Protein AF-A0A9D7YBN6-F1 (afdb_monomer)

pLDDT: mean 83.36, std 19.0, range [23.66, 98.62]

Structure (mmCIF, N/CA/C/O backbone):
data_AF-A0A9D7YBN6-F1
#
_entry.id   AF-A0A9D7YBN6-F1
#
loop_
_atom_site.group_PDB
_atom_site.id
_atom_site.type_symbol
_atom_site.label_atom_id
_atom_site.label_alt_id
_atom_site.label_comp_id
_atom_site.label_asym_id
_atom_site.label_entity_id
_atom_site.label_seq_id
_atom_site.pdbx_PDB_ins_code
_atom_site.Cartn_x
_atom_site.Cartn_y
_atom_site.Cartn_z
_atom_site.occupancy
_atom_site.B_iso_or_equiv
_atom_site.auth_seq_id
_atom_site.auth_comp_id
_atom_site.auth_asym_id
_atom_site.auth_atom_id
_atom_site.pdbx_PDB_model_num
ATOM 1 N N . MET A 1 1 ? -52.271 13.282 29.115 1.00 91.44 1 MET A N 1
ATOM 2 C CA . MET A 1 1 ? -51.298 14.144 29.821 1.00 91.44 1 MET A CA 1
ATOM 3 C C . MET A 1 1 ? -50.124 14.484 28.911 1.00 91.44 1 MET A C 1
ATOM 5 O O . MET A 1 1 ? -49.767 15.653 28.803 1.00 91.44 1 MET A O 1
ATOM 9 N N . LEU A 1 2 ? -49.593 13.491 28.193 1.00 92.19 2 LEU A N 1
ATOM 10 C CA . LEU A 1 2 ? -48.480 13.639 27.253 1.00 92.19 2 LEU A CA 1
ATOM 11 C C . LEU A 1 2 ? -48.697 14.738 26.196 1.00 92.19 2 LEU A C 1
ATOM 13 O O . LEU A 1 2 ? -47.828 15.582 26.008 1.00 92.19 2 LEU A O 1
ATOM 17 N N . ASN A 1 3 ? -49.879 14.790 25.571 1.00 91.62 3 ASN A N 1
ATOM 18 C CA . ASN A 1 3 ? -50.195 15.813 24.562 1.00 91.62 3 ASN A CA 1
ATOM 19 C C . ASN A 1 3 ? -50.117 17.246 25.112 1.00 91.62 3 ASN A C 1
ATOM 21 O O . ASN A 1 3 ? -49.706 18.151 24.395 1.00 91.62 3 ASN A O 1
ATOM 25 N N . ALA A 1 4 ? -50.493 17.456 26.378 1.00 92.75 4 ALA A N 1
ATOM 26 C CA . ALA A 1 4 ? -50.416 18.775 27.001 1.00 92.75 4 ALA A CA 1
ATOM 27 C C . ALA A 1 4 ? -48.963 19.169 27.287 1.00 92.75 4 ALA A C 1
ATOM 29 O O . ALA A 1 4 ? -48.569 20.288 26.985 1.00 92.75 4 ALA A O 1
ATOM 30 N N . LEU A 1 5 ? -48.148 18.233 27.788 1.00 93.00 5 LEU A N 1
ATOM 31 C CA . LEU A 1 5 ? -46.709 18.460 27.945 1.00 93.00 5 LEU A CA 1
ATOM 32 C C . LEU A 1 5 ? -46.059 18.804 26.606 1.00 93.00 5 LEU A C 1
ATOM 34 O O . LEU A 1 5 ? -45.315 19.774 26.533 1.00 93.00 5 LEU A O 1
ATOM 38 N N . TYR A 1 6 ? -46.383 18.056 25.550 1.00 91.50 6 TYR A N 1
ATOM 39 C CA . TYR A 1 6 ? -45.881 18.317 24.204 1.00 91.50 6 TYR A CA 1
ATOM 40 C C . TYR A 1 6 ? -46.285 19.709 23.696 1.00 91.50 6 TYR A C 1
ATOM 42 O O . TYR A 1 6 ? -45.435 20.455 23.219 1.00 91.50 6 TYR A O 1
ATOM 50 N N . ALA A 1 7 ? -47.553 20.097 23.866 1.00 93.38 7 ALA A N 1
ATOM 51 C CA . ALA A 1 7 ? -48.049 21.415 23.468 1.00 93.38 7 ALA A CA 1
ATOM 52 C C . ALA A 1 7 ? -47.365 22.574 24.218 1.00 93.38 7 ALA A C 1
ATOM 54 O O . ALA A 1 7 ? -47.232 23.665 23.670 1.00 93.38 7 ALA A O 1
ATOM 55 N N . CYS A 1 8 ? -46.906 22.340 25.450 1.00 90.88 8 CYS A N 1
ATOM 56 C CA . CYS A 1 8 ? -46.174 23.319 26.256 1.00 90.88 8 CYS A CA 1
ATOM 57 C C . CYS A 1 8 ? -44.646 23.267 26.064 1.00 90.88 8 CYS A C 1
ATOM 59 O O . CYS A 1 8 ? -43.932 23.981 26.763 1.00 90.88 8 CYS A O 1
ATOM 61 N N . GLY A 1 9 ? -44.135 22.435 25.147 1.00 91.38 9 GLY A N 1
ATOM 62 C CA . GLY A 1 9 ? -42.698 22.283 24.883 1.00 91.38 9 GLY A CA 1
ATOM 63 C C . GLY A 1 9 ? -41.961 21.295 25.799 1.00 91.38 9 GLY A C 1
ATOM 64 O O . GLY A 1 9 ? -40.762 21.097 25.630 1.00 91.38 9 GLY A O 1
ATOM 65 N N . GLY A 1 10 ? -42.665 20.631 26.720 1.00 91.75 10 GLY A N 1
ATOM 66 C CA . GLY A 1 10 ? -42.120 19.622 27.633 1.00 91.75 10 GLY A CA 1
ATOM 67 C C . GLY A 1 10 ? -41.400 20.188 28.868 1.00 91.75 10 GLY A C 1
ATOM 68 O O . GLY A 1 10 ? -41.426 21.395 29.116 1.00 91.75 10 GLY A O 1
ATOM 69 N N . PRO A 1 11 ? -40.786 19.315 29.694 1.00 93.25 11 PRO A N 1
ATOM 70 C CA . PRO A 1 11 ? -39.925 19.739 30.797 1.00 93.25 11 PRO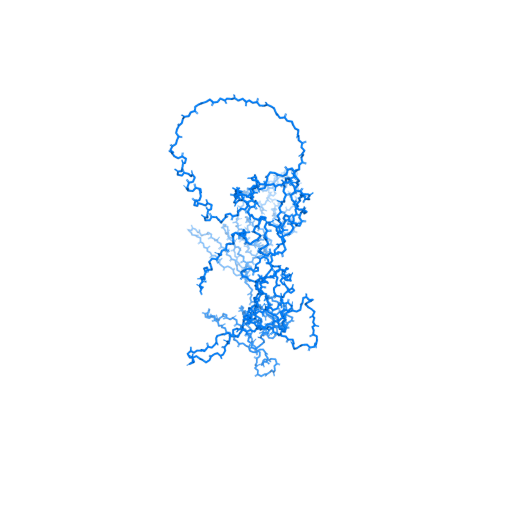 A CA 1
ATOM 71 C C . PRO A 1 11 ? -38.738 20.580 30.303 1.00 93.25 11 PRO A C 1
ATOM 73 O O . PRO A 1 11 ? -38.129 20.274 29.282 1.00 93.25 11 PRO A O 1
ATOM 76 N N . ASN A 1 12 ? -38.383 21.628 31.048 1.00 90.94 12 ASN A N 1
ATOM 77 C CA . ASN A 1 12 ? -37.206 22.455 30.760 1.00 90.94 12 ASN A CA 1
ATOM 78 C C . ASN A 1 12 ? -35.911 21.824 31.321 1.00 90.94 12 ASN A C 1
ATOM 80 O O . ASN A 1 12 ? -35.917 20.712 31.846 1.00 90.94 12 ASN A O 1
ATOM 84 N N . GLU A 1 13 ? -34.787 22.545 31.257 1.00 88.69 13 GLU A N 1
ATOM 85 C CA . GLU A 1 13 ? -33.475 22.039 31.693 1.00 88.69 13 GLU A CA 1
ATOM 86 C C . GLU A 1 13 ? -33.397 21.640 33.169 1.00 88.69 13 GLU A C 1
ATOM 88 O O . GLU A 1 13 ? -32.563 20.808 33.516 1.00 88.69 13 GLU A O 1
ATOM 93 N N . ILE A 1 14 ? -34.242 22.190 34.041 1.00 91.69 14 ILE A N 1
ATOM 94 C CA . ILE A 1 14 ? -34.283 21.827 35.465 1.00 91.69 14 ILE A CA 1
ATOM 95 C C . ILE A 1 14 ? -35.410 20.843 35.784 1.00 91.69 14 ILE A C 1
ATOM 97 O O . ILE A 1 14 ? -35.356 20.194 36.822 1.00 91.69 14 ILE A O 1
ATOM 101 N N . GLY A 1 15 ? -36.405 20.717 34.905 1.00 93.81 15 GLY A N 1
ATOM 102 C CA . GLY A 1 15 ? -37.573 19.869 35.089 1.00 93.81 15 GLY A CA 1
ATOM 103 C C . GLY A 1 15 ? -37.247 18.379 35.009 1.00 93.81 15 GLY A C 1
ATOM 104 O O . GLY A 1 15 ? -36.357 17.965 34.266 1.00 93.81 15 GLY A O 1
ATOM 105 N N . THR A 1 16 ? -37.988 17.577 35.772 1.00 94.81 16 THR A N 1
ATOM 106 C CA . THR A 1 16 ? -37.901 16.118 35.713 1.00 94.81 16 THR A CA 1
ATOM 107 C C . THR A 1 16 ? -38.628 15.556 34.497 1.00 94.81 16 THR A C 1
ATOM 109 O O . THR A 1 16 ? -39.751 15.953 34.173 1.00 94.81 16 THR A O 1
ATOM 112 N N . TYR A 1 17 ? -38.012 14.562 33.868 1.00 93.81 17 TYR A N 1
ATOM 113 C CA . TYR A 1 17 ? -38.639 13.730 32.841 1.00 93.81 17 TYR A CA 1
ATOM 114 C C . TYR A 1 17 ? -39.328 12.483 33.421 1.00 93.81 17 TYR A C 1
ATOM 116 O O . TYR A 1 17 ? -39.938 11.718 32.677 1.00 93.81 17 TYR A O 1
ATOM 124 N N . ARG A 1 18 ? -39.221 12.256 34.733 1.00 92.50 18 ARG A N 1
ATOM 125 C CA . ARG A 1 18 ? -39.490 10.959 35.377 1.00 92.50 18 ARG A CA 1
ATOM 126 C C . ARG A 1 18 ? -40.642 11.011 36.363 1.00 92.50 18 ARG A C 1
ATOM 128 O O . ARG A 1 18 ? -41.417 10.067 36.462 1.00 92.50 18 ARG A O 1
ATOM 135 N N . GLU A 1 19 ? -40.753 12.118 37.093 1.00 92.50 19 GLU A N 1
ATOM 136 C CA . GLU A 1 19 ? -41.761 12.298 38.137 1.00 92.50 19 GLU A CA 1
ATOM 137 C C . GLU A 1 19 ? -42.701 13.469 37.811 1.00 92.50 19 GLU A C 1
ATOM 139 O O . GLU A 1 19 ? -42.791 14.452 38.549 1.00 92.50 19 GLU A O 1
ATOM 144 N N . ILE A 1 20 ? -43.420 13.380 36.687 1.00 94.94 20 ILE A N 1
ATOM 145 C CA . ILE A 1 20 ? -44.392 14.412 36.303 1.00 94.94 20 ILE A CA 1
ATOM 146 C C . ILE A 1 20 ? -45.746 14.089 36.935 1.00 94.94 20 ILE A C 1
ATOM 148 O O . ILE A 1 20 ? -46.348 13.059 36.635 1.00 94.94 20 ILE A O 1
ATOM 152 N N . LYS A 1 21 ? -46.252 14.962 37.809 1.00 96.19 21 LYS A N 1
ATOM 153 C CA . LYS A 1 21 ? -47.443 14.689 38.631 1.00 96.19 21 LYS A CA 1
ATOM 154 C C . LYS A 1 21 ? -48.698 15.293 38.022 1.00 96.19 21 LYS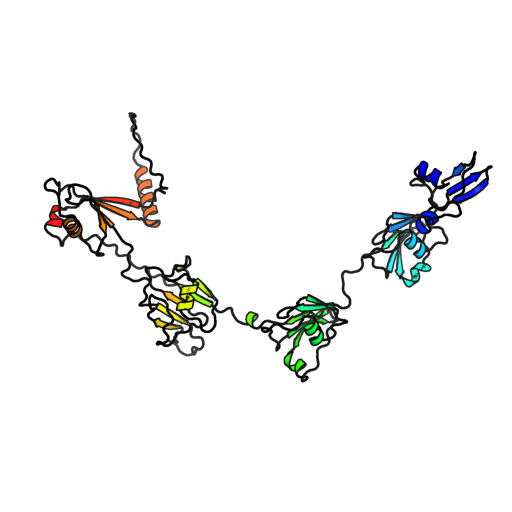 A C 1
ATOM 156 O O . LYS A 1 21 ? -48.716 16.468 37.668 1.00 96.19 21 LYS A O 1
ATOM 161 N N . LEU A 1 22 ? -49.772 14.507 37.976 1.00 96.69 22 LEU A N 1
ATOM 162 C CA . LEU A 1 22 ? -51.124 15.007 37.735 1.00 96.69 22 LEU A CA 1
ATOM 163 C C . LEU A 1 22 ? -51.827 15.226 39.073 1.00 96.69 22 LEU A C 1
ATOM 165 O O . LEU A 1 22 ? -52.081 14.267 39.806 1.00 96.69 22 LEU A O 1
ATOM 169 N N . ILE A 1 23 ? -52.170 16.473 39.370 1.00 96.75 23 ILE A N 1
ATOM 170 C CA . ILE A 1 23 ? -52.858 16.879 40.591 1.00 96.75 23 ILE A CA 1
ATOM 171 C C . ILE A 1 23 ? -54.312 17.202 40.254 1.00 96.75 23 ILE A C 1
ATOM 173 O O . ILE A 1 23 ? -54.586 18.049 39.408 1.00 96.75 23 ILE A O 1
ATOM 177 N N . ARG A 1 24 ? -55.245 16.549 40.949 1.00 96.12 24 ARG A N 1
ATOM 178 C CA . ARG A 1 24 ? -56.692 16.787 40.845 1.00 96.12 24 ARG A CA 1
ATOM 179 C C . ARG A 1 24 ? -57.277 16.815 42.247 1.00 96.12 24 ARG A C 1
ATOM 181 O O . ARG A 1 24 ? -56.973 15.936 43.054 1.00 96.12 24 ARG A O 1
ATOM 188 N N . ASN A 1 25 ? -58.104 17.814 42.553 1.00 94.56 25 ASN A N 1
ATOM 189 C CA . ASN A 1 25 ? -58.681 18.006 43.892 1.00 94.56 25 ASN A CA 1
ATOM 190 C C . ASN A 1 25 ? -57.611 18.000 45.009 1.00 94.56 25 ASN A C 1
ATOM 192 O O . ASN A 1 25 ? -57.776 17.336 46.032 1.00 94.56 25 ASN A O 1
ATOM 196 N N . ASN A 1 26 ? -56.485 18.692 44.785 1.00 93.94 26 ASN A N 1
ATOM 197 C CA . ASN A 1 26 ? -55.331 18.771 45.696 1.00 93.94 26 ASN A CA 1
ATOM 198 C C . ASN A 1 26 ? -54.694 17.419 46.079 1.00 93.94 26 ASN A C 1
ATOM 200 O O . ASN A 1 26 ? -54.053 17.305 47.123 1.00 93.94 26 ASN A O 1
ATOM 204 N N . ARG A 1 27 ? -54.842 16.383 45.244 1.00 95.88 27 ARG A N 1
ATOM 205 C CA . ARG A 1 27 ? -54.182 15.081 45.420 1.00 95.88 27 ARG A CA 1
ATOM 206 C C . ARG A 1 27 ? -53.463 14.670 44.144 1.00 95.88 27 ARG A C 1
ATOM 208 O O . ARG A 1 27 ? -53.948 14.942 43.049 1.00 95.88 27 ARG A O 1
ATOM 215 N N . VAL A 1 28 ? -52.328 13.989 44.287 1.00 96.50 28 VAL A N 1
ATOM 216 C CA . VAL A 1 28 ? -51.630 13.364 43.156 1.00 96.50 28 VAL A CA 1
ATOM 217 C C . VAL A 1 28 ? -52.429 12.139 42.723 1.00 96.50 28 VAL A C 1
ATOM 219 O O . VAL A 1 28 ? -52.637 11.224 43.517 1.00 96.50 28 VAL A O 1
ATOM 222 N N . VAL A 1 29 ? -52.904 12.138 41.480 1.00 95.38 29 VAL A N 1
ATOM 223 C CA . VAL A 1 29 ? -53.734 11.058 40.919 1.00 95.38 29 VAL A CA 1
ATOM 224 C C . VAL A 1 29 ? -52.943 10.187 39.939 1.00 95.38 29 VAL A C 1
ATOM 226 O O . VAL A 1 29 ? -53.261 9.014 39.774 1.00 95.38 29 VAL A O 1
ATOM 229 N N . SER A 1 30 ? -51.895 10.727 39.310 1.00 95.44 30 SER A N 1
ATOM 230 C CA . SER A 1 30 ? -50.925 9.963 38.509 1.00 95.44 30 SER A CA 1
ATOM 231 C C . SER A 1 30 ? -49.535 10.560 38.585 1.00 95.44 30 SER A C 1
ATOM 233 O O . SER A 1 30 ? -49.389 11.765 38.797 1.00 95.44 30 SER A O 1
ATOM 235 N N . THR A 1 31 ? -48.554 9.716 38.277 1.00 94.81 31 THR A N 1
ATOM 236 C CA . THR A 1 31 ? -47.184 10.117 37.969 1.00 94.81 31 THR A CA 1
ATOM 237 C C . THR A 1 31 ? -46.808 9.551 36.605 1.00 94.81 31 THR A C 1
ATOM 239 O O . THR A 1 31 ? -46.896 8.343 36.393 1.00 94.81 31 THR A O 1
ATOM 242 N N . LEU A 1 32 ? -46.411 10.425 35.687 1.00 94.75 32 LEU A N 1
ATOM 243 C CA . LEU A 1 32 ? -45.961 10.095 34.342 1.00 94.75 32 LEU A CA 1
ATOM 244 C C . LEU A 1 32 ? -44.427 10.078 34.298 1.00 94.75 32 LEU A C 1
ATOM 246 O O . LEU A 1 32 ? -43.792 11.094 34.582 1.00 94.75 32 LEU A O 1
ATOM 250 N N . ASP A 1 33 ? -43.870 8.938 33.886 1.00 93.69 33 ASP A N 1
ATOM 251 C CA . ASP A 1 33 ? -42.460 8.781 33.519 1.00 93.69 33 ASP A CA 1
ATOM 252 C C . ASP A 1 33 ? -42.336 8.791 31.984 1.00 93.69 33 ASP A C 1
ATOM 254 O O . ASP A 1 33 ? -42.899 7.927 31.299 1.00 93.69 33 ASP A O 1
ATOM 258 N N . LEU A 1 34 ? -41.626 9.780 31.431 1.00 93.31 34 LEU A N 1
ATOM 259 C CA . LEU A 1 34 ? -41.405 9.912 29.989 1.00 93.31 34 LEU A CA 1
ATOM 260 C C . LEU A 1 34 ? -40.395 8.889 29.456 1.00 93.31 34 LEU A C 1
ATOM 262 O O . LEU A 1 34 ? -40.440 8.562 28.271 1.00 93.31 34 LEU A O 1
ATOM 266 N N . TYR A 1 35 ? -39.528 8.326 30.301 1.00 92.06 35 TYR A N 1
ATOM 267 C CA . TYR A 1 35 ? -38.591 7.281 29.882 1.00 92.06 35 TYR A CA 1
ATOM 268 C C . TYR A 1 35 ? -39.331 6.003 29.492 1.00 92.06 35 TYR A C 1
ATOM 270 O O . TYR A 1 35 ? -38.937 5.339 28.531 1.00 92.06 35 TYR A O 1
ATOM 278 N N . ASP A 1 36 ? -40.441 5.687 30.163 1.00 91.12 36 ASP A N 1
ATOM 279 C CA . ASP A 1 36 ? -41.333 4.598 29.756 1.00 91.12 36 ASP A CA 1
ATOM 280 C C . ASP A 1 36 ? -41.898 4.840 28.351 1.00 91.12 36 ASP A C 1
ATOM 282 O O . ASP A 1 36 ? -41.911 3.930 27.525 1.00 91.12 36 ASP A O 1
ATOM 286 N N . VAL A 1 37 ? -42.272 6.079 28.023 1.00 90.94 37 VAL A N 1
ATOM 287 C CA . VAL A 1 37 ? -42.741 6.431 26.673 1.00 90.94 37 VAL A CA 1
ATOM 288 C C . VAL A 1 37 ? -41.615 6.271 25.649 1.00 90.94 37 VAL A C 1
ATOM 290 O O . VAL A 1 37 ? -41.819 5.644 24.612 1.00 90.94 37 VAL A O 1
ATOM 293 N N . PHE A 1 38 ? -40.412 6.772 25.940 1.00 88.06 38 PHE A N 1
ATOM 294 C CA . PHE A 1 38 ? -39.280 6.716 25.007 1.00 88.06 38 PHE A CA 1
ATOM 295 C C . PHE A 1 38 ? -38.733 5.306 24.774 1.00 88.06 38 PHE A C 1
ATOM 297 O O . PHE A 1 38 ? -38.159 5.050 23.716 1.00 88.06 38 PHE A O 1
ATOM 304 N N . THR A 1 39 ? -38.881 4.409 25.750 1.00 86.44 39 THR A N 1
ATOM 305 C CA . THR A 1 39 ? -38.330 3.048 25.682 1.00 86.44 39 THR A CA 1
ATOM 306 C C . THR A 1 39 ? -39.368 1.980 25.353 1.00 86.44 39 THR A C 1
ATOM 308 O O . THR A 1 39 ? -39.044 1.030 24.646 1.00 86.44 39 THR A O 1
ATOM 311 N N . LYS A 1 40 ? -40.606 2.115 25.842 1.00 88.38 40 LYS A N 1
ATOM 312 C CA . LYS A 1 40 ? -41.686 1.123 25.681 1.00 88.38 40 LYS A CA 1
ATOM 313 C C . LYS A 1 40 ? -42.801 1.600 24.749 1.00 88.38 40 LYS A C 1
ATOM 315 O O . LYS A 1 40 ? -43.647 0.796 24.370 1.00 88.38 40 LYS A O 1
ATOM 320 N N . GLY A 1 41 ? -42.835 2.887 24.398 1.00 87.94 41 GLY A N 1
ATOM 321 C CA . GLY A 1 41 ? -43.872 3.485 23.549 1.00 87.94 41 GLY A CA 1
ATOM 322 C C . GLY A 1 41 ? -45.172 3.843 24.277 1.00 87.94 41 GLY A C 1
ATOM 323 O O . GLY A 1 41 ? -46.071 4.408 23.663 1.00 87.94 41 GLY A O 1
ATOM 324 N N . PHE A 1 42 ? -45.292 3.545 25.574 1.00 89.19 42 PHE A N 1
ATOM 325 C CA . PHE A 1 42 ? -46.444 3.915 26.397 1.00 89.19 42 PHE A CA 1
ATOM 326 C C . PHE A 1 42 ? -46.030 4.076 27.863 1.00 89.19 42 PHE A C 1
ATOM 328 O O . PHE A 1 42 ? -45.041 3.493 28.303 1.00 89.19 42 PHE A O 1
ATOM 335 N N . SER A 1 43 ? -46.818 4.821 28.639 1.00 88.69 43 SER A N 1
ATOM 336 C CA . SER A 1 43 ? -46.646 4.930 30.090 1.00 88.69 43 SER A CA 1
ATOM 337 C C . SER A 1 43 ? -47.984 4.757 30.793 1.00 88.69 43 SER A C 1
ATOM 339 O O . SER A 1 43 ? -48.987 5.344 30.390 1.00 88.69 43 SER A O 1
ATOM 341 N N . LYS A 1 44 ? -48.007 3.968 31.875 1.00 86.94 44 LYS A N 1
ATOM 342 C CA . LYS A 1 44 ? -49.222 3.760 32.686 1.00 86.94 44 LYS A CA 1
ATOM 343 C C . LYS A 1 44 ? -49.709 5.050 33.358 1.00 86.94 44 LYS A C 1
ATOM 345 O O . LYS A 1 44 ? -50.874 5.126 33.730 1.00 86.94 44 LYS A O 1
ATOM 350 N N . GLY A 1 45 ? -48.823 6.035 33.515 1.00 88.88 45 GLY A N 1
ATOM 351 C CA . GLY A 1 45 ? -49.132 7.339 34.097 1.00 88.88 45 GLY A CA 1
ATOM 352 C C . GLY A 1 45 ? -49.754 8.345 33.127 1.00 88.88 45 GLY A C 1
ATOM 353 O O . GLY A 1 45 ? -50.150 9.427 33.558 1.00 88.88 45 GLY A O 1
ATOM 354 N N . ASP A 1 46 ? -49.851 8.033 31.826 1.00 92.50 46 ASP A N 1
ATOM 355 C CA . ASP A 1 46 ? -50.474 8.944 30.862 1.00 92.50 46 ASP A CA 1
ATOM 356 C C . ASP A 1 46 ? -52.002 8.874 30.957 1.00 92.50 46 ASP A C 1
ATOM 358 O O . ASP A 1 46 ? -52.668 8.075 30.300 1.00 92.50 46 ASP A O 1
ATOM 362 N N . MET A 1 47 ? -52.571 9.723 31.811 1.00 93.00 47 MET A N 1
ATOM 363 C CA . MET A 1 47 ? -54.018 9.832 31.978 1.00 93.00 47 MET A CA 1
ATOM 364 C C . MET A 1 47 ? -54.632 10.960 31.147 1.00 93.00 47 MET A C 1
ATOM 366 O O . MET A 1 47 ? -54.013 11.996 30.875 1.00 93.00 47 MET A O 1
ATOM 370 N N . LEU A 1 48 ? -55.908 10.782 30.793 1.00 93.94 48 LEU A N 1
ATOM 371 C CA . LEU A 1 48 ? -56.721 11.844 30.211 1.00 93.94 48 LEU A CA 1
ATOM 372 C C . LEU A 1 48 ? -56.903 12.980 31.229 1.00 93.94 48 LEU A C 1
ATOM 374 O O . LEU A 1 48 ? -57.257 12.744 32.392 1.00 93.94 48 LEU A O 1
ATOM 378 N N . LEU A 1 49 ? -56.670 14.206 30.768 1.00 94.50 49 LEU A N 1
ATOM 379 C CA . LEU A 1 49 ? -56.853 15.407 31.573 1.00 94.50 49 LEU A CA 1
ATOM 380 C C . LEU A 1 49 ? -58.338 15.753 31.676 1.00 94.50 49 LEU A C 1
ATOM 382 O O . LEU A 1 49 ? -59.103 15.549 30.733 1.00 94.50 49 LEU A O 1
ATOM 386 N N . LYS A 1 50 ? -58.727 16.275 32.833 1.00 95.38 50 LYS A N 1
ATOM 387 C CA . LYS A 1 50 ? -60.054 16.814 33.122 1.00 95.38 50 LYS A CA 1
ATOM 388 C C . LYS A 1 50 ? -59.941 18.286 33.492 1.00 95.38 50 LYS A C 1
ATOM 390 O O . LYS A 1 50 ? -58.853 18.802 33.743 1.00 95.38 50 LYS A O 1
ATOM 395 N N . GLU A 1 51 ? -61.085 18.955 33.521 1.00 93.44 51 GLU A N 1
ATOM 396 C CA . GLU A 1 51 ? -61.167 20.327 34.005 1.00 93.44 51 GLU A CA 1
ATOM 397 C C . GLU A 1 51 ? -60.594 20.434 35.429 1.00 93.44 51 GLU A C 1
ATOM 399 O O . GLU A 1 51 ? -60.772 19.527 36.243 1.00 93.44 51 GLU A O 1
ATOM 404 N N . GLN A 1 52 ? -59.891 21.538 35.702 1.00 93.81 52 GLN A N 1
ATOM 405 C CA . GLN A 1 52 ? -59.191 21.823 36.965 1.00 93.81 52 GLN A CA 1
ATOM 406 C C . GLN A 1 52 ? -58.003 20.904 37.311 1.00 93.81 52 GLN A C 1
ATOM 408 O O . GLN A 1 52 ? -57.478 20.977 38.424 1.00 93.81 52 GLN A O 1
ATOM 413 N N . ASP A 1 53 ? -57.534 20.075 36.378 1.00 96.38 53 ASP A N 1
ATOM 414 C CA . ASP A 1 53 ? -56.278 19.350 36.558 1.00 96.38 53 ASP A CA 1
ATOM 415 C C . ASP A 1 53 ? -55.071 20.295 36.511 1.00 96.38 53 ASP A C 1
ATOM 417 O O . ASP A 1 53 ? -54.989 21.192 35.672 1.00 96.38 53 ASP A O 1
ATOM 421 N N . ASN A 1 54 ? -54.088 20.041 37.374 1.00 94.88 54 ASN A N 1
ATOM 422 C CA . ASN A 1 54 ? -52.793 20.709 37.353 1.00 94.88 54 ASN A CA 1
ATOM 423 C C . ASN A 1 54 ? -51.689 19.684 37.058 1.00 94.88 54 ASN A C 1
ATOM 425 O O . ASN A 1 54 ? -51.598 18.648 37.719 1.00 94.88 54 ASN A O 1
ATOM 429 N N . ILE A 1 55 ? -50.855 19.968 36.057 1.00 95.00 55 ILE A N 1
ATOM 430 C CA . ILE A 1 55 ? -49.658 19.182 35.758 1.00 95.00 55 ILE A CA 1
ATOM 431 C C . ILE A 1 55 ? -48.468 19.869 36.414 1.00 95.00 55 ILE A C 1
ATOM 433 O O . ILE A 1 55 ? -48.080 20.969 36.027 1.00 95.00 55 ILE A O 1
ATOM 437 N N . GLN A 1 56 ? -47.857 19.185 37.374 1.00 94.62 56 GLN A N 1
ATOM 438 C CA . GLN A 1 56 ? -46.673 19.672 38.060 1.00 94.62 56 GLN A CA 1
ATOM 439 C C . GLN A 1 56 ? -45.423 18.950 37.553 1.00 94.62 56 GLN A C 1
ATOM 441 O O . GLN A 1 56 ? -45.296 17.731 37.684 1.00 94.62 56 GLN A O 1
ATOM 446 N N . VAL A 1 57 ? -44.476 19.730 37.032 1.00 96.12 57 VAL A N 1
ATOM 447 C CA . VAL A 1 57 ? -43.110 19.294 36.718 1.00 96.12 57 VAL A CA 1
ATOM 448 C C . VAL A 1 57 ? -42.189 19.839 37.809 1.00 96.12 57 VAL A C 1
ATOM 450 O O . VAL A 1 57 ? -41.981 21.048 37.903 1.00 96.12 57 VAL A O 1
ATOM 453 N N . GLY A 1 58 ? -41.691 18.957 38.675 1.00 94.44 58 GLY A N 1
ATOM 454 C CA . GLY A 1 58 ? -40.694 19.306 39.692 1.00 94.44 58 GLY A CA 1
ATOM 455 C C . GLY A 1 58 ? -39.269 19.338 39.127 1.00 94.44 58 GLY A C 1
ATOM 456 O O . GLY A 1 58 ? -39.074 19.003 37.957 1.00 94.44 58 GLY A O 1
ATOM 457 N N . PRO A 1 59 ? -38.264 19.711 39.936 1.00 94.31 59 PRO A N 1
ATOM 458 C CA . PRO A 1 59 ? -36.870 19.577 39.538 1.00 94.31 59 PRO A CA 1
ATOM 459 C C . PRO A 1 59 ? -36.455 18.102 39.410 1.00 94.31 59 PRO A C 1
ATOM 461 O O . PRO A 1 59 ? -37.013 17.239 40.091 1.00 94.31 59 PRO A O 1
ATOM 464 N N . TYR A 1 60 ? -35.462 17.805 38.571 1.00 92.94 60 TYR A N 1
ATOM 465 C CA . TYR A 1 60 ? -34.866 16.466 38.509 1.00 92.94 60 TYR A CA 1
ATOM 466 C C . TYR A 1 60 ? -34.235 16.063 39.854 1.00 92.94 60 TYR A C 1
ATOM 468 O O . TYR A 1 60 ? -33.682 16.893 40.576 1.00 92.94 60 TYR A O 1
ATOM 476 N N . VAL A 1 61 ? -34.272 14.766 40.171 1.00 90.06 61 VAL A N 1
ATOM 477 C CA . VAL A 1 61 ? -33.697 14.227 41.421 1.00 90.06 61 VAL A CA 1
ATOM 478 C C . VAL A 1 61 ? -32.241 13.810 41.233 1.00 90.06 61 VAL A C 1
ATOM 480 O O . VAL A 1 61 ? -31.384 14.091 42.069 1.00 90.06 61 VAL A O 1
ATOM 483 N N . SER A 1 62 ? -31.944 13.132 40.126 1.00 91.56 62 SER A N 1
ATOM 484 C CA . SER A 1 62 ? -30.612 12.613 39.837 1.00 91.56 62 SER A CA 1
ATOM 485 C C . SER A 1 62 ? -30.330 12.672 38.349 1.00 91.56 62 SER A C 1
ATOM 487 O O . SER A 1 62 ? -31.210 12.367 37.548 1.00 91.56 62 SER A O 1
ATOM 489 N N . ARG A 1 63 ? -29.104 13.066 37.990 1.00 93.38 63 ARG A N 1
ATOM 490 C CA . ARG A 1 63 ? -28.629 13.098 36.606 1.00 93.38 63 ARG A CA 1
ATOM 491 C C . ARG A 1 63 ? -27.260 12.474 36.470 1.00 93.38 63 ARG A C 1
ATOM 493 O O . ARG A 1 63 ? -26.407 12.637 37.339 1.00 93.38 63 ARG A O 1
ATOM 500 N N . VAL A 1 64 ? -27.074 11.799 35.349 1.00 96.50 64 VAL A N 1
ATOM 501 C CA . VAL A 1 64 ? -25.862 11.073 34.995 1.00 96.50 64 VAL A CA 1
ATOM 502 C C . VAL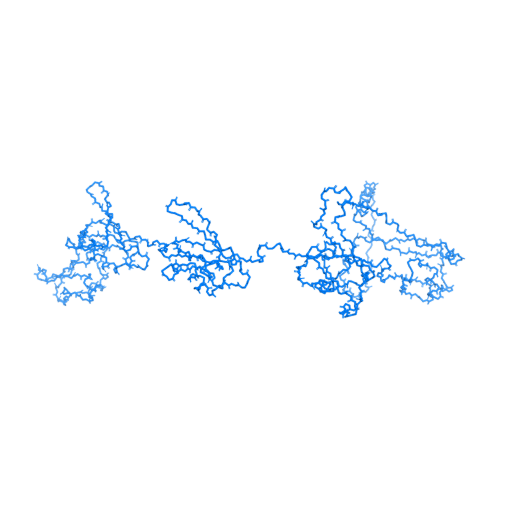 A 1 64 ? -25.507 11.440 33.567 1.00 96.50 64 VAL A C 1
ATOM 504 O O . VAL A 1 64 ? -26.374 11.428 32.691 1.00 96.50 64 VAL A O 1
ATOM 507 N N . ALA A 1 65 ? -24.250 11.793 33.330 1.00 97.75 65 ALA A N 1
ATOM 508 C CA . ALA A 1 65 ? -23.757 12.026 31.982 1.00 97.75 65 ALA A CA 1
ATOM 509 C C . ALA A 1 65 ? -23.426 10.689 31.315 1.00 97.75 65 ALA A C 1
ATOM 511 O O . ALA A 1 65 ? -22.823 9.813 31.931 1.00 97.75 65 ALA A O 1
ATOM 512 N N . VAL A 1 66 ? -23.823 10.529 30.057 1.00 98.12 66 VAL A N 1
ATOM 513 C CA . VAL A 1 66 ? -23.444 9.406 29.200 1.00 98.12 66 VAL A CA 1
ATOM 514 C C . VAL A 1 66 ? -22.704 9.967 27.998 1.00 98.12 66 VAL A C 1
ATOM 516 O O . VAL A 1 66 ? -23.248 10.769 27.238 1.00 98.12 66 VAL A O 1
ATOM 519 N N . GLU A 1 67 ? -21.458 9.544 27.834 1.00 97.50 67 GLU A N 1
ATOM 520 C CA . GLU A 1 67 ? -20.503 10.094 26.882 1.00 97.50 67 GLU A CA 1
ATOM 521 C C . GLU A 1 67 ? -19.789 8.988 26.092 1.00 97.50 67 GLU A C 1
ATOM 523 O O . GLU A 1 67 ? -19.736 7.815 26.480 1.00 97.50 67 GLU A O 1
ATOM 528 N N . GLY A 1 68 ? -19.179 9.387 24.976 1.00 96.50 68 GLY A N 1
ATOM 529 C CA . GLY A 1 68 ? -18.388 8.498 24.133 1.00 96.50 68 GLY A CA 1
ATOM 530 C C . GLY A 1 68 ? -19.237 7.665 23.175 1.00 96.50 68 GLY A C 1
ATOM 531 O O . GLY A 1 68 ? -20.190 8.163 22.575 1.00 96.50 68 GLY A O 1
ATOM 532 N N . TYR A 1 69 ? -18.855 6.402 22.987 1.00 97.19 69 TYR A N 1
ATOM 533 C CA . TYR A 1 69 ? -19.365 5.535 21.919 1.00 97.19 69 TYR A CA 1
ATOM 534 C C . TYR A 1 69 ? -20.707 4.857 22.247 1.00 97.19 69 TYR A C 1
ATOM 536 O O . TYR A 1 69 ? -20.897 3.650 22.095 1.00 97.19 69 TYR A O 1
ATOM 544 N N . MET A 1 70 ? -21.675 5.662 22.669 1.00 97.06 70 MET A N 1
ATOM 545 C CA . MET A 1 70 ? -23.071 5.266 22.855 1.00 97.06 70 MET A CA 1
ATOM 546 C C . MET A 1 70 ? -23.910 5.715 21.653 1.00 97.06 70 MET A C 1
ATOM 548 O O . MET A 1 70 ? -23.470 6.544 20.852 1.00 97.06 70 MET A O 1
ATOM 552 N N . LYS A 1 71 ? -25.117 5.164 21.478 1.00 96.62 71 LYS A N 1
ATOM 553 C CA . LYS A 1 71 ? -26.030 5.644 20.422 1.00 96.62 71 LYS A CA 1
ATOM 554 C C . LYS A 1 71 ? -26.605 7.020 20.742 1.00 96.62 71 LYS A C 1
ATOM 556 O O . LYS A 1 71 ? -26.822 7.813 19.831 1.00 96.62 71 LYS A O 1
ATOM 561 N N . ARG A 1 72 ? -26.879 7.289 22.021 1.00 95.44 72 ARG A N 1
ATOM 562 C CA . ARG A 1 72 ? -27.355 8.583 22.516 1.00 95.44 72 ARG A CA 1
ATOM 563 C C . ARG A 1 72 ? -26.486 9.023 23.684 1.00 95.44 72 ARG A C 1
ATOM 565 O O . ARG A 1 72 ? -26.498 8.391 24.737 1.00 95.44 72 ARG A O 1
ATOM 572 N N . SER A 1 73 ? -25.763 10.113 23.482 1.00 96.38 73 SER A N 1
ATOM 573 C CA . SER A 1 73 ? -24.968 10.770 24.518 1.00 96.38 73 SER A CA 1
ATOM 574 C C . SER A 1 73 ? -25.731 11.975 25.060 1.00 96.38 73 SER A C 1
ATOM 576 O O . SER A 1 73 ? -26.498 12.603 24.329 1.00 96.38 73 SER A O 1
ATOM 578 N N . GLY A 1 74 ? -25.541 12.292 26.335 1.00 95.44 74 GLY A N 1
ATOM 579 C CA . GLY A 1 74 ? -26.245 13.386 26.998 1.00 95.44 74 GLY A CA 1
ATOM 580 C C . GLY A 1 74 ? -26.440 13.148 28.488 1.00 95.44 74 GLY A C 1
ATOM 581 O O . GLY A 1 74 ? -25.831 12.258 29.079 1.00 95.44 74 GLY A O 1
ATOM 582 N N . LEU A 1 75 ? -27.299 13.962 29.097 1.00 95.25 75 LEU A N 1
ATOM 583 C CA . LEU A 1 75 ? -27.688 13.819 30.496 1.00 95.25 75 LEU A CA 1
ATOM 584 C C . LEU A 1 75 ? -28.939 12.952 30.598 1.00 95.25 75 LEU A C 1
ATOM 586 O O . LEU A 1 75 ? -29.926 13.197 29.906 1.00 95.25 75 LEU A O 1
ATOM 590 N N . PHE A 1 76 ? -28.907 11.973 31.495 1.00 95.31 76 PHE A N 1
ATOM 591 C CA . PHE A 1 76 ? -30.019 11.068 31.746 1.00 95.31 76 PHE A CA 1
ATOM 592 C C . PHE A 1 76 ? -30.424 11.103 33.215 1.00 95.31 76 PHE A C 1
ATOM 594 O O . PHE A 1 76 ? -29.568 11.152 34.097 1.00 95.31 76 PHE A O 1
ATOM 601 N N . GLU A 1 77 ? -31.728 11.049 33.483 1.00 94.88 77 GLU A N 1
ATOM 602 C CA . GLU A 1 77 ? -32.257 10.900 34.834 1.00 94.88 77 GLU A CA 1
ATOM 603 C C . GLU A 1 77 ? -32.332 9.433 35.260 1.00 94.88 77 GLU A C 1
ATOM 605 O O . GLU A 1 77 ? -32.903 8.589 34.566 1.00 94.88 77 GLU A O 1
ATOM 610 N N . VAL A 1 78 ? -31.808 9.135 36.446 1.00 92.69 78 VAL A N 1
ATOM 611 C CA . VAL A 1 78 ? -31.733 7.773 36.993 1.00 92.69 78 VAL A CA 1
ATOM 612 C C . VAL A 1 78 ? -32.464 7.725 38.331 1.00 92.69 78 VAL A C 1
ATOM 614 O O . VAL A 1 78 ? -32.333 8.636 39.147 1.00 92.69 78 VAL A O 1
ATOM 617 N N . LEU A 1 79 ? -33.264 6.685 38.560 1.00 90.75 79 LEU A N 1
ATOM 618 C CA . LEU A 1 79 ? -33.930 6.489 39.849 1.00 90.75 79 LEU A CA 1
ATOM 619 C C . LEU A 1 79 ? -32.985 5.778 40.834 1.00 90.75 79 LEU A C 1
ATOM 621 O O . LEU A 1 79 ? -32.133 5.004 40.407 1.00 90.75 79 LEU A O 1
ATOM 625 N N . PRO A 1 80 ? -33.141 5.954 42.163 1.00 85.06 80 PRO A N 1
ATOM 626 C CA . PRO A 1 80 ? -32.206 5.397 43.152 1.00 85.06 80 PRO A CA 1
ATOM 627 C C . PRO A 1 80 ? -32.008 3.872 43.117 1.00 85.06 80 PRO A C 1
ATOM 629 O O . PRO A 1 80 ? -31.029 3.368 43.656 1.00 85.06 80 PRO A O 1
ATOM 632 N N . HIS A 1 81 ? -32.951 3.134 42.532 1.00 87.06 81 HIS A N 1
ATOM 633 C CA . HIS A 1 81 ? -32.935 1.672 42.439 1.00 87.06 81 HIS A CA 1
ATOM 634 C C . HIS A 1 81 ? -32.472 1.160 41.071 1.00 87.06 81 HIS A C 1
ATOM 636 O O . HIS A 1 81 ? -32.513 -0.045 40.824 1.00 87.06 81 HIS A O 1
ATOM 642 N N . GLU A 1 82 ? -32.069 2.056 40.175 1.00 92.56 82 GLU A N 1
ATOM 643 C CA . GLU A 1 82 ? -31.634 1.680 38.844 1.00 92.56 82 GLU A CA 1
ATOM 644 C C . GLU A 1 82 ? -30.123 1.491 38.743 1.00 92.56 82 GLU A C 1
ATOM 646 O O . GLU A 1 82 ? -29.320 2.092 39.463 1.00 92.56 82 GLU A O 1
ATOM 651 N N . ASN A 1 83 ? -29.736 0.619 37.821 1.00 95.44 83 ASN A N 1
ATOM 652 C CA . ASN A 1 83 ? -28.359 0.231 37.584 1.00 95.44 83 ASN A CA 1
ATOM 653 C C . ASN A 1 83 ? -27.836 0.764 36.246 1.00 95.44 83 ASN A C 1
ATOM 655 O O . ASN A 1 83 ? -28.547 1.341 35.418 1.00 95.44 83 ASN A O 1
ATOM 659 N N . LEU A 1 84 ? -26.549 0.523 36.032 1.00 96.81 84 LEU A N 1
ATOM 660 C CA . LEU A 1 84 ? -25.842 0.895 34.820 1.00 96.81 84 LEU A CA 1
ATOM 661 C C . LEU A 1 84 ? -26.482 0.305 33.552 1.00 96.81 84 LEU A C 1
ATOM 663 O O . LEU A 1 84 ? -26.592 1.002 32.547 1.00 96.81 84 LEU A O 1
ATOM 667 N N . SER A 1 85 ? -26.948 -0.946 33.587 1.00 95.69 85 SER A N 1
ATOM 668 C CA . SER A 1 85 ? -27.610 -1.573 32.436 1.00 95.69 85 SER A CA 1
ATOM 669 C C . SER A 1 85 ? -28.884 -0.826 32.009 1.00 95.69 85 SER A C 1
ATOM 671 O O . SER A 1 85 ? -29.105 -0.631 30.812 1.00 95.69 85 SER A O 1
ATOM 673 N N . GLN A 1 86 ? -29.690 -0.342 32.959 1.00 94.62 86 GLN A N 1
ATOM 674 C CA . GLN A 1 86 ? -30.875 0.475 32.663 1.00 94.62 86 GLN A CA 1
ATOM 675 C C . GLN A 1 86 ? -30.496 1.834 32.074 1.00 94.62 86 GLN A C 1
ATOM 677 O O . GLN A 1 86 ? -31.050 2.220 31.045 1.00 94.62 86 GLN A O 1
ATOM 682 N N . LEU A 1 87 ? -29.497 2.511 32.648 1.00 95.75 87 LEU A N 1
ATOM 683 C CA . LEU A 1 87 ? -28.959 3.753 32.087 1.00 95.75 87 LEU A CA 1
ATOM 684 C C . LEU A 1 87 ? -28.480 3.564 30.638 1.00 95.75 87 LEU A C 1
ATOM 686 O O . LEU A 1 87 ? -28.814 4.356 29.757 1.00 95.75 87 LEU A O 1
ATOM 690 N N . MET A 1 88 ? -27.735 2.489 30.372 1.00 95.38 88 MET A N 1
ATOM 691 C CA . MET A 1 88 ? -27.271 2.160 29.024 1.00 95.38 88 MET A CA 1
ATOM 692 C C . MET A 1 88 ? -28.434 1.904 28.064 1.00 95.38 88 MET A C 1
ATOM 694 O O . MET A 1 88 ? -28.359 2.303 26.902 1.00 95.38 88 MET A O 1
ATOM 698 N N . ASN A 1 89 ? -29.516 1.278 28.533 1.00 93.75 89 ASN A N 1
ATOM 699 C CA . ASN A 1 89 ? -30.721 1.076 27.735 1.00 93.75 89 ASN A CA 1
ATOM 700 C C . ASN A 1 89 ? -31.391 2.413 27.368 1.00 93.75 89 ASN A C 1
ATOM 702 O O . ASN A 1 89 ? -31.773 2.611 26.217 1.00 93.75 89 ASN A O 1
ATOM 706 N N . TYR A 1 90 ? -31.454 3.373 28.298 1.00 93.94 90 TYR A N 1
ATOM 707 C CA . TYR A 1 90 ? -31.959 4.725 28.012 1.00 93.94 90 TYR A CA 1
ATOM 708 C C . TYR A 1 90 ? -31.126 5.448 26.950 1.00 93.94 90 TYR A C 1
ATOM 710 O O . TYR A 1 90 ? -31.673 6.113 26.066 1.00 93.94 90 TYR A O 1
ATOM 718 N N . ALA A 1 91 ? -29.811 5.242 26.979 1.00 95.12 91 ALA A N 1
ATOM 719 C CA . ALA A 1 91 ? -28.882 5.726 25.965 1.00 95.12 91 ALA A CA 1
ATOM 720 C C . ALA A 1 91 ? -28.934 4.939 24.631 1.00 95.12 91 ALA A C 1
ATOM 722 O O . ALA A 1 91 ? -28.212 5.263 23.687 1.00 95.12 91 ALA A O 1
ATOM 723 N N . GLY A 1 92 ? -29.786 3.912 24.515 1.00 93.81 92 GLY A N 1
ATOM 724 C CA . GLY A 1 92 ? -29.932 3.075 23.317 1.00 93.81 92 GLY A CA 1
ATOM 725 C C . GLY A 1 92 ? -28.825 2.028 23.120 1.00 93.81 92 GLY A C 1
ATOM 726 O O . GLY A 1 92 ? -28.747 1.400 22.055 1.00 93.81 92 GLY A O 1
ATOM 727 N N . GLY A 1 93 ? -27.979 1.832 24.132 1.00 95.81 93 GLY A N 1
ATOM 728 C CA . GLY A 1 93 ? -26.821 0.945 24.113 1.00 95.81 93 GLY A CA 1
ATOM 729 C C . GLY A 1 93 ? -25.611 1.514 23.368 1.00 95.81 93 GLY A C 1
ATOM 730 O O . GLY A 1 93 ? -25.558 2.689 22.994 1.00 95.81 93 GLY A O 1
ATOM 731 N N . PHE A 1 94 ? -24.627 0.645 23.152 1.00 97.81 94 PHE A N 1
ATOM 732 C CA . PHE A 1 94 ? -23.401 0.949 22.422 1.00 97.81 94 PHE A CA 1
ATOM 733 C C . PHE A 1 94 ? -23.656 1.231 20.937 1.00 97.81 94 PHE A C 1
ATOM 735 O O . PHE A 1 94 ? -24.555 0.645 20.325 1.00 97.81 94 PHE A O 1
ATOM 742 N N . ASN A 1 95 ? -22.836 2.100 20.342 1.00 96.94 95 ASN A N 1
ATOM 743 C CA . ASN A 1 95 ? -22.726 2.186 18.885 1.00 96.94 95 ASN A CA 1
ATOM 744 C C . ASN A 1 95 ? -21.667 1.193 18.351 1.00 96.94 95 ASN A C 1
ATOM 746 O O . ASN A 1 95 ? -21.010 0.497 19.122 1.00 96.94 95 ASN A O 1
ATOM 750 N N . GLN A 1 96 ? -21.502 1.117 17.027 1.00 95.69 96 GLN A N 1
ATOM 751 C CA . GLN A 1 96 ? -20.657 0.108 16.365 1.00 95.69 96 GLN A CA 1
ATOM 752 C C . GLN A 1 96 ? -19.145 0.235 16.614 1.00 95.69 96 GLN A C 1
ATOM 754 O O . GLN A 1 96 ? -18.392 -0.653 16.233 1.00 95.69 96 GLN A O 1
ATOM 759 N N . TYR A 1 97 ? -18.689 1.322 17.237 1.00 96.44 97 TYR A N 1
ATOM 760 C CA . TYR A 1 97 ? -17.272 1.557 17.516 1.00 96.44 97 TYR A CA 1
ATOM 761 C C . TYR A 1 97 ? -16.940 1.450 19.005 1.00 96.44 97 TYR A C 1
ATOM 763 O O . TYR A 1 97 ? -15.826 1.783 19.399 1.00 96.44 97 TYR A O 1
ATOM 771 N N . ALA A 1 98 ? -17.889 1.041 19.844 1.00 96.69 98 ALA A N 1
ATOM 772 C CA . ALA A 1 98 ? -17.706 0.998 21.285 1.00 96.69 98 ALA A CA 1
ATOM 773 C C . ALA A 1 98 ? -16.808 -0.158 21.730 1.00 96.69 98 ALA A C 1
ATOM 775 O O . ALA A 1 98 ? -16.957 -1.292 21.278 1.00 96.69 98 ALA A O 1
ATOM 776 N N . TYR A 1 99 ? -15.946 0.107 22.706 1.00 96.69 99 TYR A N 1
ATOM 777 C CA . TYR A 1 99 ? -15.341 -0.945 23.509 1.00 96.69 99 TYR A CA 1
ATOM 778 C C . TYR A 1 99 ? -16.351 -1.405 24.571 1.00 96.69 99 TYR A C 1
ATOM 780 O O . TYR A 1 99 ? -16.556 -0.737 25.582 1.00 96.69 99 TYR A O 1
ATOM 788 N N . SER A 1 100 ? -17.026 -2.526 24.310 1.00 95.31 100 SER A N 1
ATOM 789 C CA . SER A 1 100 ? -18.165 -3.000 25.113 1.00 95.31 100 SER A CA 1
ATOM 790 C C . SER A 1 100 ? -17.788 -3.839 26.336 1.00 95.31 100 SER A C 1
ATOM 792 O O . SER A 1 100 ? -18.633 -4.068 27.197 1.00 95.31 100 SER A O 1
ATOM 794 N N . ASP A 1 101 ? -16.545 -4.322 26.410 1.00 95.56 101 ASP A N 1
ATOM 795 C CA . ASP A 1 101 ? -16.086 -5.220 27.479 1.00 95.56 101 ASP A CA 1
ATOM 796 C C . ASP A 1 101 ? -15.889 -4.491 28.818 1.00 95.56 101 ASP A C 1
ATOM 798 O O . ASP A 1 101 ? -16.082 -5.071 29.889 1.00 95.56 101 ASP A O 1
ATOM 802 N N . ARG A 1 102 ? -15.543 -3.199 28.778 1.00 95.38 102 ARG A N 1
ATOM 803 C CA . ARG A 1 102 ? -15.347 -2.386 29.979 1.00 95.38 102 ARG A CA 1
ATOM 804 C C . ARG A 1 102 ? -15.663 -0.924 29.727 1.00 95.38 102 ARG A C 1
ATOM 806 O O . ARG A 1 102 ? -15.287 -0.367 28.700 1.00 95.38 102 ARG A O 1
ATOM 813 N N . ILE A 1 103 ? -16.265 -0.285 30.719 1.00 96.56 103 ILE A N 1
ATOM 814 C CA . ILE A 1 103 ? -16.591 1.140 30.687 1.00 96.56 103 ILE A CA 1
ATOM 815 C C . ILE A 1 103 ? -16.050 1.843 31.929 1.00 96.56 103 ILE A C 1
ATOM 817 O O . ILE A 1 103 ? -15.821 1.215 32.966 1.00 96.56 103 ILE A O 1
ATOM 821 N N . LYS A 1 104 ? -15.846 3.155 31.815 1.00 97.69 104 LYS A N 1
ATOM 822 C CA . LYS A 1 104 ? -15.362 3.993 32.912 1.00 97.69 104 LYS A CA 1
ATOM 823 C C . LYS A 1 104 ? -16.509 4.822 33.460 1.00 97.69 104 LYS A C 1
ATOM 825 O O . LYS A 1 104 ? -17.196 5.492 32.696 1.00 97.69 104 LYS A O 1
ATOM 830 N N . ILE A 1 105 ? -16.689 4.813 34.776 1.00 97.94 105 ILE A N 1
ATOM 831 C CA . ILE A 1 105 ? -17.586 5.743 35.465 1.00 97.94 105 ILE A CA 1
ATOM 832 C C . ILE A 1 105 ? -16.741 6.674 36.321 1.00 97.94 105 ILE A C 1
ATOM 834 O O . ILE A 1 105 ? -16.012 6.227 37.207 1.00 97.94 105 ILE A O 1
ATOM 838 N N . TYR A 1 106 ? -16.860 7.972 36.076 1.00 97.75 106 TYR A N 1
ATOM 839 C CA . TYR A 1 106 ? -16.296 9.008 36.924 1.00 97.75 106 TYR A CA 1
ATOM 840 C C . TYR A 1 106 ? -17.356 9.475 37.912 1.00 97.75 106 TYR A C 1
ATOM 842 O O . TYR A 1 106 ? -18.373 10.037 37.516 1.00 97.75 106 TYR A O 1
ATOM 850 N N . ARG A 1 107 ? -17.102 9.259 39.198 1.00 96.75 107 ARG A N 1
ATOM 851 C CA . ARG A 1 107 ? -18.034 9.518 40.292 1.00 96.75 107 ARG A CA 1
ATOM 852 C C . ARG A 1 107 ? -17.486 10.582 41.224 1.00 96.75 107 ARG A C 1
ATOM 854 O O . ARG A 1 107 ? -16.318 10.522 41.605 1.00 96.75 107 ARG A O 1
ATOM 861 N N . ASN A 1 108 ? -18.329 11.515 41.641 1.00 94.31 108 ASN A N 1
ATOM 862 C CA . ASN A 1 108 ? -17.968 12.468 42.685 1.00 94.31 108 ASN A CA 1
ATOM 863 C C . ASN A 1 108 ? -18.162 11.823 44.065 1.00 94.31 108 ASN A C 1
ATOM 865 O O . ASN A 1 108 ? -19.189 11.206 44.339 1.00 94.31 108 ASN A O 1
ATOM 869 N N . THR A 1 109 ? -17.167 11.958 44.934 1.00 92.62 109 THR A N 1
ATOM 870 C CA . THR A 1 109 ? -17.272 11.698 46.373 1.00 92.62 109 THR A CA 1
ATOM 871 C C . THR A 1 109 ? -17.457 13.040 47.099 1.00 92.62 109 THR A C 1
ATOM 873 O O . THR A 1 109 ? -17.421 14.089 46.452 1.00 92.62 109 THR A O 1
ATOM 876 N N . PRO A 1 110 ? -17.648 13.063 48.433 1.00 94.00 110 PRO A N 1
ATOM 877 C CA . PRO A 1 110 ? -17.737 14.324 49.170 1.00 94.00 110 PRO A CA 1
ATOM 878 C C . PRO A 1 110 ? -16.516 15.245 49.010 1.00 94.00 110 PRO A C 1
ATOM 880 O O . PRO A 1 110 ? -16.641 16.443 49.244 1.00 94.00 110 PRO A O 1
ATOM 883 N N . THR A 1 111 ? -15.350 14.708 48.635 1.00 93.69 111 THR A N 1
ATOM 884 C CA . THR A 1 111 ? -14.087 15.464 48.579 1.00 93.69 111 THR A CA 1
ATOM 885 C C . THR A 1 111 ? -13.323 15.321 47.263 1.00 93.69 111 THR A C 1
ATOM 887 O O . THR A 1 111 ? -12.560 16.214 46.913 1.00 93.69 111 THR A O 1
ATOM 890 N N . GLU A 1 112 ? -13.492 14.220 46.529 1.00 95.88 112 GLU A N 1
ATOM 891 C CA . GLU A 1 112 ? -12.634 13.848 45.396 1.00 95.88 112 GLU A CA 1
ATOM 892 C C . GLU A 1 112 ? -13.433 13.199 44.256 1.00 95.88 112 GLU A C 1
ATOM 894 O O . GLU A 1 112 ? -14.619 12.899 44.385 1.00 95.88 112 GLU A O 1
ATOM 899 N N . ARG A 1 113 ? -12.780 12.936 43.119 1.00 94.69 113 ARG A N 1
ATOM 900 C CA . ARG A 1 113 ? -13.350 12.115 42.041 1.00 94.69 113 ARG A CA 1
ATOM 901 C C . ARG A 1 113 ? -12.810 10.691 42.125 1.00 94.69 113 ARG A C 1
ATOM 903 O O . ARG A 1 113 ? -11.604 10.485 42.206 1.00 94.69 113 ARG A O 1
ATOM 910 N N . LYS A 1 114 ? -13.701 9.705 42.045 1.00 96.00 114 LYS A N 1
ATOM 911 C CA . LYS A 1 114 ? -13.389 8.274 41.969 1.00 96.00 114 LYS A CA 1
ATOM 912 C C . LYS A 1 114 ? -13.639 7.762 40.552 1.00 96.00 114 LYS A C 1
ATOM 914 O O . LYS A 1 114 ? -14.636 8.124 39.935 1.00 96.00 114 LYS A O 1
ATOM 919 N N . ILE A 1 115 ? -12.768 6.886 40.059 1.00 97.31 115 ILE A N 1
ATOM 920 C CA . ILE A 1 115 ? -12.968 6.166 38.795 1.00 97.31 115 ILE A CA 1
ATOM 921 C C . ILE A 1 115 ? -13.384 4.731 39.117 1.00 97.31 115 ILE A C 1
ATOM 923 O O . ILE A 1 115 ? -12.760 4.075 39.953 1.00 97.31 115 ILE A O 1
ATOM 927 N N . LEU A 1 116 ? -14.443 4.254 38.470 1.00 97.06 116 LEU A N 1
ATOM 928 C CA . LEU A 1 116 ? -14.870 2.860 38.492 1.00 97.06 116 LEU A CA 1
ATOM 929 C C . LEU A 1 116 ? -14.646 2.269 37.101 1.00 97.06 116 LEU A C 1
ATOM 931 O O . LEU A 1 116 ? -15.231 2.737 36.126 1.00 97.06 116 LEU A O 1
ATOM 935 N N . ASP A 1 117 ? -13.806 1.245 37.026 1.00 96.50 117 ASP A N 1
ATOM 936 C CA . ASP A 1 117 ? -13.617 0.432 35.829 1.00 96.50 117 ASP A CA 1
ATOM 937 C C . ASP A 1 117 ? -14.571 -0.765 35.916 1.00 96.50 117 ASP A C 1
ATOM 939 O O . ASP A 1 117 ? -14.311 -1.713 36.655 1.00 96.50 117 ASP A O 1
ATOM 943 N N . VAL A 1 118 ? -15.689 -0.704 35.194 1.00 97.44 118 VAL A N 1
ATOM 944 C CA . VAL A 1 118 ? -16.769 -1.697 35.289 1.00 97.44 118 VAL A CA 1
ATOM 945 C C . VAL A 1 118 ? -16.697 -2.637 34.096 1.00 97.44 118 VAL A C 1
ATOM 947 O O . VAL A 1 118 ? -16.704 -2.173 32.953 1.00 97.44 118 VAL A O 1
ATOM 950 N N . LYS A 1 119 ? -16.625 -3.947 34.347 1.00 97.69 119 LYS A N 1
ATOM 951 C CA . LYS A 1 119 ? -16.648 -4.973 33.295 1.00 97.69 119 LYS A CA 1
ATOM 952 C C . LYS A 1 119 ? -18.073 -5.323 32.864 1.00 97.69 119 LYS A C 1
ATOM 954 O O . LYS A 1 119 ? -19.026 -5.136 33.619 1.00 97.69 119 LYS A O 1
ATOM 959 N N . SER A 1 120 ? -18.205 -5.841 31.644 1.00 96.38 120 SER A N 1
ATOM 960 C CA . SER A 1 120 ? -19.491 -6.153 31.006 1.00 96.38 120 SER A CA 1
ATOM 961 C C . SER A 1 120 ? -20.396 -7.097 31.808 1.00 96.38 120 SER A C 1
ATOM 963 O O . SER A 1 120 ? -21.615 -6.919 31.824 1.00 96.38 120 SER A O 1
ATOM 965 N N . ASP A 1 121 ? -19.818 -8.043 32.543 1.00 96.75 121 ASP A N 1
ATOM 966 C CA . ASP A 1 121 ? -20.507 -8.993 33.420 1.00 96.75 121 ASP A CA 1
ATOM 967 C C . ASP A 1 121 ? -21.030 -8.376 34.733 1.00 96.75 121 ASP A C 1
ATOM 969 O O . ASP A 1 121 ? -21.853 -8.982 35.430 1.00 96.75 121 ASP A O 1
ATOM 973 N N . GLU A 1 122 ? -20.606 -7.154 35.062 1.00 97.12 122 GLU A N 1
ATOM 974 C CA . GLU A 1 122 ? -21.021 -6.413 36.257 1.00 97.12 122 GLU A CA 1
ATOM 975 C C . GLU A 1 122 ? -22.072 -5.329 35.969 1.00 97.12 122 GLU A C 1
ATOM 977 O O . GLU A 1 122 ? -22.669 -4.798 36.908 1.00 97.12 122 GLU A O 1
ATOM 982 N N . PHE A 1 123 ? -22.374 -5.027 34.699 1.00 96.75 123 PHE A N 1
ATOM 983 C CA . PHE A 1 123 ? -23.248 -3.904 34.317 1.00 96.75 123 PHE A CA 1
ATOM 984 C C . PHE A 1 123 ? -24.638 -3.931 34.971 1.00 96.75 123 PHE A C 1
ATOM 986 O O . PHE A 1 123 ? -25.216 -2.887 35.269 1.00 96.75 123 PHE A O 1
ATOM 993 N N . ASN A 1 124 ? -25.199 -5.113 35.218 1.00 96.00 124 ASN A N 1
ATOM 994 C CA . ASN A 1 124 ? -26.504 -5.263 35.869 1.00 96.00 124 ASN A CA 1
ATOM 995 C C . ASN A 1 124 ? -26.457 -5.115 37.404 1.00 96.00 124 ASN A C 1
ATOM 997 O O . ASN A 1 124 ? -27.502 -4.953 38.034 1.00 96.00 124 ASN A O 1
ATOM 1001 N N . LYS A 1 125 ? -25.270 -5.172 38.014 1.00 95.50 125 LYS A N 1
ATOM 1002 C CA . LYS A 1 125 ? -25.056 -5.064 39.467 1.00 95.50 125 LYS A CA 1
ATOM 1003 C C . LYS A 1 125 ? -24.558 -3.682 39.875 1.00 95.50 125 LYS A C 1
ATOM 1005 O O . LYS A 1 125 ? -24.702 -3.297 41.033 1.00 95.50 125 LYS A O 1
ATOM 1010 N N . THR A 1 126 ? -23.959 -2.934 38.952 1.00 96.50 126 THR A N 1
ATOM 1011 C CA . THR A 1 126 ? -23.390 -1.620 39.250 1.00 96.50 126 THR A CA 1
ATOM 1012 C C . THR A 1 126 ? -24.482 -0.579 39.473 1.00 96.50 126 THR A C 1
ATOM 1014 O O . THR A 1 126 ? -25.168 -0.165 38.537 1.00 96.50 126 THR A O 1
ATOM 1017 N N . ALA A 1 127 ? -24.603 -0.114 40.715 1.00 94.56 127 ALA A N 1
ATOM 1018 C CA . ALA A 1 127 ? -25.447 1.023 41.062 1.00 94.56 127 ALA A CA 1
ATOM 1019 C C . ALA A 1 127 ? -24.851 2.336 40.532 1.00 94.56 127 ALA A C 1
ATOM 1021 O O . ALA A 1 127 ? -23.643 2.584 40.661 1.00 94.56 127 ALA A O 1
ATOM 1022 N N . ILE A 1 128 ? -25.716 3.187 39.987 1.00 94.81 128 ILE A N 1
ATOM 1023 C CA . ILE A 1 128 ? -25.372 4.515 39.480 1.00 94.81 128 ILE A CA 1
ATOM 1024 C C . ILE A 1 128 ? -25.785 5.581 40.497 1.00 94.81 128 ILE A C 1
ATOM 1026 O O . ILE A 1 128 ? -26.776 5.429 41.207 1.00 94.81 128 ILE A O 1
ATOM 1030 N N . GLN A 1 129 ? -24.992 6.644 40.599 1.00 93.12 129 GLN A N 1
ATOM 1031 C CA . GLN A 1 129 ? -25.213 7.744 41.530 1.00 93.12 129 GLN A CA 1
ATOM 1032 C C . GLN A 1 129 ? -25.371 9.067 40.786 1.00 93.12 129 GLN A C 1
ATOM 1034 O O . GLN A 1 129 ? -24.866 9.254 39.680 1.00 93.12 129 GLN A O 1
ATOM 1039 N N . SER A 1 130 ? -26.072 10.007 41.420 1.00 92.94 130 SER A N 1
ATOM 1040 C CA . SER A 1 130 ? -26.209 11.358 40.883 1.00 92.94 130 SER A CA 1
ATOM 1041 C C . SER A 1 130 ? -24.841 12.014 40.697 1.00 92.94 130 SER A C 1
ATOM 1043 O O . SER A 1 130 ? -24.004 11.970 41.596 1.00 92.94 130 SER A O 1
ATOM 1045 N N . GLY A 1 131 ? -24.632 12.639 39.541 1.00 93.56 131 GLY A N 1
ATOM 1046 C CA . GLY A 1 131 ? -23.368 13.265 39.168 1.00 93.56 131 GLY A CA 1
ATOM 1047 C C . GLY A 1 131 ? -22.333 12.308 38.572 1.00 93.56 131 GLY A C 1
ATOM 1048 O O . GLY A 1 131 ? -21.235 12.762 38.253 1.00 93.56 131 GLY A O 1
ATOM 1049 N N . ASP A 1 132 ? -22.652 11.021 38.403 1.00 97.00 132 ASP A N 1
ATOM 1050 C CA . ASP A 1 132 ? -21.798 10.104 37.648 1.00 97.00 132 ASP A CA 1
ATOM 1051 C C . ASP A 1 132 ? -21.643 10.573 36.187 1.00 97.00 132 ASP A C 1
ATOM 1053 O O . ASP A 1 132 ? -22.567 11.119 35.579 1.00 97.00 132 ASP A O 1
ATOM 1057 N N . SER A 1 133 ? -20.472 10.318 35.603 1.00 97.62 133 SER A N 1
ATOM 1058 C CA . SER A 1 133 ? -20.221 10.423 34.162 1.00 97.62 133 SER A CA 1
ATOM 1059 C C . SER A 1 133 ? -19.740 9.074 33.642 1.00 97.62 133 SER A C 1
ATOM 1061 O O . SER A 1 133 ? -18.669 8.587 34.013 1.00 97.62 133 SER A O 1
ATOM 1063 N N . LEU A 1 134 ? -20.574 8.446 32.821 1.00 97.94 134 LEU A N 1
ATOM 1064 C CA . LEU A 1 134 ? -20.286 7.220 32.101 1.00 97.94 134 LEU A CA 1
ATOM 1065 C C . LEU A 1 134 ? -19.556 7.561 30.801 1.00 97.94 134 LEU A C 1
ATOM 1067 O O . LEU A 1 134 ? -20.123 8.207 29.924 1.00 97.94 134 LEU A O 1
ATOM 1071 N N . VAL A 1 135 ? -18.338 7.051 30.643 1.00 97.81 135 VAL A N 1
ATOM 1072 C CA . VAL A 1 135 ? -17.509 7.260 29.455 1.00 97.81 135 VAL A CA 1
ATOM 1073 C C . VAL A 1 135 ? -17.199 5.920 28.801 1.00 97.81 135 VAL A C 1
ATOM 1075 O O . VAL A 1 135 ? -16.538 5.051 29.383 1.00 97.81 135 VAL A O 1
ATOM 1078 N N . VAL A 1 136 ? -17.659 5.767 27.559 1.00 97.69 136 VAL A N 1
ATOM 1079 C CA . VAL A 1 136 ? -17.418 4.575 26.738 1.00 97.69 136 VAL A CA 1
ATOM 1080 C C . VAL A 1 136 ? -16.348 4.874 25.696 1.00 97.69 136 VAL A C 1
ATOM 1082 O O . VAL A 1 136 ? -16.514 5.769 24.870 1.00 97.69 136 VAL A O 1
ATOM 1085 N N . GLY A 1 137 ? -15.248 4.120 25.735 1.00 96.00 137 GLY A N 1
ATOM 1086 C CA . GLY A 1 137 ? -14.129 4.252 24.798 1.00 96.00 137 GLY A CA 1
ATOM 1087 C C . GLY A 1 137 ? -14.383 3.594 23.438 1.00 96.00 137 GLY A C 1
ATOM 1088 O O . GLY A 1 137 ? -15.350 2.853 23.262 1.00 96.00 137 GLY A O 1
ATOM 1089 N N . LYS A 1 138 ? -13.492 3.863 22.475 1.00 95.94 138 LYS A N 1
ATOM 1090 C CA . LYS A 1 138 ? -13.504 3.216 21.155 1.00 95.94 138 LYS A CA 1
ATOM 1091 C C . LYS A 1 138 ? -12.905 1.814 21.258 1.00 95.94 138 LYS A C 1
ATOM 1093 O O . LYS A 1 138 ? -11.913 1.640 21.966 1.00 95.94 138 LYS A O 1
ATOM 1098 N N . ILE A 1 139 ? -13.442 0.847 20.521 1.00 95.38 139 ILE A N 1
ATOM 1099 C CA . ILE A 1 139 ? -12.746 -0.416 20.268 1.00 95.38 139 ILE A CA 1
ATOM 1100 C C . ILE A 1 139 ? -11.422 -0.131 19.544 1.00 95.38 139 ILE A C 1
ATOM 1102 O O . ILE A 1 139 ? -11.337 0.782 18.717 1.00 95.38 139 ILE A O 1
ATOM 1106 N N . LEU A 1 140 ? -10.373 -0.872 19.904 1.00 91.69 140 LEU A N 1
ATOM 1107 C CA . LEU A 1 140 ? -9.067 -0.721 19.271 1.00 91.69 140 LEU A CA 1
ATOM 1108 C C . LEU A 1 140 ? -9.154 -1.126 17.801 1.00 91.69 140 LEU A C 1
ATOM 1110 O O . LEU A 1 140 ? -9.765 -2.142 17.475 1.00 91.69 140 LEU A O 1
ATOM 1114 N N . ASP A 1 141 ? -8.483 -0.367 16.938 1.00 86.88 141 ASP A N 1
ATOM 1115 C CA . ASP A 1 141 ? -8.279 -0.735 15.536 1.00 86.88 141 ASP A CA 1
ATOM 1116 C C . ASP A 1 141 ? -7.151 -1.774 15.444 1.00 86.88 141 ASP A C 1
ATOM 1118 O O . ASP A 1 141 ? -6.022 -1.503 15.038 1.00 86.88 141 ASP A O 1
ATOM 1122 N N . ARG A 1 142 ? -7.417 -2.949 16.022 1.00 86.38 142 ARG A N 1
ATOM 1123 C CA . ARG A 1 142 ? -6.469 -4.050 16.162 1.00 86.38 142 ARG A CA 1
ATOM 1124 C C . ARG A 1 142 ? -7.194 -5.353 15.889 1.00 86.38 142 ARG A C 1
ATOM 1126 O O . ARG A 1 142 ? -8.079 -5.746 16.641 1.00 86.38 142 ARG A O 1
ATOM 1133 N N . PHE A 1 143 ? -6.726 -6.070 14.881 1.00 88.44 143 PHE A N 1
ATOM 1134 C CA . PHE A 1 143 ? -7.205 -7.413 14.589 1.00 88.44 143 PHE A CA 1
ATOM 1135 C C . PHE A 1 143 ? -6.508 -8.439 15.489 1.00 88.44 143 PHE A C 1
ATOM 1137 O O . PHE A 1 143 ? -5.284 -8.407 15.689 1.00 88.44 143 PHE A O 1
ATOM 1144 N N . GLU A 1 144 ? -7.288 -9.347 16.067 1.00 90.44 144 GLU A N 1
ATOM 1145 C CA . GLU A 1 144 ? -6.803 -10.423 16.941 1.00 90.44 144 GLU A CA 1
ATOM 1146 C C . GLU A 1 144 ? -6.161 -11.581 16.165 1.00 90.44 144 GLU A C 1
ATOM 1148 O O . GLU A 1 144 ? -5.330 -12.303 16.700 1.00 90.44 144 GLU A O 1
ATOM 1153 N N . ASN A 1 145 ? -6.489 -11.715 14.887 1.00 95.06 145 ASN A N 1
ATOM 1154 C CA . ASN A 1 145 ? -6.204 -12.880 14.061 1.00 95.06 145 ASN A CA 1
ATOM 1155 C C . ASN A 1 145 ? -5.767 -12.443 12.655 1.00 95.06 145 ASN A C 1
ATOM 1157 O O . ASN A 1 145 ? -6.305 -12.921 11.668 1.00 95.06 145 ASN A O 1
ATOM 1161 N N . ILE A 1 146 ? -4.821 -11.513 12.541 1.00 96.12 146 ILE A N 1
ATOM 1162 C CA . ILE A 1 146 ? -4.343 -11.009 11.245 1.00 96.12 146 ILE A CA 1
ATOM 1163 C C . ILE A 1 146 ? -2.970 -11.575 10.888 1.00 96.12 146 ILE A C 1
ATOM 1165 O O . ILE A 1 146 ? -2.096 -11.674 11.752 1.00 96.12 146 ILE A O 1
ATOM 1169 N N . VAL A 1 147 ? -2.796 -11.907 9.612 1.00 97.75 147 VAL A N 1
ATOM 1170 C CA . VAL A 1 147 ? -1.519 -12.170 8.934 1.00 97.75 147 VAL A CA 1
ATOM 1171 C C . VAL A 1 147 ? -1.533 -11.462 7.585 1.00 97.75 147 VAL A C 1
ATOM 1173 O O . VAL A 1 147 ? -2.605 -11.258 7.015 1.00 97.75 147 VAL A O 1
ATOM 1176 N N . SER A 1 148 ? -0.373 -11.092 7.057 1.00 98.19 148 SER A N 1
ATOM 1177 C CA . SER A 1 148 ? -0.281 -10.442 5.746 1.00 98.19 148 SER A CA 1
ATOM 1178 C C . SER A 1 148 ? 0.621 -11.220 4.797 1.00 98.19 148 SER A C 1
ATOM 1180 O O . SER A 1 148 ? 1.522 -11.948 5.214 1.00 98.19 148 SER A O 1
ATOM 1182 N N . ILE A 1 149 ? 0.357 -11.093 3.498 1.00 98.62 149 ILE A N 1
ATOM 1183 C CA . ILE A 1 149 ? 1.191 -11.659 2.439 1.00 98.62 149 ILE A CA 1
ATOM 1184 C C . ILE A 1 149 ? 1.383 -10.654 1.306 1.00 98.62 149 ILE A C 1
ATOM 1186 O O . ILE A 1 149 ? 0.442 -9.980 0.886 1.00 98.62 149 ILE A O 1
ATOM 1190 N N . SER A 1 150 ? 2.610 -10.546 0.807 1.00 98.31 150 SER A N 1
ATOM 1191 C CA . SER A 1 150 ? 3.011 -9.577 -0.215 1.00 98.31 150 SER A CA 1
ATOM 1192 C C . SER A 1 150 ? 4.051 -10.151 -1.188 1.00 98.31 150 SER A C 1
ATOM 1194 O O . SER A 1 150 ? 4.591 -11.240 -0.975 1.00 98.31 150 SER A O 1
ATOM 1196 N N . GLY A 1 151 ? 4.318 -9.417 -2.274 1.00 96.56 151 GLY A N 1
ATOM 1197 C CA . GLY A 1 151 ? 5.283 -9.791 -3.311 1.00 96.56 151 GLY A CA 1
ATOM 1198 C C . GLY A 1 151 ? 4.664 -10.580 -4.472 1.00 96.56 151 GLY A C 1
ATOM 1199 O O . GLY A 1 151 ? 3.589 -10.233 -4.967 1.00 96.56 151 GLY A O 1
ATOM 1200 N N . ALA A 1 152 ? 5.347 -11.630 -4.932 1.00 97.25 152 ALA A N 1
ATOM 1201 C CA . ALA A 1 152 ? 4.992 -12.450 -6.094 1.00 97.25 152 ALA A CA 1
ATOM 1202 C C . ALA A 1 152 ? 3.843 -13.448 -5.815 1.00 97.25 152 ALA A C 1
ATOM 1204 O O . ALA A 1 152 ? 3.981 -14.661 -5.986 1.00 97.25 152 ALA A O 1
ATOM 1205 N N . VAL A 1 153 ? 2.691 -12.925 -5.389 1.00 98.00 153 VAL A N 1
ATOM 1206 C CA . VAL A 1 153 ? 1.425 -13.650 -5.163 1.00 98.00 153 VAL A CA 1
ATOM 1207 C C . VAL A 1 153 ? 0.285 -13.000 -5.943 1.00 98.00 153 VAL A C 1
ATOM 1209 O O . VAL A 1 153 ? 0.345 -11.803 -6.229 1.00 98.00 153 VAL A O 1
ATOM 1212 N N . PHE A 1 154 ? -0.757 -13.754 -6.299 1.00 97.75 154 PHE A N 1
ATOM 1213 C CA . PHE A 1 154 ? -1.862 -13.217 -7.108 1.00 97.75 154 PHE A CA 1
ATOM 1214 C C . PHE A 1 154 ? -2.722 -12.199 -6.348 1.00 97.75 154 PHE A C 1
ATOM 1216 O O . PHE A 1 154 ? -3.117 -11.180 -6.920 1.00 97.75 154 PHE A O 1
ATOM 1223 N N . ARG A 1 155 ? -2.971 -12.436 -5.055 1.00 98.06 155 ARG A N 1
ATOM 1224 C CA . ARG A 1 155 ? -3.767 -11.554 -4.186 1.00 98.06 155 ARG A CA 1
ATOM 1225 C C . ARG A 1 155 ? -2.985 -11.147 -2.930 1.00 98.06 155 ARG A C 1
ATOM 1227 O O . ARG A 1 155 ? -3.196 -11.733 -1.867 1.00 98.06 155 ARG A O 1
ATOM 1234 N N . PRO A 1 156 ? -2.074 -10.162 -3.017 1.00 98.25 156 PRO A N 1
ATOM 1235 C CA . PRO A 1 156 ? -1.415 -9.631 -1.829 1.00 98.25 156 PRO A CA 1
ATOM 1236 C C . PRO A 1 156 ? -2.431 -8.917 -0.928 1.00 98.25 156 PRO A C 1
ATOM 1238 O O . PRO A 1 156 ? -3.396 -8.329 -1.420 1.00 98.25 156 PRO A O 1
ATOM 1241 N N . GLY A 1 157 ? -2.211 -8.954 0.384 1.00 97.75 157 GLY A N 1
ATOM 1242 C CA . GLY A 1 157 ? -3.085 -8.295 1.350 1.00 97.75 157 GLY A CA 1
ATOM 1243 C C . GLY A 1 157 ? -3.077 -8.930 2.735 1.00 97.75 157 GLY A C 1
ATOM 1244 O O . GLY A 1 157 ? -2.215 -9.743 3.074 1.00 97.75 157 GLY A O 1
ATOM 1245 N N . GLU A 1 158 ? -4.063 -8.528 3.529 1.00 97.69 158 GLU A N 1
ATOM 1246 C CA . GLU A 1 158 ? -4.305 -9.007 4.887 1.00 97.69 158 GLU A CA 1
ATOM 1247 C C . GLU A 1 158 ? -5.339 -10.136 4.881 1.00 97.69 158 GLU A C 1
ATOM 1249 O O . GLU A 1 158 ? -6.349 -10.079 4.179 1.00 97.69 158 GLU A O 1
ATOM 1254 N N . TYR A 1 159 ? -5.093 -11.161 5.690 1.00 97.81 159 TYR A N 1
ATOM 1255 C CA . TYR A 1 159 ? -5.924 -12.353 5.784 1.00 97.81 159 TYR A CA 1
ATOM 1256 C C . TYR A 1 159 ? -6.157 -12.738 7.244 1.00 97.81 159 TYR A C 1
ATOM 1258 O O . TYR A 1 159 ? -5.344 -12.467 8.130 1.00 97.81 159 TYR A O 1
ATOM 1266 N N . SER A 1 160 ? -7.275 -13.424 7.493 1.00 97.31 160 SER A N 1
ATOM 1267 C CA . SER A 1 160 ? -7.572 -13.977 8.815 1.00 97.31 160 SER A CA 1
ATOM 1268 C C . SER A 1 160 ? -6.709 -15.210 9.101 1.00 97.31 160 SER A C 1
ATOM 1270 O O . SER A 1 160 ? -6.762 -16.196 8.363 1.00 97.31 160 SER A O 1
ATOM 1272 N N . LEU A 1 161 ? -5.965 -15.182 10.205 1.00 97.44 161 LEU A N 1
ATOM 1273 C CA . LEU A 1 161 ? -5.168 -16.277 10.756 1.00 97.44 161 LEU A CA 1
ATOM 1274 C C . LEU A 1 161 ? -6.019 -17.513 11.090 1.00 97.44 161 LEU A C 1
ATOM 1276 O O . LEU A 1 161 ? -5.509 -18.629 11.028 1.00 97.44 161 LEU A O 1
ATOM 1280 N N . ASP A 1 162 ? -7.312 -17.351 11.386 1.00 96.50 162 ASP A N 1
ATOM 1281 C CA . ASP A 1 162 ? -8.188 -18.478 11.745 1.00 96.50 162 ASP A CA 1
ATOM 1282 C C . ASP A 1 162 ? -8.333 -19.476 10.595 1.00 96.50 162 ASP A C 1
ATOM 1284 O O . ASP A 1 162 ? -8.288 -20.691 10.811 1.00 96.50 162 ASP A O 1
ATOM 1288 N N . ASN A 1 163 ? -8.435 -18.949 9.372 1.00 94.56 163 ASN A N 1
ATOM 1289 C CA . ASN A 1 163 ? -8.503 -19.728 8.137 1.00 94.56 163 ASN A CA 1
ATOM 1290 C C . ASN A 1 163 ? -7.120 -19.976 7.515 1.00 94.56 163 ASN A C 1
ATOM 1292 O O . ASN A 1 163 ? -6.995 -20.814 6.625 1.00 94.56 163 ASN A O 1
ATOM 1296 N N . ASN A 1 164 ? -6.088 -19.265 7.979 1.00 97.62 164 ASN A N 1
ATOM 1297 C CA . ASN A 1 164 ? -4.747 -19.261 7.397 1.00 97.62 164 ASN A CA 1
ATOM 1298 C C . ASN A 1 164 ? -3.675 -19.571 8.449 1.00 97.62 164 ASN A C 1
ATOM 1300 O O . ASN A 1 164 ? -2.721 -18.818 8.631 1.00 97.62 164 ASN A O 1
ATOM 1304 N N . LYS A 1 165 ? -3.843 -20.685 9.172 1.00 97.50 165 LYS A N 1
ATOM 1305 C CA . LYS A 1 165 ? -2.941 -21.079 10.270 1.00 97.50 165 LYS A CA 1
ATOM 1306 C C . LYS A 1 165 ? -1.529 -21.428 9.807 1.00 97.50 165 LYS A C 1
ATOM 1308 O O . LYS A 1 165 ? -0.622 -21.449 10.636 1.00 97.50 165 LYS A O 1
ATOM 1313 N N . THR A 1 166 ? -1.341 -21.743 8.527 1.00 98.06 166 THR A N 1
ATOM 1314 C CA . THR A 1 166 ? -0.042 -22.136 7.970 1.00 98.06 166 THR A CA 1
ATOM 1315 C C . THR A 1 166 ? 0.336 -21.346 6.721 1.00 98.06 166 THR A C 1
ATOM 1317 O O . THR A 1 166 ? -0.536 -20.809 6.031 1.00 98.06 166 THR A O 1
ATOM 1320 N N . LEU A 1 167 ? 1.631 -21.315 6.394 1.00 97.94 167 LEU A N 1
ATOM 1321 C CA . LEU A 1 167 ? 2.147 -20.629 5.209 1.00 97.94 167 LEU A CA 1
ATOM 1322 C C . LEU A 1 167 ? 1.457 -21.105 3.921 1.00 97.94 167 LEU A C 1
ATOM 1324 O O . LEU A 1 167 ? 1.033 -20.276 3.117 1.00 97.94 167 LEU A O 1
ATOM 1328 N N . THR A 1 168 ? 1.289 -22.418 3.729 1.00 97.62 168 THR A N 1
ATOM 1329 C CA . THR A 1 168 ? 0.636 -22.932 2.511 1.00 97.62 168 THR A CA 1
ATOM 1330 C C . THR A 1 168 ? -0.839 -22.536 2.424 1.00 97.62 168 THR A C 1
ATOM 1332 O O . THR A 1 168 ? -1.313 -22.196 1.339 1.00 97.62 168 THR A O 1
ATOM 1335 N N . SER A 1 169 ? -1.564 -22.517 3.551 1.00 98.00 169 SER A N 1
ATOM 1336 C CA . SER A 1 169 ? -2.964 -22.074 3.586 1.00 98.00 169 SER A CA 1
ATOM 1337 C C . SER A 1 169 ? -3.107 -20.591 3.235 1.00 98.00 169 SER A C 1
ATOM 1339 O O . SER A 1 169 ? -3.970 -20.246 2.429 1.00 98.00 169 SER A O 1
ATOM 1341 N N . LEU A 1 170 ? -2.197 -19.743 3.732 1.00 98.50 170 LEU A N 1
ATOM 1342 C CA . LEU A 1 170 ? -2.156 -18.321 3.396 1.00 98.50 170 LEU A CA 1
ATOM 1343 C C . LEU A 1 170 ? -1.865 -18.099 1.908 1.00 98.50 170 LEU A C 1
ATOM 1345 O O . LEU A 1 170 ? -2.577 -17.345 1.250 1.00 98.50 170 LEU A O 1
ATOM 1349 N N . ILE A 1 171 ? -0.873 -18.803 1.354 1.00 98.06 171 ILE A N 1
ATOM 1350 C CA . ILE A 1 171 ? -0.552 -18.742 -0.080 1.00 98.06 171 ILE A CA 1
ATOM 1351 C C . ILE A 1 171 ? -1.747 -19.195 -0.926 1.00 98.06 171 ILE A C 1
ATOM 1353 O O . ILE A 1 171 ? -2.042 -18.585 -1.951 1.00 98.06 171 ILE A O 1
ATOM 1357 N N . LYS A 1 172 ? -2.466 -20.238 -0.498 1.00 97.94 172 LYS A N 1
ATOM 1358 C CA . LYS A 1 172 ? -3.673 -20.710 -1.185 1.00 97.94 172 LYS A CA 1
ATOM 1359 C C . LYS A 1 172 ? -4.790 -19.663 -1.164 1.00 97.94 172 LYS A C 1
ATOM 1361 O O . LYS A 1 172 ? -5.425 -19.453 -2.193 1.00 97.94 172 LYS A O 1
ATOM 1366 N N . SER A 1 173 ? -5.016 -19.002 -0.029 1.00 98.25 173 SER A N 1
ATOM 1367 C CA . SER A 1 173 ? -5.981 -17.897 0.079 1.00 98.25 173 SER A CA 1
ATOM 1368 C C . SER A 1 173 ? -5.573 -16.681 -0.753 1.00 98.25 173 SER A C 1
ATOM 1370 O O . SER A 1 173 ? -6.444 -15.981 -1.259 1.00 98.25 173 SER A O 1
ATOM 1372 N N . ALA A 1 174 ? -4.270 -16.486 -0.972 1.00 98.12 174 ALA A N 1
ATOM 1373 C CA . ALA A 1 174 ? -3.721 -15.488 -1.888 1.00 98.12 174 ALA A CA 1
ATOM 1374 C C . ALA A 1 174 ? -3.791 -15.885 -3.380 1.00 98.12 174 ALA A C 1
ATOM 1376 O O . ALA A 1 174 ? -3.134 -15.254 -4.209 1.00 98.12 174 ALA A O 1
ATOM 1377 N N . GLU A 1 175 ? -4.575 -16.918 -3.719 1.00 97.88 175 GLU A N 1
ATOM 1378 C CA . GLU A 1 175 ? -4.734 -17.507 -5.061 1.00 97.88 175 GLU A CA 1
ATOM 1379 C C . GLU A 1 175 ? -3.442 -18.107 -5.651 1.00 97.88 175 GLU A C 1
ATOM 1381 O O . GLU A 1 175 ? -3.365 -18.386 -6.845 1.00 97.88 175 GLU A O 1
ATOM 1386 N N . GLY A 1 176 ? -2.443 -18.389 -4.811 1.00 97.00 176 GLY A N 1
ATOM 1387 C CA . GLY A 1 176 ? -1.171 -18.984 -5.210 1.00 97.00 176 GLY A CA 1
ATOM 1388 C C . GLY A 1 176 ? -0.063 -17.966 -5.488 1.00 97.00 176 GLY A C 1
ATOM 1389 O O . GLY A 1 176 ? -0.196 -16.758 -5.275 1.00 97.00 176 GLY A O 1
ATOM 1390 N N . LEU A 1 177 ? 1.076 -18.489 -5.941 1.00 97.44 177 LEU A N 1
ATOM 1391 C CA . LEU A 1 177 ? 2.246 -17.695 -6.304 1.00 97.44 177 LEU A CA 1
ATOM 1392 C C . LEU A 1 177 ? 2.233 -17.366 -7.795 1.00 97.44 177 LEU A C 1
ATOM 1394 O O . LEU A 1 177 ? 1.814 -18.198 -8.598 1.00 97.44 177 LEU A O 1
ATOM 1398 N N . LYS A 1 178 ? 2.773 -16.205 -8.161 1.00 96.31 178 LYS A N 1
ATOM 1399 C CA . LYS A 1 178 ? 3.028 -15.868 -9.565 1.00 96.31 178 LYS A CA 1
ATOM 1400 C C . LYS A 1 178 ? 4.202 -16.679 -10.127 1.00 96.31 178 LYS A C 1
ATOM 1402 O O . LYS A 1 178 ? 5.029 -17.200 -9.368 1.00 96.31 178 LYS A O 1
ATOM 1407 N N . GLU A 1 179 ? 4.295 -16.789 -11.449 1.00 93.44 179 GLU A N 1
ATOM 1408 C CA . GLU A 1 179 ? 5.299 -17.605 -12.143 1.00 93.44 179 GLU A CA 1
ATOM 1409 C C . GLU A 1 179 ? 6.739 -17.153 -11.860 1.00 93.44 179 GLU A C 1
ATOM 1411 O O . GLU A 1 179 ? 7.656 -17.970 -11.803 1.00 93.44 179 GLU A O 1
ATOM 1416 N N . GLU A 1 180 ? 6.937 -15.859 -11.633 1.00 91.56 180 GLU A N 1
ATOM 1417 C CA . GLU A 1 180 ? 8.221 -15.246 -11.305 1.00 91.56 180 GLU A CA 1
ATOM 1418 C C . GLU A 1 180 ? 8.597 -15.341 -9.818 1.00 91.56 180 GLU A C 1
ATOM 1420 O O . GLU A 1 180 ? 9.601 -14.767 -9.396 1.00 91.56 180 GLU A O 1
ATOM 1425 N N . SER A 1 181 ? 7.803 -16.024 -8.993 1.00 94.12 181 SER A N 1
ATOM 1426 C CA . SER A 1 181 ? 8.076 -16.147 -7.559 1.00 94.12 181 SER A CA 1
ATOM 1427 C C . SER A 1 181 ? 9.346 -16.952 -7.263 1.00 94.12 181 SER A C 1
ATOM 1429 O O . SER A 1 181 ? 9.571 -18.047 -7.785 1.00 94.12 181 SER A O 1
ATOM 1431 N N . LEU A 1 182 ? 10.169 -16.455 -6.336 1.00 94.25 182 LEU A N 1
ATOM 1432 C CA . LEU A 1 182 ? 11.303 -17.206 -5.805 1.00 94.25 182 LEU A CA 1
ATOM 1433 C C . LEU A 1 182 ? 10.847 -18.137 -4.670 1.00 94.25 182 LEU A C 1
ATOM 1435 O O . LEU A 1 182 ? 11.014 -17.855 -3.483 1.00 94.25 182 LEU A O 1
ATOM 1439 N N . GLN A 1 183 ? 10.313 -19.300 -5.039 1.00 92.69 183 GLN A N 1
ATOM 1440 C CA . GLN A 1 183 ? 9.776 -20.287 -4.087 1.00 92.69 183 GLN A CA 1
ATOM 1441 C C . GLN A 1 183 ? 10.824 -20.839 -3.108 1.00 92.69 183 GLN A C 1
ATOM 1443 O O . GLN A 1 183 ? 10.488 -21.265 -2.003 1.00 92.69 183 GLN A O 1
ATOM 1448 N N . GLY A 1 184 ? 12.103 -20.824 -3.499 1.00 92.25 184 GLY A N 1
ATOM 1449 C CA . GLY A 1 184 ? 13.206 -21.309 -2.670 1.00 92.25 184 GLY A CA 1
ATOM 1450 C C . GLY A 1 184 ? 13.526 -20.424 -1.463 1.00 92.25 184 GLY A C 1
ATOM 1451 O O . GLY A 1 184 ? 14.299 -20.847 -0.603 1.00 92.25 184 GLY A O 1
ATOM 1452 N N . ARG A 1 185 ? 12.972 -19.204 -1.401 1.00 93.12 185 ARG A N 1
ATOM 1453 C CA . ARG A 1 185 ? 13.284 -18.237 -0.346 1.00 93.12 185 ARG A CA 1
ATOM 1454 C C . ARG A 1 185 ? 12.128 -17.271 -0.078 1.00 93.12 185 ARG A C 1
ATOM 1456 O O . ARG A 1 185 ? 12.207 -16.090 -0.398 1.00 93.12 185 ARG A O 1
ATOM 1463 N N . ILE A 1 186 ? 11.078 -17.777 0.554 1.00 96.44 186 ILE A N 1
ATOM 1464 C CA . ILE A 1 186 ? 10.018 -16.957 1.150 1.00 96.44 186 ILE A CA 1
ATOM 1465 C C . ILE A 1 186 ? 10.505 -16.445 2.505 1.00 96.44 186 ILE A C 1
ATOM 1467 O O . ILE A 1 186 ? 11.121 -17.197 3.259 1.00 96.44 186 ILE A O 1
ATOM 1471 N N . ASN A 1 187 ? 10.241 -15.180 2.821 1.00 97.12 187 ASN A N 1
ATOM 1472 C CA . ASN A 1 187 ? 10.584 -14.595 4.114 1.00 97.12 187 ASN A CA 1
ATOM 1473 C C . ASN A 1 187 ? 9.319 -14.403 4.945 1.00 97.12 187 ASN A C 1
ATOM 1475 O O . ASN A 1 187 ? 8.307 -13.935 4.434 1.00 97.12 187 ASN A O 1
ATOM 1479 N N . ILE A 1 188 ? 9.390 -14.744 6.225 1.00 98.25 188 ILE A N 1
ATOM 1480 C CA . ILE A 1 188 ? 8.346 -14.445 7.201 1.00 98.25 188 ILE A CA 1
ATOM 1481 C C . ILE A 1 188 ? 8.972 -13.540 8.251 1.00 98.25 188 ILE A C 1
ATOM 1483 O O . ILE A 1 188 ? 9.880 -13.959 8.975 1.00 98.25 188 ILE A O 1
ATOM 1487 N N . ILE A 1 189 ? 8.501 -12.301 8.314 1.00 98.06 189 ILE A N 1
ATOM 1488 C CA . ILE A 1 189 ? 8.877 -11.348 9.349 1.00 98.06 189 ILE A CA 1
ATOM 1489 C C . ILE A 1 189 ? 7.918 -11.563 10.514 1.00 98.06 189 ILE A C 1
ATOM 1491 O O . ILE A 1 189 ? 6.704 -11.431 10.370 1.00 98.06 189 ILE A O 1
ATOM 1495 N N . ARG A 1 190 ? 8.473 -11.939 11.664 1.00 97.69 190 ARG A N 1
ATOM 1496 C CA . ARG A 1 190 ? 7.718 -12.279 12.868 1.00 97.69 190 ARG A CA 1
ATOM 1497 C C . ARG A 1 190 ? 8.144 -11.399 14.028 1.00 97.69 190 ARG A C 1
ATOM 1499 O O . ARG A 1 190 ? 9.331 -11.314 14.337 1.00 97.69 190 ARG A O 1
ATOM 1506 N N . THR A 1 191 ? 7.169 -10.815 14.713 1.00 94.12 191 THR A N 1
ATOM 1507 C CA . THR A 1 191 ? 7.373 -10.185 16.021 1.00 94.12 191 THR A CA 1
ATOM 1508 C C . THR A 1 191 ? 7.161 -11.225 17.118 1.00 94.12 191 THR A C 1
ATOM 1510 O O . THR A 1 191 ? 6.076 -11.792 17.247 1.00 94.12 191 THR A O 1
ATOM 1513 N N . ASN A 1 192 ? 8.204 -11.502 17.895 1.00 92.94 192 ASN A N 1
ATOM 1514 C CA . ASN A 1 192 ? 8.149 -12.431 19.021 1.00 92.94 192 ASN A CA 1
ATOM 1515 C C . ASN A 1 192 ? 7.508 -11.788 20.262 1.00 92.94 192 ASN A C 1
ATOM 1517 O O . ASN A 1 192 ? 7.279 -10.580 20.315 1.00 92.94 192 ASN A O 1
ATOM 1521 N N . ASP A 1 193 ? 7.246 -12.602 21.288 1.00 91.12 193 ASP A N 1
ATOM 1522 C CA . ASP A 1 193 ? 6.608 -12.150 22.533 1.00 91.12 193 ASP A CA 1
ATOM 1523 C C . ASP A 1 193 ? 7.465 -11.125 23.304 1.00 91.12 193 ASP A C 1
ATOM 1525 O O . ASP A 1 193 ? 6.932 -10.294 24.037 1.00 91.12 193 ASP A O 1
ATOM 1529 N N . ASP A 1 194 ? 8.787 -11.145 23.102 1.00 93.88 194 ASP A N 1
ATOM 1530 C CA . ASP A 1 194 ? 9.753 -10.177 23.639 1.00 93.88 194 ASP A CA 1
ATOM 1531 C C . ASP A 1 194 ? 9.914 -8.918 22.763 1.00 93.88 194 ASP A C 1
ATOM 1533 O O . ASP A 1 194 ? 10.799 -8.101 23.011 1.00 93.88 194 ASP A O 1
ATOM 1537 N N . LEU A 1 195 ? 9.058 -8.759 21.745 1.00 90.69 195 LEU A N 1
ATOM 1538 C CA . LEU A 1 195 ? 9.084 -7.697 20.734 1.00 90.69 195 LEU A CA 1
ATOM 1539 C C . LEU A 1 195 ? 10.296 -7.733 19.789 1.00 90.69 195 LEU A C 1
ATOM 1541 O O . LEU A 1 195 ? 10.452 -6.826 18.968 1.00 90.69 195 LEU A O 1
ATOM 1545 N N . SER A 1 196 ? 11.136 -8.772 19.845 1.00 94.94 196 SER A N 1
ATOM 1546 C CA . SER A 1 196 ? 12.202 -8.957 18.860 1.00 94.94 196 SER A CA 1
ATOM 1547 C C . SER A 1 196 ? 11.623 -9.298 17.484 1.00 94.94 196 SER A C 1
ATOM 1549 O O . SER A 1 196 ? 10.618 -10.005 17.363 1.00 94.94 196 SER A O 1
ATOM 1551 N N . ILE A 1 197 ? 12.265 -8.789 16.430 1.00 95.62 197 ILE A N 1
ATOM 1552 C CA . ILE A 1 197 ? 11.898 -9.088 15.044 1.00 95.62 197 ILE A CA 1
ATOM 1553 C C . ILE A 1 197 ? 12.791 -10.218 14.541 1.00 95.62 197 ILE A C 1
ATOM 1555 O O . ILE A 1 197 ? 14.018 -10.113 14.554 1.00 95.62 197 ILE A O 1
ATOM 1559 N N . GLN A 1 198 ? 12.167 -11.290 14.069 1.00 96.38 198 GLN A N 1
ATOM 1560 C CA . GLN A 1 198 ? 12.831 -12.433 13.463 1.00 96.38 198 GLN A CA 1
ATOM 1561 C C . GLN A 1 198 ? 12.475 -12.517 11.979 1.00 96.38 198 GLN A C 1
ATOM 1563 O O . GLN A 1 198 ? 11.312 -12.392 11.608 1.00 96.38 198 GLN A O 1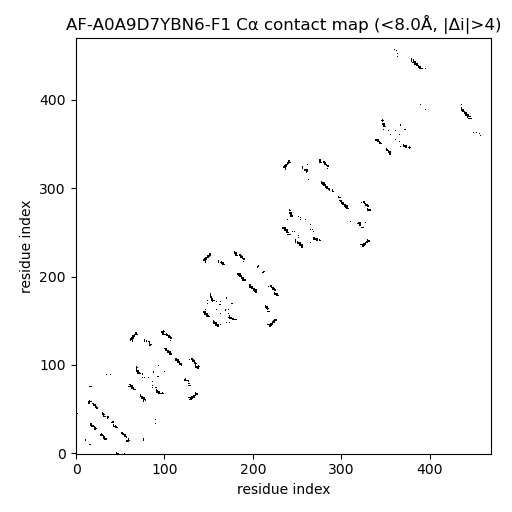
ATOM 1568 N N . ASN A 1 199 ? 13.473 -12.789 11.138 1.00 96.88 199 ASN A N 1
ATOM 1569 C CA . ASN A 1 199 ? 13.254 -13.183 9.750 1.00 96.88 199 ASN A CA 1
ATOM 1570 C C . ASN A 1 199 ? 13.413 -14.702 9.623 1.00 96.88 199 ASN A C 1
ATOM 1572 O O . ASN A 1 199 ? 14.496 -15.240 9.862 1.00 96.88 199 ASN A O 1
ATOM 1576 N N . ILE A 1 200 ? 12.334 -15.388 9.259 1.00 96.81 200 ILE A N 1
ATOM 1577 C CA . ILE A 1 200 ? 12.318 -16.827 9.008 1.00 96.81 200 ILE A CA 1
ATOM 1578 C C . ILE A 1 200 ? 12.333 -17.028 7.493 1.00 96.81 200 ILE A C 1
ATOM 1580 O O . ILE A 1 200 ? 11.346 -16.750 6.815 1.00 96.81 200 ILE A O 1
ATOM 1584 N N . SER A 1 201 ? 13.448 -17.525 6.955 1.00 96.38 201 SER A N 1
ATOM 1585 C CA . SER A 1 201 ? 13.538 -17.897 5.539 1.00 96.38 201 SER A CA 1
ATOM 1586 C C . SER A 1 201 ? 13.078 -19.338 5.323 1.00 96.38 201 SER A C 1
ATOM 1588 O O . SER A 1 201 ? 13.529 -20.256 6.007 1.00 96.38 201 SER A O 1
ATOM 1590 N N . VAL A 1 202 ? 12.203 -19.534 4.341 1.00 95.75 202 VAL A N 1
ATOM 1591 C CA . VAL A 1 202 ? 11.515 -20.796 4.066 1.00 95.75 202 VAL A CA 1
ATOM 1592 C C . VAL A 1 202 ? 11.669 -21.167 2.595 1.00 95.75 202 VAL A C 1
ATOM 1594 O O . VAL A 1 202 ? 11.470 -20.336 1.711 1.00 95.75 202 VAL A O 1
ATOM 1597 N N . ASN A 1 203 ? 11.978 -22.435 2.328 1.00 96.12 203 ASN A N 1
ATOM 1598 C CA . ASN A 1 203 ? 11.916 -23.002 0.985 1.00 96.12 203 ASN A CA 1
ATOM 1599 C C . ASN A 1 203 ? 10.571 -23.718 0.804 1.00 96.12 203 ASN A C 1
ATOM 1601 O O . ASN A 1 203 ? 10.354 -24.799 1.355 1.00 96.12 203 ASN A O 1
ATOM 1605 N N . LEU A 1 204 ? 9.666 -23.121 0.028 1.00 94.94 204 LEU A N 1
ATOM 1606 C CA . LEU A 1 204 ? 8.322 -23.658 -0.175 1.00 94.94 204 LEU A CA 1
ATOM 1607 C C . LEU A 1 204 ? 8.330 -24.998 -0.922 1.00 94.94 204 LEU A C 1
ATOM 1609 O O . LEU A 1 204 ? 7.471 -25.840 -0.674 1.00 94.94 204 LEU A O 1
ATOM 1613 N N . ALA A 1 205 ? 9.308 -25.238 -1.800 1.00 93.88 205 ALA A N 1
ATOM 1614 C CA . ALA A 1 205 ? 9.404 -26.500 -2.532 1.00 93.88 205 ALA A CA 1
ATOM 1615 C C . ALA A 1 205 ? 9.671 -27.694 -1.593 1.00 93.88 205 ALA A C 1
ATOM 1617 O O . ALA A 1 205 ? 9.178 -28.801 -1.822 1.00 93.88 205 ALA A O 1
ATOM 1618 N N . GLU A 1 206 ? 10.411 -27.477 -0.502 1.00 95.62 206 GLU A N 1
ATOM 1619 C CA . GLU A 1 206 ? 10.643 -28.493 0.535 1.00 95.62 206 GLU A CA 1
ATOM 1620 C C . GLU A 1 206 ? 9.360 -28.803 1.322 1.00 95.62 206 GLU A C 1
ATOM 1622 O O . GLU A 1 206 ? 9.092 -29.968 1.614 1.00 95.62 206 GLU A O 1
ATOM 1627 N N . ILE A 1 207 ? 8.531 -27.786 1.590 1.00 95.56 207 ILE A N 1
ATOM 1628 C CA . ILE A 1 207 ? 7.226 -27.952 2.250 1.00 95.56 207 ILE A CA 1
ATOM 1629 C C . ILE A 1 207 ? 6.249 -28.695 1.335 1.00 95.56 207 ILE A C 1
ATOM 1631 O O . ILE A 1 207 ? 5.660 -29.695 1.738 1.00 95.56 207 ILE A O 1
ATOM 1635 N N . ASN A 1 208 ? 6.126 -28.266 0.077 1.00 92.88 208 ASN A N 1
ATOM 1636 C CA . ASN A 1 208 ? 5.218 -28.883 -0.894 1.00 92.88 208 ASN A CA 1
ATOM 1637 C C . ASN A 1 208 ? 5.588 -30.341 -1.208 1.00 92.88 208 ASN A C 1
ATOM 1639 O O . ASN A 1 208 ? 4.710 -31.148 -1.500 1.00 92.88 208 ASN A O 1
ATOM 1643 N N . SER A 1 209 ? 6.878 -30.690 -1.140 1.00 94.31 209 SER A N 1
ATOM 1644 C CA . SER A 1 209 ? 7.344 -32.076 -1.298 1.00 94.31 209 SER A CA 1
ATOM 1645 C C . SER A 1 209 ? 7.245 -32.916 -0.017 1.00 94.31 209 SER A C 1
ATOM 1647 O O . SER A 1 209 ? 7.547 -34.107 -0.056 1.00 94.31 209 SER A O 1
ATOM 1649 N N . GLY A 1 210 ? 6.829 -32.327 1.110 1.00 92.88 210 GLY A N 1
ATOM 1650 C CA . GLY A 1 210 ? 6.706 -33.007 2.402 1.00 92.88 210 GLY A CA 1
ATOM 1651 C C . GLY A 1 210 ? 8.039 -33.307 3.096 1.00 92.88 210 GLY A C 1
ATOM 1652 O O . GLY A 1 210 ? 8.056 -34.051 4.073 1.00 92.88 210 GLY A O 1
ATOM 1653 N N . ARG A 1 211 ? 9.159 -32.748 2.614 1.00 93.94 211 ARG A N 1
ATOM 1654 C CA . ARG A 1 211 ? 10.490 -32.914 3.227 1.00 93.94 211 ARG A CA 1
ATOM 1655 C C . ARG A 1 211 ? 10.647 -32.097 4.506 1.00 93.94 211 ARG A C 1
ATOM 1657 O O . ARG A 1 211 ? 11.374 -32.506 5.408 1.00 93.94 211 ARG A O 1
ATOM 1664 N N . VAL A 1 212 ? 9.963 -30.959 4.582 1.00 94.31 212 VAL A N 1
ATOM 1665 C CA . VAL A 1 212 ? 9.922 -30.077 5.753 1.00 94.31 212 VAL A CA 1
ATOM 1666 C C . VAL A 1 212 ? 8.463 -29.821 6.123 1.00 94.31 212 VAL A C 1
ATOM 1668 O O . VAL A 1 212 ? 7.615 -29.671 5.247 1.00 94.31 212 VAL A O 1
ATOM 1671 N N . SER A 1 213 ? 8.162 -29.776 7.421 1.00 95.88 213 SER A N 1
ATOM 1672 C CA . SER A 1 213 ? 6.824 -29.435 7.912 1.00 95.88 213 SER A CA 1
ATOM 1673 C C . SER A 1 213 ? 6.435 -28.000 7.550 1.00 95.88 213 SER A C 1
ATOM 1675 O O . SER A 1 213 ? 7.278 -27.104 7.530 1.00 95.88 213 SER A O 1
ATOM 1677 N N . ASP A 1 214 ? 5.143 -27.771 7.320 1.00 96.94 214 ASP A N 1
ATOM 1678 C CA . ASP A 1 214 ? 4.618 -26.428 7.072 1.00 96.94 214 ASP A CA 1
ATOM 1679 C C . ASP A 1 214 ? 4.791 -25.514 8.300 1.00 96.94 214 ASP A C 1
ATOM 1681 O O . ASP A 1 214 ? 4.822 -25.966 9.450 1.00 96.94 214 ASP A O 1
ATOM 1685 N N . ILE A 1 215 ? 4.907 -24.211 8.056 1.00 96.88 215 ILE A N 1
ATOM 1686 C CA . ILE A 1 215 ? 5.140 -23.212 9.095 1.00 96.88 215 ILE A CA 1
ATOM 1687 C C . ILE A 1 215 ? 3.804 -22.726 9.638 1.00 96.88 215 ILE A C 1
ATOM 1689 O O . ILE A 1 215 ? 3.009 -22.142 8.904 1.00 96.88 215 ILE A O 1
ATOM 1693 N N . PHE A 1 216 ? 3.587 -22.906 10.942 1.00 97.50 216 PHE A N 1
ATOM 1694 C CA . PHE A 1 216 ? 2.475 -22.274 11.645 1.00 97.50 216 PHE A CA 1
ATOM 1695 C C . PHE A 1 216 ? 2.718 -20.774 11.775 1.00 97.50 216 PHE A C 1
ATOM 1697 O O . PHE A 1 216 ? 3.742 -20.341 12.323 1.00 97.50 216 PHE A O 1
ATOM 1704 N N . LEU A 1 217 ? 1.768 -19.997 11.269 1.00 97.62 217 LEU A N 1
ATOM 1705 C CA . LEU A 1 217 ? 1.784 -18.547 11.344 1.00 97.62 217 LEU A CA 1
ATOM 1706 C C . LEU A 1 217 ? 1.276 -18.082 12.709 1.00 97.62 217 LEU A C 1
ATOM 1708 O O . LEU A 1 217 ? 0.469 -18.743 13.368 1.00 97.62 217 LEU A O 1
ATOM 1712 N N . LYS A 1 218 ? 1.776 -16.931 13.139 1.00 96.38 218 LYS A N 1
ATOM 1713 C CA . LYS A 1 218 ? 1.344 -16.217 14.333 1.00 96.38 218 LYS A CA 1
ATOM 1714 C C . LYS A 1 218 ? 0.690 -14.906 13.926 1.00 96.38 218 LYS A C 1
ATOM 1716 O O . LYS A 1 218 ? 0.889 -14.388 12.832 1.00 96.38 218 LYS A O 1
ATOM 1721 N N . ARG A 1 219 ? -0.102 -14.362 14.843 1.00 94.69 219 ARG A N 1
ATOM 1722 C CA . ARG A 1 219 ? -0.715 -13.046 14.689 1.00 94.69 219 ARG A CA 1
ATOM 1723 C C . ARG A 1 219 ? 0.375 -12.002 14.401 1.00 94.69 219 ARG A C 1
ATOM 1725 O O . ARG A 1 219 ? 1.339 -11.938 15.156 1.00 94.69 219 ARG A O 1
ATOM 1732 N N . LEU A 1 220 ? 0.142 -11.148 13.402 1.00 94.50 220 LEU A N 1
ATOM 1733 C CA . LEU A 1 220 ? 1.070 -10.138 12.869 1.00 94.50 220 LEU A CA 1
ATOM 1734 C C . LEU A 1 220 ? 2.262 -10.684 12.071 1.00 94.50 220 LEU A C 1
ATOM 1736 O O . LEU A 1 220 ? 3.165 -9.913 11.771 1.00 94.50 220 LEU A O 1
ATOM 1740 N N . ASP A 1 221 ? 2.288 -11.967 11.709 1.00 97.88 221 ASP A N 1
ATOM 1741 C CA . ASP A 1 221 ? 3.293 -12.425 10.749 1.00 97.88 221 ASP A CA 1
ATOM 1742 C C . ASP A 1 221 ? 3.080 -11.752 9.387 1.00 97.88 221 ASP A C 1
ATOM 1744 O O . ASP A 1 221 ? 1.961 -11.725 8.858 1.00 97.88 221 ASP A O 1
ATOM 1748 N N . GLU A 1 222 ? 4.179 -11.275 8.807 1.00 98.19 222 GLU A N 1
ATOM 1749 C CA . GLU A 1 222 ? 4.218 -10.712 7.462 1.00 98.19 222 GLU A CA 1
ATOM 1750 C C . GLU A 1 222 ? 4.995 -11.654 6.544 1.00 98.19 222 GLU A C 1
ATOM 1752 O O . GLU A 1 222 ? 6.194 -11.886 6.717 1.00 98.19 222 GLU A O 1
ATOM 1757 N N . VAL A 1 223 ? 4.309 -12.219 5.556 1.00 98.44 223 VAL A N 1
ATOM 1758 C CA . VAL A 1 223 ? 4.906 -13.109 4.562 1.00 98.44 223 VAL A CA 1
ATOM 1759 C C . VAL A 1 223 ? 5.278 -12.303 3.323 1.00 98.44 223 VAL A C 1
ATOM 1761 O O . VAL A 1 223 ? 4.435 -11.676 2.685 1.00 98.44 223 VAL A O 1
ATOM 1764 N N . PHE A 1 224 ? 6.545 -12.351 2.936 1.00 98.00 224 PHE A N 1
ATOM 1765 C CA . PHE A 1 224 ? 7.046 -11.738 1.713 1.00 98.00 224 PHE A CA 1
ATOM 1766 C C . PHE A 1 224 ? 7.549 -12.812 0.750 1.00 98.00 224 PHE A C 1
ATOM 1768 O O . PHE A 1 224 ? 8.445 -13.596 1.081 1.00 98.00 224 PHE A O 1
ATOM 1775 N N . VAL A 1 225 ? 6.982 -12.829 -0.457 1.00 97.50 225 VAL A N 1
ATOM 1776 C CA . VAL A 1 225 ? 7.384 -13.715 -1.554 1.00 97.50 225 VAL A CA 1
ATOM 1777 C C . VAL A 1 225 ? 8.185 -12.902 -2.578 1.00 97.50 225 VAL A C 1
ATOM 1779 O O . VAL A 1 225 ? 7.587 -12.134 -3.329 1.00 97.50 225 VAL A O 1
ATOM 1782 N N . PRO A 1 226 ? 9.516 -13.056 -2.662 1.00 94.81 226 PRO A N 1
ATOM 1783 C CA . PRO A 1 226 ? 10.321 -12.297 -3.618 1.00 94.81 226 PRO A CA 1
ATOM 1784 C C . PRO A 1 226 ? 10.028 -12.686 -5.072 1.00 94.81 226 PRO A C 1
ATOM 1786 O O . PRO A 1 226 ? 9.677 -13.835 -5.355 1.00 94.81 226 PRO A O 1
ATOM 1789 N N . SER A 1 227 ? 10.259 -11.758 -6.002 1.00 92.88 227 SER A N 1
ATOM 1790 C CA . SER A 1 227 ? 10.297 -12.041 -7.442 1.00 92.88 227 SER A CA 1
ATOM 1791 C C . SER A 1 227 ? 11.728 -12.305 -7.920 1.00 92.88 227 SER A C 1
ATOM 1793 O O . SER A 1 227 ? 12.666 -11.627 -7.502 1.00 92.88 227 SER A O 1
ATOM 1795 N N . ILE A 1 228 ? 11.916 -13.247 -8.849 1.00 88.44 228 ILE A N 1
ATOM 1796 C CA . ILE A 1 228 ? 13.214 -13.480 -9.505 1.00 88.44 228 ILE A CA 1
ATOM 1797 C C . ILE A 1 228 ? 13.715 -12.242 -10.263 1.00 88.44 228 ILE A C 1
ATOM 1799 O O . ILE A 1 228 ? 14.924 -12.053 -10.369 1.00 88.44 228 ILE A O 1
ATOM 1803 N N . PHE A 1 229 ? 12.812 -11.386 -10.756 1.00 81.62 229 PHE A N 1
ATOM 1804 C CA . PHE A 1 229 ? 13.177 -10.180 -11.504 1.00 81.62 229 PHE A CA 1
ATOM 1805 C C . PHE A 1 229 ? 13.692 -9.056 -10.601 1.00 81.62 229 PHE A C 1
ATOM 1807 O O . PHE A 1 229 ? 14.544 -8.284 -11.028 1.00 81.62 229 PHE A O 1
ATOM 1814 N N . GLU A 1 230 ? 13.238 -8.996 -9.346 1.00 78.75 230 GLU A N 1
ATOM 1815 C CA . GLU A 1 230 ? 13.736 -8.034 -8.347 1.00 78.75 230 GLU A CA 1
ATOM 1816 C C . GLU A 1 230 ? 15.168 -8.353 -7.895 1.00 78.75 230 GLU A C 1
ATOM 1818 O O . GLU A 1 230 ? 15.863 -7.494 -7.359 1.00 78.75 230 GLU A O 1
ATOM 1823 N N . LEU A 1 231 ? 15.622 -9.590 -8.115 1.00 72.56 231 LEU A N 1
ATOM 1824 C CA . LEU A 1 231 ? 16.956 -10.055 -7.732 1.00 72.56 231 LEU A CA 1
ATOM 1825 C C . LEU A 1 231 ? 17.986 -9.921 -8.856 1.00 72.56 231 LEU A C 1
ATOM 1827 O O . LEU A 1 231 ? 19.183 -10.087 -8.615 1.00 72.56 231 LEU A O 1
ATOM 1831 N N . THR A 1 232 ? 17.543 -9.649 -10.083 1.00 69.56 232 THR A N 1
ATOM 1832 C CA . THR A 1 232 ? 18.428 -9.439 -11.229 1.00 69.56 232 THR A CA 1
ATOM 1833 C C . THR A 1 232 ? 18.625 -7.954 -11.480 1.00 69.56 232 THR A C 1
ATOM 1835 O O . THR A 1 232 ? 17.653 -7.211 -11.575 1.00 69.56 232 THR A O 1
ATOM 1838 N N . GLU A 1 233 ? 19.877 -7.526 -11.652 1.00 67.62 233 GLU A N 1
ATOM 1839 C CA . GLU A 1 233 ? 20.177 -6.184 -12.154 1.00 67.62 233 GLU A CA 1
ATOM 1840 C C . GLU A 1 233 ? 19.446 -5.983 -13.488 1.00 67.62 233 GLU A C 1
ATOM 1842 O O . GLU A 1 233 ? 19.590 -6.799 -14.411 1.00 67.62 233 GLU A O 1
ATOM 1847 N N . THR A 1 234 ? 18.644 -4.918 -13.580 1.00 73.75 234 THR A N 1
ATOM 1848 C CA . THR A 1 234 ? 17.940 -4.546 -14.806 1.00 73.75 234 THR A CA 1
ATOM 1849 C C . THR A 1 234 ? 18.969 -4.307 -15.901 1.00 73.75 234 THR A C 1
ATOM 1851 O O . THR A 1 234 ? 19.635 -3.279 -15.985 1.00 73.75 234 THR A O 1
ATOM 1854 N N . SER A 1 235 ? 19.144 -5.322 -16.736 1.00 86.12 235 SER A N 1
ATOM 1855 C CA . SER A 1 235 ? 20.119 -5.293 -17.808 1.00 86.12 235 SER A CA 1
ATOM 1856 C C . SER A 1 235 ? 19.604 -4.393 -18.923 1.00 86.12 235 SER A C 1
ATOM 1858 O O . SER A 1 235 ? 18.440 -4.477 -19.314 1.00 86.12 235 SER A O 1
ATOM 1860 N N . PHE A 1 236 ? 20.473 -3.549 -19.463 1.00 92.12 236 PHE A N 1
ATOM 1861 C CA . PHE A 1 236 ? 20.171 -2.688 -20.602 1.00 92.12 236 PHE A CA 1
ATOM 1862 C C . PHE A 1 236 ? 21.266 -2.814 -21.654 1.00 92.12 236 PHE A C 1
ATOM 1864 O O . PHE A 1 236 ? 22.348 -3.319 -21.374 1.00 92.12 236 PHE A O 1
ATOM 1871 N N . VAL A 1 237 ? 20.979 -2.364 -22.864 1.00 94.69 237 VAL A N 1
ATOM 1872 C CA . VAL A 1 237 ? 21.973 -2.081 -23.902 1.00 94.69 237 VAL A CA 1
ATOM 1873 C C . VAL A 1 237 ? 21.912 -0.594 -24.204 1.00 94.69 237 VAL A C 1
ATOM 1875 O O . VAL A 1 237 ? 20.853 0.022 -24.068 1.00 94.69 237 VAL A O 1
ATOM 1878 N N . LYS A 1 238 ? 23.037 0.004 -24.574 1.00 95.56 238 LYS A N 1
ATOM 1879 C CA . LYS A 1 238 ? 23.107 1.431 -24.892 1.00 95.56 238 LYS A CA 1
ATOM 1880 C C . LYS A 1 238 ? 23.416 1.607 -26.373 1.00 95.56 238 LYS A C 1
ATOM 1882 O O . LYS A 1 238 ? 24.247 0.881 -26.899 1.00 95.56 238 LYS A O 1
ATOM 1887 N N . ILE A 1 239 ? 22.762 2.543 -27.056 1.00 94.94 239 ILE A N 1
ATOM 1888 C CA . ILE A 1 239 ? 23.064 2.884 -28.456 1.00 94.94 239 ILE A CA 1
ATOM 1889 C C . ILE A 1 239 ? 23.230 4.388 -28.630 1.00 94.94 239 ILE A C 1
ATOM 1891 O O . ILE A 1 239 ? 22.449 5.162 -28.082 1.00 94.94 239 ILE A O 1
ATOM 1895 N N . GLN A 1 240 ? 24.238 4.808 -29.391 1.00 94.75 240 GLN A N 1
ATOM 1896 C CA . GLN A 1 240 ? 24.527 6.224 -29.624 1.00 94.75 240 GLN A CA 1
ATOM 1897 C C . GLN A 1 240 ? 25.112 6.500 -31.010 1.00 94.75 240 GLN A C 1
ATOM 1899 O O . GLN A 1 240 ? 25.514 5.585 -31.733 1.00 94.75 240 GLN A O 1
ATOM 1904 N N . GLY A 1 241 ? 25.170 7.782 -31.368 1.00 91.56 241 GLY A N 1
ATOM 1905 C CA . GLY A 1 241 ? 25.680 8.266 -32.647 1.00 91.56 241 GLY A CA 1
ATOM 1906 C C . GLY A 1 241 ? 24.569 8.577 -33.648 1.00 91.56 241 GLY A C 1
ATOM 1907 O O . GLY A 1 241 ? 23.607 9.252 -33.314 1.00 91.56 241 GLY A O 1
ATOM 1908 N N . ALA A 1 242 ? 24.696 8.139 -34.896 1.00 91.56 242 ALA A N 1
ATOM 1909 C CA . ALA A 1 242 ? 23.842 8.556 -36.010 1.00 91.56 242 ALA A CA 1
ATOM 1910 C C . ALA A 1 242 ? 22.450 7.870 -36.035 1.00 91.56 242 ALA A C 1
ATOM 1912 O O . ALA A 1 242 ? 22.059 7.276 -37.042 1.00 91.56 242 ALA A O 1
ATOM 1913 N N . ILE A 1 243 ? 21.688 7.962 -34.941 1.00 93.25 243 ILE A N 1
ATOM 1914 C CA . ILE A 1 243 ? 20.343 7.379 -34.757 1.00 93.25 243 ILE A CA 1
ATOM 1915 C C . ILE A 1 243 ? 19.242 8.450 -34.704 1.00 93.25 243 ILE A C 1
ATOM 1917 O O . ILE A 1 243 ? 19.497 9.588 -34.314 1.00 93.25 243 ILE A O 1
ATOM 1921 N N . ASN A 1 244 ? 18.005 8.093 -35.062 1.00 90.75 244 ASN A N 1
ATOM 1922 C CA . ASN A 1 244 ? 16.846 9.001 -35.057 1.00 90.75 244 ASN A CA 1
ATOM 1923 C C . ASN A 1 244 ? 16.249 9.177 -33.651 1.00 90.75 244 ASN A C 1
ATOM 1925 O O . ASN A 1 244 ? 15.049 9.006 -33.441 1.00 90.75 244 ASN A O 1
ATOM 1929 N N . ASN A 1 245 ? 17.092 9.514 -32.677 1.00 92.06 245 ASN A N 1
ATOM 1930 C CA . ASN A 1 245 ? 16.681 9.726 -31.297 1.00 92.06 245 ASN A CA 1
ATOM 1931 C C . ASN A 1 245 ? 17.235 11.059 -30.767 1.00 92.06 245 ASN A C 1
ATOM 1933 O O . ASN A 1 245 ? 18.415 11.332 -30.979 1.00 92.06 245 ASN A O 1
ATOM 1937 N N . PRO A 1 246 ? 16.450 11.878 -30.044 1.00 89.19 246 PRO A N 1
ATOM 1938 C CA . PRO A 1 246 ? 16.950 13.121 -29.451 1.00 89.19 246 PRO A CA 1
ATOM 1939 C C . PRO A 1 246 ? 18.158 12.929 -28.523 1.00 89.19 246 PRO A C 1
ATOM 1941 O O . PRO A 1 246 ? 19.028 13.791 -28.464 1.00 89.19 246 PRO A O 1
ATOM 1944 N N . LEU A 1 247 ? 18.247 11.780 -27.844 1.00 90.12 247 LEU A N 1
ATOM 1945 C CA . LEU A 1 247 ? 19.343 11.436 -26.932 1.00 90.12 247 LEU A CA 1
ATOM 1946 C C . LEU A 1 247 ? 20.504 10.717 -27.640 1.00 90.12 247 LEU A C 1
ATOM 1948 O O . LEU A 1 247 ? 21.342 10.093 -26.996 1.00 90.12 247 LEU A O 1
ATOM 1952 N N . ALA A 1 248 ? 20.574 10.789 -28.970 1.00 86.62 248 ALA A N 1
ATOM 1953 C CA . ALA A 1 248 ? 21.587 10.130 -29.790 1.00 86.62 248 ALA A CA 1
ATOM 1954 C C . ALA A 1 248 ? 23.040 10.420 -29.372 1.00 86.62 248 ALA A C 1
ATOM 1956 O O . ALA A 1 248 ? 23.885 9.530 -29.473 1.00 86.62 248 ALA A O 1
ATOM 1957 N N . SER A 1 249 ? 23.333 11.638 -28.910 1.00 83.94 249 SER A N 1
ATOM 1958 C CA . SER A 1 249 ? 24.690 12.061 -28.528 1.00 83.94 249 SER A CA 1
ATOM 1959 C C . SER A 1 249 ? 25.110 11.587 -27.133 1.00 83.94 249 SER A C 1
ATOM 1961 O O . SER A 1 249 ? 26.290 11.339 -26.909 1.00 83.94 249 SER A O 1
ATOM 1963 N N . GLU A 1 250 ? 24.161 11.459 -26.203 1.00 87.44 250 GLU A N 1
ATOM 1964 C CA . GLU A 1 250 ? 24.393 10.993 -24.821 1.00 87.44 250 GLU A CA 1
ATOM 1965 C C . GLU A 1 250 ? 24.274 9.461 -24.712 1.00 87.44 250 GLU A C 1
ATOM 1967 O O . GLU A 1 250 ? 24.884 8.808 -23.857 1.00 87.44 250 GLU A O 1
ATOM 1972 N N . GLY A 1 251 ? 23.506 8.896 -25.642 1.00 90.62 251 GLY A N 1
ATOM 1973 C CA . GLY A 1 251 ? 23.207 7.492 -25.811 1.00 90.62 251 GLY A CA 1
ATOM 1974 C C . GLY A 1 251 ? 21.920 7.062 -25.122 1.00 90.62 251 GLY A C 1
ATOM 1975 O O . GLY A 1 251 ? 21.604 7.435 -23.995 1.00 90.62 251 GLY A O 1
ATOM 1976 N N . VAL A 1 252 ? 21.172 6.222 -25.827 1.00 93.94 252 VAL A N 1
ATOM 1977 C CA . VAL A 1 252 ? 19.852 5.742 -25.433 1.00 93.94 252 VAL A CA 1
ATOM 1978 C C . VAL A 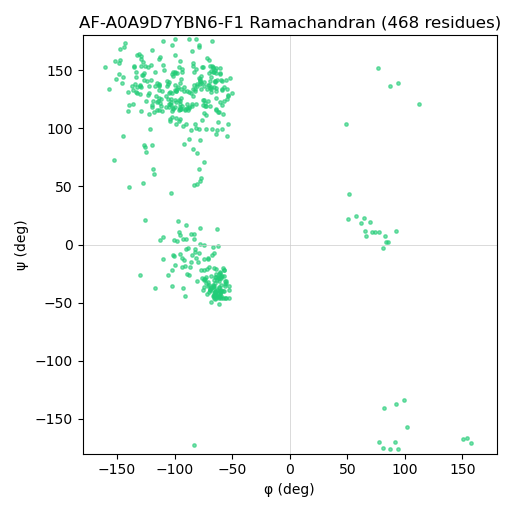1 252 ? 20.005 4.399 -24.737 1.00 93.94 252 VAL A C 1
ATOM 1980 O O . VAL A 1 252 ? 20.505 3.448 -25.340 1.00 93.94 252 VAL A O 1
ATOM 1983 N N . GLN A 1 253 ? 19.557 4.304 -23.486 1.00 94.81 253 GLN A N 1
ATOM 1984 C CA . GLN A 1 253 ? 19.463 3.026 -22.783 1.00 94.81 253 GLN A CA 1
ATOM 1985 C C . GLN A 1 253 ? 18.158 2.324 -23.145 1.00 94.81 253 GLN A C 1
ATOM 1987 O O . GLN A 1 253 ? 17.070 2.886 -23.025 1.00 94.81 253 GLN A O 1
ATOM 1992 N N . VAL A 1 254 ? 18.274 1.072 -23.566 1.00 93.44 254 VAL A N 1
ATOM 1993 C CA . VAL A 1 254 ? 17.147 0.230 -23.953 1.00 93.44 254 VAL A CA 1
ATOM 1994 C C . VAL A 1 254 ? 17.170 -1.033 -23.096 1.00 93.44 254 VAL A C 1
ATOM 1996 O O . VAL A 1 254 ? 18.214 -1.686 -23.027 1.00 93.44 254 VAL A O 1
ATOM 1999 N N . PRO A 1 255 ? 16.051 -1.413 -22.446 1.00 92.19 255 PRO A N 1
ATOM 2000 C CA . PRO A 1 255 ? 15.987 -2.642 -21.664 1.00 92.19 255 PRO A CA 1
ATOM 2001 C C . PRO A 1 255 ? 16.419 -3.853 -22.492 1.00 92.19 255 PRO A C 1
ATOM 2003 O O . PRO A 1 255 ? 15.913 -4.076 -23.596 1.00 92.19 255 PRO A O 1
ATOM 2006 N N . PHE A 1 256 ? 17.363 -4.625 -21.957 1.00 90.62 256 PHE A N 1
ATOM 2007 C CA . PHE A 1 256 ? 17.884 -5.807 -22.622 1.00 90.62 256 PHE A CA 1
ATOM 2008 C C . PHE A 1 256 ? 16.836 -6.916 -22.600 1.00 90.62 256 PHE A C 1
ATOM 2010 O O . PHE A 1 256 ? 16.260 -7.233 -21.559 1.00 90.62 256 PHE A O 1
ATOM 2017 N N . VAL A 1 257 ? 16.640 -7.551 -23.750 1.00 88.12 257 VAL A N 1
ATOM 2018 C CA . VAL A 1 257 ? 15.810 -8.746 -23.883 1.00 88.12 257 VAL A CA 1
ATOM 2019 C C . VAL A 1 257 ? 16.683 -9.874 -24.413 1.00 88.12 257 VAL A C 1
ATOM 2021 O O . VAL A 1 257 ? 17.564 -9.662 -25.246 1.00 88.12 257 VAL A O 1
ATOM 2024 N N . LYS A 1 258 ? 16.461 -11.094 -23.919 1.00 86.25 258 LYS A N 1
ATOM 2025 C CA . LYS A 1 258 ? 17.209 -12.264 -24.382 1.00 86.25 258 LYS A CA 1
ATOM 2026 C C . LYS A 1 258 ? 17.054 -12.424 -25.901 1.00 86.25 258 LYS A C 1
ATOM 2028 O O . LYS A 1 258 ? 15.943 -12.330 -26.411 1.00 86.25 258 LYS A O 1
ATOM 2033 N N . ASN A 1 259 ? 18.165 -12.706 -26.585 1.00 88.75 259 ASN A N 1
ATOM 2034 C CA . ASN A 1 259 ? 18.266 -12.834 -28.047 1.00 88.75 259 ASN A CA 1
ATOM 2035 C C . ASN A 1 259 ? 17.974 -11.538 -28.830 1.00 88.75 259 ASN A C 1
ATOM 2037 O O . ASN A 1 259 ? 17.634 -11.602 -30.007 1.00 88.75 259 ASN A O 1
ATOM 2041 N N . MET A 1 260 ? 18.125 -10.371 -28.200 1.00 90.44 260 MET A N 1
ATOM 2042 C CA . MET A 1 260 ? 18.023 -9.080 -28.880 1.00 90.44 260 MET A CA 1
ATOM 2043 C C . MET A 1 260 ? 19.205 -8.854 -29.833 1.00 90.44 260 MET A C 1
ATOM 2045 O O . MET A 1 260 ? 20.360 -9.083 -29.468 1.00 90.44 260 MET A O 1
ATOM 2049 N N . THR A 1 261 ? 18.915 -8.387 -31.044 1.00 91.06 261 THR A N 1
ATOM 2050 C CA . THR A 1 261 ? 19.903 -8.063 -32.083 1.00 91.06 261 THR A CA 1
ATOM 2051 C C . THR A 1 261 ? 20.141 -6.554 -32.187 1.00 91.06 261 THR A C 1
ATOM 2053 O O . THR A 1 261 ? 19.435 -5.744 -31.579 1.00 91.06 261 THR A O 1
ATOM 2056 N N . ILE A 1 262 ? 21.136 -6.148 -32.980 1.00 89.06 262 ILE A N 1
ATOM 2057 C CA . ILE A 1 262 ? 21.377 -4.723 -33.256 1.00 89.06 262 ILE A CA 1
ATOM 2058 C C . ILE A 1 262 ? 20.220 -4.118 -34.057 1.00 89.06 262 ILE A C 1
ATOM 2060 O O . ILE A 1 262 ? 19.847 -2.972 -33.825 1.00 89.06 262 ILE A O 1
ATOM 2064 N N . GLN A 1 263 ? 19.619 -4.882 -34.968 1.00 88.19 263 GLN A N 1
ATOM 2065 C CA . GLN A 1 263 ? 18.464 -4.457 -35.753 1.00 88.19 263 GLN A CA 1
ATOM 2066 C C . GLN A 1 263 ? 17.280 -4.139 -34.833 1.00 88.19 263 GLN A C 1
ATOM 2068 O O . GLN A 1 263 ? 16.694 -3.063 -34.946 1.00 88.19 263 GLN A O 1
ATOM 2073 N N . ASP A 1 264 ? 16.998 -5.006 -33.855 1.00 89.94 264 ASP A N 1
ATOM 2074 C CA . ASP A 1 264 ? 15.958 -4.758 -32.847 1.00 89.94 264 ASP A CA 1
ATOM 2075 C C . ASP A 1 264 ? 16.238 -3.480 -32.046 1.00 89.94 264 ASP A C 1
ATOM 2077 O O . ASP A 1 264 ? 15.323 -2.711 -31.739 1.00 89.94 264 ASP A O 1
ATOM 2081 N N . LEU A 1 265 ? 17.511 -3.239 -31.711 1.00 91.62 265 LEU A N 1
ATOM 2082 C CA . LEU A 1 265 ? 17.942 -2.038 -31.001 1.00 91.62 265 LEU A CA 1
ATOM 2083 C C . LEU A 1 265 ? 17.715 -0.774 -31.836 1.00 91.62 265 LEU A C 1
ATOM 2085 O O . LEU A 1 265 ? 17.148 0.192 -31.331 1.00 91.62 265 LEU A O 1
ATOM 2089 N N . ILE A 1 266 ? 18.102 -0.801 -33.113 1.00 90.31 266 ILE A N 1
ATOM 2090 C CA . ILE A 1 266 ? 17.921 0.304 -34.062 1.00 90.31 266 ILE A CA 1
ATOM 2091 C C . ILE A 1 266 ? 16.435 0.624 -34.246 1.00 90.31 266 ILE A C 1
ATOM 2093 O O . ILE A 1 266 ? 16.049 1.792 -34.193 1.00 90.31 266 ILE A O 1
ATOM 2097 N N . VAL A 1 267 ? 15.586 -0.395 -34.403 1.00 90.62 267 VAL A N 1
ATOM 2098 C CA . VAL A 1 267 ? 14.131 -0.212 -34.524 1.00 90.62 267 VAL A CA 1
ATOM 2099 C C . VAL A 1 267 ? 13.558 0.436 -33.262 1.00 90.62 267 VAL A C 1
ATOM 2101 O O . VAL A 1 267 ? 12.797 1.398 -33.361 1.00 90.62 267 VAL A O 1
ATOM 2104 N N . LYS A 1 268 ? 13.964 -0.025 -32.070 1.00 91.62 268 LYS A N 1
ATOM 2105 C CA . LYS A 1 268 ? 13.496 0.532 -30.787 1.00 91.62 268 LYS A CA 1
ATOM 2106 C C . LYS A 1 268 ? 13.856 2.005 -30.592 1.00 91.62 268 LYS A C 1
ATOM 2108 O O . LYS A 1 268 ? 13.124 2.700 -29.895 1.00 91.62 268 LYS A O 1
ATOM 2113 N N . VAL A 1 269 ? 14.947 2.483 -31.192 1.00 91.62 269 VAL A N 1
ATOM 2114 C CA . VAL A 1 269 ? 15.368 3.892 -31.088 1.00 91.62 269 VAL A CA 1
ATOM 2115 C C . VAL A 1 269 ? 14.894 4.777 -32.241 1.00 91.62 269 VAL A C 1
ATOM 2117 O O . VAL A 1 269 ? 15.283 5.940 -32.291 1.00 91.62 269 VAL A O 1
ATOM 2120 N N . GLY A 1 270 ? 14.032 4.265 -33.128 1.00 89.69 270 GLY A N 1
ATOM 2121 C CA . GLY A 1 270 ? 13.428 5.038 -34.221 1.00 89.69 270 GLY A CA 1
ATOM 2122 C C . GLY A 1 270 ? 14.192 4.984 -35.548 1.00 89.69 270 GLY A C 1
ATOM 2123 O O . GLY A 1 270 ? 13.890 5.743 -36.470 1.00 89.69 270 GLY A O 1
ATOM 2124 N N . GLY A 1 271 ? 15.173 4.089 -35.673 1.00 89.44 271 GLY A N 1
ATOM 2125 C CA . GLY A 1 271 ? 15.973 3.921 -36.883 1.00 89.44 271 GLY A CA 1
ATOM 2126 C C . GLY A 1 271 ? 17.254 4.758 -36.907 1.00 89.44 271 GLY A C 1
ATOM 2127 O O . GLY A 1 271 ? 17.680 5.339 -35.906 1.00 89.44 271 GLY A O 1
ATOM 2128 N N . LEU A 1 272 ? 17.889 4.790 -38.077 1.00 90.00 272 LEU A N 1
ATOM 2129 C CA . LEU A 1 272 ? 19.151 5.488 -38.324 1.00 90.00 272 LEU A CA 1
ATOM 2130 C C . LEU A 1 272 ? 18.915 6.823 -39.038 1.00 90.00 272 LEU A C 1
ATOM 2132 O O . LEU A 1 272 ? 17.995 6.945 -39.849 1.00 90.00 272 LEU A O 1
ATOM 2136 N N . THR A 1 273 ? 19.772 7.807 -38.770 1.00 90.19 273 THR A N 1
ATOM 2137 C CA . THR A 1 273 ? 19.781 9.063 -39.539 1.00 90.19 273 THR A CA 1
ATOM 2138 C C . THR A 1 273 ? 20.303 8.829 -40.958 1.00 90.19 273 THR A C 1
ATOM 2140 O O . THR A 1 273 ? 21.070 7.898 -41.193 1.00 90.19 273 THR A O 1
ATOM 2143 N N . GLU A 1 274 ? 19.978 9.720 -41.899 1.00 86.12 274 GLU A N 1
ATOM 2144 C CA . GLU A 1 274 ? 20.536 9.693 -43.268 1.00 86.12 274 GLU A CA 1
ATOM 2145 C C . GLU A 1 274 ? 22.076 9.769 -43.278 1.00 86.12 274 GLU A C 1
ATOM 2147 O O . GLU A 1 274 ? 22.744 9.251 -44.168 1.00 86.12 274 GLU A O 1
ATOM 2152 N N . ALA A 1 275 ? 22.650 10.376 -42.240 1.00 87.69 275 ALA A N 1
ATOM 2153 C CA . ALA A 1 275 ? 24.084 10.531 -42.074 1.00 87.69 275 ALA A CA 1
ATOM 2154 C C . ALA A 1 275 ? 24.787 9.256 -41.572 1.00 87.69 275 ALA A C 1
ATOM 2156 O O . ALA A 1 275 ? 26.015 9.239 -41.485 1.00 87.69 275 ALA A O 1
ATOM 2157 N N . ALA A 1 276 ? 24.046 8.211 -41.194 1.00 87.56 276 ALA A N 1
ATOM 2158 C CA . ALA A 1 276 ? 24.605 7.017 -40.573 1.00 87.56 276 ALA A CA 1
ATOM 2159 C C . ALA A 1 276 ? 25.538 6.239 -41.510 1.00 87.56 276 ALA A C 1
ATOM 2161 O O . ALA A 1 276 ? 25.290 6.081 -42.704 1.00 87.56 276 ALA A O 1
ATOM 2162 N N . SER A 1 277 ? 26.631 5.732 -40.948 1.00 85.81 277 SER A N 1
ATOM 2163 C CA . SER A 1 277 ? 27.580 4.858 -41.624 1.00 85.81 277 SER A CA 1
ATOM 2164 C C . SER A 1 277 ? 27.163 3.411 -41.422 1.00 85.81 277 SER A C 1
ATOM 2166 O O . SER A 1 277 ? 27.393 2.823 -40.369 1.00 85.81 277 SER A O 1
ATOM 2168 N N . LEU A 1 278 ? 26.580 2.819 -42.459 1.00 81.44 278 LEU A N 1
ATOM 2169 C CA . LEU A 1 278 ? 26.177 1.413 -42.451 1.00 81.44 278 LEU A CA 1
ATOM 2170 C C . LEU A 1 278 ? 27.367 0.443 -42.513 1.00 81.44 278 LEU A C 1
ATOM 2172 O O . LEU A 1 278 ? 27.255 -0.702 -42.093 1.00 81.44 278 LEU A O 1
ATOM 2176 N N . SER A 1 279 ? 28.522 0.908 -42.991 1.00 79.94 279 SER A N 1
ATOM 2177 C CA . SER A 1 279 ? 29.750 0.114 -43.107 1.00 79.94 279 SER A CA 1
ATOM 2178 C C . SER A 1 279 ? 30.547 -0.009 -41.809 1.00 79.94 279 SER A C 1
ATOM 2180 O O . SER A 1 279 ? 31.504 -0.774 -41.757 1.00 79.94 279 SER A O 1
ATOM 2182 N N . LYS A 1 280 ? 30.220 0.776 -40.774 1.00 81.50 280 LYS A N 1
ATOM 2183 C CA . LYS A 1 280 ? 30.983 0.754 -39.526 1.00 81.50 280 LYS A CA 1
ATOM 2184 C C . LYS A 1 280 ? 30.092 0.958 -38.316 1.00 81.50 280 LYS A C 1
ATOM 2186 O O . LYS A 1 280 ? 29.852 2.091 -37.890 1.00 81.50 280 LYS A O 1
ATOM 2191 N N . VAL A 1 281 ? 29.650 -0.159 -37.753 1.00 87.69 281 VAL A N 1
ATOM 2192 C CA . VAL A 1 281 ? 29.013 -0.196 -36.444 1.00 87.69 281 VAL A CA 1
ATOM 2193 C C . VAL A 1 281 ? 29.901 -0.955 -35.476 1.00 87.69 281 VAL A C 1
ATOM 2195 O O . VAL A 1 281 ? 30.423 -2.018 -35.796 1.00 87.69 281 VAL A O 1
ATOM 2198 N N . GLU A 1 282 ? 30.088 -0.372 -34.298 1.00 91.25 282 GLU A N 1
ATOM 2199 C CA . GLU A 1 282 ? 30.944 -0.905 -33.243 1.00 91.25 282 GLU A CA 1
ATOM 2200 C C . GLU A 1 282 ? 30.067 -1.308 -32.053 1.00 91.25 282 GLU A C 1
ATOM 2202 O O . GLU A 1 282 ? 29.300 -0.494 -31.541 1.00 91.25 282 GLU A O 1
ATOM 2207 N N . VAL A 1 283 ? 30.183 -2.554 -31.597 1.00 92.62 283 VAL A N 1
ATOM 2208 C CA . VAL A 1 283 ? 29.677 -2.999 -30.292 1.00 92.62 283 VAL A CA 1
ATOM 2209 C C . VAL A 1 283 ? 30.858 -3.114 -29.345 1.00 92.62 283 VAL A C 1
ATOM 2211 O O . VAL A 1 283 ? 31.800 -3.864 -29.600 1.00 92.62 283 VAL A O 1
ATOM 2214 N N . VAL A 1 284 ? 30.787 -2.389 -28.236 1.00 93.81 284 VAL A N 1
ATOM 2215 C CA . VAL A 1 284 ? 31.734 -2.475 -27.130 1.00 93.81 284 VAL A CA 1
ATOM 2216 C C . VAL A 1 284 ? 31.115 -3.341 -26.043 1.00 93.81 284 VAL A C 1
ATOM 2218 O O . VAL A 1 284 ? 30.066 -3.017 -25.484 1.00 93.81 284 VAL A O 1
ATOM 2221 N N . ARG A 1 285 ? 31.777 -4.457 -25.741 1.00 91.62 285 ARG A N 1
ATOM 2222 C CA . ARG A 1 285 ? 31.311 -5.463 -24.787 1.00 91.62 285 ARG A CA 1
ATOM 2223 C C . ARG A 1 285 ? 32.292 -5.599 -23.637 1.00 91.62 285 ARG A C 1
ATOM 2225 O O . ARG A 1 285 ? 33.463 -5.902 -23.843 1.00 91.62 285 ARG A O 1
ATOM 2232 N N . ARG A 1 286 ? 31.820 -5.421 -22.403 1.00 88.19 286 ARG A N 1
ATOM 2233 C CA . ARG A 1 286 ? 32.653 -5.561 -21.195 1.00 88.19 286 ARG A CA 1
ATOM 2234 C C . ARG A 1 286 ? 33.077 -7.018 -20.947 1.00 88.19 286 ARG A C 1
ATOM 2236 O O . ARG A 1 286 ? 32.230 -7.916 -20.977 1.00 88.19 286 ARG A O 1
ATOM 2243 N N . LYS A 1 287 ? 34.351 -7.263 -20.611 1.00 82.00 287 LYS A N 1
ATOM 2244 C CA . LYS A 1 287 ? 34.822 -8.578 -20.135 1.00 82.00 287 LYS A CA 1
ATOM 2245 C C . LYS A 1 287 ? 34.596 -8.705 -18.631 1.00 82.00 287 LYS A C 1
ATOM 2247 O O . LYS A 1 287 ? 35.108 -7.915 -17.849 1.00 82.00 287 LYS A O 1
ATOM 2252 N N . ARG A 1 288 ? 33.821 -9.712 -18.216 1.00 68.06 288 ARG A N 1
ATOM 2253 C CA . ARG A 1 288 ? 33.488 -9.936 -16.792 1.00 68.06 288 ARG A CA 1
ATOM 2254 C C . ARG A 1 288 ? 34.511 -10.796 -16.044 1.00 68.06 288 ARG A C 1
ATOM 2256 O O . ARG A 1 288 ? 34.640 -10.654 -14.837 1.00 68.06 288 ARG A O 1
ATOM 2263 N N . ASN A 1 289 ? 35.237 -11.658 -16.755 1.00 66.31 289 ASN A N 1
ATOM 2264 C CA . ASN A 1 289 ? 36.156 -12.640 -16.172 1.00 66.31 289 ASN A CA 1
ATOM 2265 C C . ASN A 1 289 ? 37.582 -12.379 -16.662 1.00 66.31 289 ASN A C 1
ATOM 2267 O O . ASN A 1 289 ? 38.146 -13.169 -17.417 1.00 66.31 289 ASN A O 1
ATOM 2271 N N . VAL A 1 290 ? 38.126 -11.228 -16.285 1.00 69.94 290 VAL A N 1
ATOM 2272 C CA . VAL A 1 290 ? 39.514 -10.867 -16.575 1.00 69.94 290 VAL A CA 1
ATOM 2273 C C . VAL A 1 290 ? 40.385 -11.369 -15.423 1.00 69.94 290 VAL A C 1
ATOM 2275 O O . VAL A 1 290 ? 40.023 -11.179 -14.262 1.00 69.94 290 VAL A O 1
ATOM 2278 N N . ASP A 1 291 ? 41.500 -12.042 -15.720 1.00 74.00 291 ASP A N 1
ATOM 2279 C CA . ASP A 1 291 ? 42.449 -12.466 -14.684 1.00 74.00 291 ASP A CA 1
ATOM 2280 C C . ASP A 1 291 ? 43.051 -11.217 -14.012 1.00 74.00 291 ASP A C 1
ATOM 2282 O O . ASP A 1 291 ? 43.745 -10.451 -14.687 1.00 74.00 291 ASP A O 1
ATOM 2286 N N . PRO A 1 292 ? 42.829 -10.996 -12.700 1.00 69.56 292 PRO A N 1
ATOM 2287 C CA . PRO A 1 292 ? 43.323 -9.809 -12.006 1.00 69.56 292 PRO A CA 1
ATOM 2288 C C . PRO A 1 292 ? 44.856 -9.747 -11.912 1.00 69.56 292 PRO A C 1
ATOM 2290 O O . PRO A 1 292 ? 45.392 -8.752 -11.431 1.00 69.56 292 PRO A O 1
ATOM 2293 N N . LYS A 1 293 ? 45.576 -10.804 -12.316 1.00 76.38 293 LYS A N 1
ATOM 2294 C CA . LYS A 1 293 ? 47.045 -10.876 -12.280 1.00 76.38 293 LYS A CA 1
ATOM 2295 C C . LYS A 1 293 ? 47.724 -10.487 -13.595 1.00 76.38 293 LYS A C 1
ATOM 2297 O O . LYS A 1 293 ? 48.951 -10.393 -13.619 1.00 76.38 293 LYS A O 1
ATOM 2302 N N . GLN A 1 294 ? 46.977 -10.280 -14.680 1.00 77.06 294 GLN A N 1
ATOM 2303 C CA . GLN A 1 294 ? 47.545 -9.795 -15.941 1.00 77.06 294 GLN A CA 1
ATOM 2304 C C . GLN A 1 294 ? 47.666 -8.265 -15.935 1.00 77.06 294 GLN A C 1
ATOM 2306 O O . GLN A 1 294 ? 46.728 -7.568 -15.564 1.00 77.06 294 GLN A O 1
ATOM 2311 N N . ILE A 1 295 ? 48.825 -7.746 -16.357 1.00 62.84 295 ILE A N 1
ATOM 2312 C CA . ILE A 1 295 ? 49.109 -6.298 -16.405 1.00 62.84 295 ILE A CA 1
ATOM 2313 C C . ILE A 1 295 ? 48.391 -5.636 -17.596 1.00 62.84 295 ILE A C 1
ATOM 2315 O O . ILE A 1 295 ? 47.805 -4.572 -17.433 1.00 62.84 295 ILE A O 1
ATOM 2319 N N . ASP A 1 296 ? 48.345 -6.308 -18.751 1.00 68.25 296 ASP A N 1
ATOM 2320 C CA . ASP A 1 296 ? 47.705 -5.817 -19.985 1.00 68.25 296 ASP A CA 1
ATOM 2321 C C . ASP A 1 296 ? 46.350 -6.495 -20.228 1.00 68.25 296 ASP A C 1
ATOM 2323 O O . ASP A 1 296 ? 46.038 -6.987 -21.317 1.00 68.25 296 ASP A O 1
ATOM 2327 N N . ALA A 1 297 ? 45.552 -6.608 -19.172 1.00 68.06 297 ALA A N 1
ATOM 2328 C CA . ALA A 1 297 ? 44.310 -7.351 -19.239 1.00 68.06 297 ALA A CA 1
ATOM 2329 C C . ALA A 1 297 ? 43.250 -6.552 -20.020 1.00 68.06 297 ALA A C 1
ATOM 2331 O O . ALA A 1 297 ? 42.799 -5.489 -19.596 1.00 68.06 297 ALA A O 1
ATOM 2332 N N . GLN A 1 298 ? 42.854 -7.062 -21.188 1.00 72.31 298 GLN A N 1
ATOM 2333 C CA . GLN A 1 298 ? 41.837 -6.431 -22.026 1.00 72.31 298 GLN A CA 1
ATOM 2334 C C . GLN A 1 298 ? 40.499 -6.346 -21.269 1.00 72.31 298 GLN A C 1
ATOM 2336 O O . GLN A 1 298 ? 39.944 -7.366 -20.860 1.00 72.31 298 GLN A O 1
ATOM 2341 N N . ILE A 1 299 ? 39.961 -5.134 -21.119 1.00 77.81 299 ILE A N 1
ATOM 2342 C CA . ILE A 1 299 ? 38.734 -4.868 -20.345 1.00 77.81 299 ILE A CA 1
ATOM 2343 C C . ILE A 1 299 ? 37.445 -4.937 -21.181 1.00 77.81 299 ILE A C 1
ATOM 2345 O O . ILE A 1 299 ? 36.353 -5.108 -20.632 1.00 77.81 299 ILE A O 1
ATOM 2349 N N . SER A 1 300 ? 37.553 -4.842 -22.509 1.00 83.19 300 SER A N 1
ATOM 2350 C CA . SER A 1 300 ? 36.415 -4.892 -23.430 1.00 83.19 300 SER A CA 1
ATOM 2351 C C . SER A 1 300 ? 36.772 -5.519 -24.775 1.00 83.19 300 SER A C 1
ATOM 2353 O O . SER A 1 300 ? 37.889 -5.368 -25.269 1.00 83.19 300 SER A O 1
ATOM 2355 N N . ASP A 1 301 ? 35.811 -6.213 -25.377 1.00 84.69 301 ASP A N 1
ATOM 2356 C CA . ASP A 1 301 ? 35.859 -6.625 -26.778 1.00 84.69 301 ASP A CA 1
ATOM 2357 C C . ASP A 1 301 ? 35.191 -5.552 -27.644 1.00 84.69 301 ASP A C 1
ATOM 2359 O O . ASP A 1 301 ? 34.120 -5.047 -27.299 1.00 84.69 301 ASP A O 1
ATOM 2363 N N . ILE A 1 302 ? 35.829 -5.213 -28.764 1.00 88.81 302 ILE A N 1
ATOM 2364 C CA . ILE A 1 302 ? 35.272 -4.329 -29.791 1.00 88.81 302 ILE A CA 1
ATOM 2365 C C . ILE A 1 302 ? 34.923 -5.208 -30.984 1.00 88.81 302 ILE A C 1
ATOM 2367 O O . ILE A 1 302 ? 35.792 -5.872 -31.548 1.00 88.81 302 ILE A O 1
ATOM 2371 N N . ILE A 1 303 ? 33.644 -5.233 -31.333 1.00 88.50 303 ILE A N 1
ATOM 2372 C CA . ILE A 1 303 ? 33.109 -6.058 -32.410 1.00 88.50 303 ILE A CA 1
ATOM 2373 C C . ILE A 1 303 ? 32.590 -5.109 -33.482 1.00 88.50 303 ILE A C 1
ATOM 2375 O O . ILE A 1 303 ? 31.661 -4.341 -33.234 1.00 88.50 303 ILE A O 1
ATOM 2379 N N . GLU A 1 304 ? 33.209 -5.151 -34.657 1.00 86.62 304 GLU A N 1
ATOM 2380 C CA . GLU A 1 304 ? 32.830 -4.326 -35.802 1.00 86.62 304 GLU A CA 1
ATOM 2381 C C . GLU A 1 304 ? 31.976 -5.132 -36.781 1.00 86.62 304 GLU A C 1
ATOM 2383 O O . GLU A 1 304 ? 32.267 -6.295 -37.069 1.00 86.62 304 GLU A O 1
ATOM 2388 N N . PHE A 1 305 ? 30.917 -4.518 -37.300 1.00 79.06 305 PHE A N 1
ATOM 2389 C CA . PHE A 1 305 ? 30.050 -5.133 -38.298 1.00 79.06 305 PHE A CA 1
ATOM 2390 C C . PHE A 1 305 ? 29.461 -4.097 -39.252 1.00 79.06 305 PHE A C 1
ATOM 2392 O O . PHE A 1 305 ? 29.320 -2.911 -38.940 1.00 79.06 305 PHE A O 1
ATOM 2399 N N . GLU A 1 306 ? 29.094 -4.593 -40.430 1.00 81.44 306 GLU A N 1
ATOM 2400 C CA . GLU A 1 306 ? 28.355 -3.857 -41.446 1.00 81.44 306 GLU A CA 1
ATOM 2401 C C . GLU A 1 306 ? 26.865 -4.187 -41.328 1.00 81.44 306 GLU A C 1
ATOM 2403 O O . GLU A 1 306 ? 26.481 -5.353 -41.193 1.00 81.44 306 GLU A O 1
ATOM 2408 N N . ILE A 1 307 ? 26.019 -3.164 -41.401 1.00 74.38 307 ILE A N 1
ATOM 2409 C CA . ILE A 1 307 ? 24.563 -3.300 -41.381 1.00 74.38 307 ILE A CA 1
ATOM 2410 C C . ILE A 1 307 ? 24.021 -3.067 -42.793 1.00 74.38 307 ILE A C 1
ATOM 2412 O O . ILE A 1 307 ? 24.447 -2.154 -43.494 1.00 74.38 307 ILE A O 1
ATOM 2416 N N . GLN A 1 308 ? 23.053 -3.875 -43.221 1.00 70.56 308 GLN A N 1
ATOM 2417 C CA . GLN A 1 308 ? 22.323 -3.627 -44.465 1.00 70.56 308 GLN A CA 1
ATOM 2418 C C . GLN A 1 308 ? 21.265 -2.535 -44.262 1.00 70.56 308 GLN A C 1
ATOM 2420 O O . GLN A 1 308 ? 20.591 -2.484 -43.235 1.00 70.56 308 GLN A O 1
ATOM 2425 N N . SER A 1 309 ? 21.108 -1.656 -45.253 1.00 62.97 309 SER A N 1
ATOM 2426 C CA . SER A 1 309 ? 20.206 -0.495 -45.191 1.00 62.97 309 SER A CA 1
ATOM 2427 C C . SER A 1 309 ? 18.733 -0.847 -44.981 1.00 62.97 309 SER A C 1
ATOM 2429 O O . SER A 1 309 ? 17.967 -0.006 -44.526 1.00 62.97 309 SER A O 1
ATOM 2431 N N . ASP A 1 310 ? 18.327 -2.060 -45.347 1.00 65.50 310 ASP A N 1
ATOM 2432 C CA . ASP A 1 310 ? 16.946 -2.533 -45.269 1.00 65.50 310 ASP A CA 1
ATOM 2433 C C . ASP A 1 310 ? 16.568 -3.083 -43.882 1.00 65.50 310 ASP A C 1
ATOM 2435 O O . ASP A 1 310 ? 15.386 -3.313 -43.629 1.00 65.50 310 ASP A O 1
ATOM 2439 N N . LEU A 1 311 ? 17.549 -3.254 -42.978 1.00 68.31 311 LEU A N 1
ATOM 2440 C CA . LEU A 1 311 ? 17.386 -3.811 -41.627 1.00 68.31 311 LEU A CA 1
ATOM 2441 C C . LEU A 1 311 ? 16.622 -5.149 -41.606 1.00 68.31 311 LEU A C 1
ATOM 2443 O O . LEU A 1 311 ? 16.052 -5.524 -40.579 1.00 68.31 311 LEU A O 1
ATOM 2447 N N . LEU A 1 312 ? 16.597 -5.869 -42.731 1.00 65.19 312 LEU A N 1
ATOM 2448 C CA . LEU A 1 312 ? 15.866 -7.121 -42.854 1.00 65.19 312 LEU A CA 1
ATOM 2449 C C . LEU A 1 312 ? 16.616 -8.254 -42.150 1.00 65.19 312 LEU A C 1
ATOM 2451 O O . LEU A 1 312 ? 17.841 -8.252 -42.012 1.00 65.19 312 LEU A O 1
ATOM 2455 N N . VAL A 1 313 ? 15.855 -9.252 -41.705 1.00 61.12 313 VAL A N 1
ATOM 2456 C CA . VAL A 1 313 ? 16.412 -10.472 -41.118 1.00 61.12 313 VAL A CA 1
ATOM 2457 C C . VAL A 1 313 ? 17.024 -11.313 -42.240 1.00 61.12 313 VAL A C 1
ATOM 2459 O O . VAL A 1 313 ? 16.314 -12.009 -42.968 1.00 61.12 313 VAL A O 1
ATOM 2462 N N . ASP A 1 314 ? 18.345 -11.240 -42.399 1.00 61.53 314 ASP A N 1
ATOM 2463 C CA . ASP A 1 314 ? 19.075 -12.087 -43.342 1.00 61.53 314 ASP A CA 1
ATOM 2464 C C . ASP A 1 314 ? 19.331 -13.472 -42.727 1.00 61.53 314 ASP A C 1
ATOM 2466 O O . ASP A 1 314 ? 20.264 -13.676 -41.950 1.00 61.53 314 ASP A O 1
ATOM 2470 N N . ASN A 1 315 ? 18.508 -14.453 -43.105 1.00 57.41 315 ASN A N 1
ATOM 2471 C CA . ASN A 1 315 ? 18.617 -15.844 -42.648 1.00 57.41 315 ASN A CA 1
ATOM 2472 C C . ASN A 1 315 ? 19.889 -16.572 -43.138 1.00 57.41 315 ASN A C 1
ATOM 2474 O O . ASN A 1 315 ? 20.066 -17.751 -42.829 1.00 57.41 315 ASN A O 1
ATOM 2478 N N . LYS A 1 316 ? 20.748 -15.933 -43.948 1.00 58.50 316 LYS A N 1
ATOM 2479 C CA . LYS A 1 316 ? 21.965 -16.548 -44.509 1.00 58.50 316 LYS A CA 1
ATOM 2480 C C . LYS A 1 316 ? 23.255 -16.167 -43.780 1.00 58.50 316 LYS A C 1
ATOM 2482 O O . LYS A 1 316 ? 24.285 -16.781 -44.055 1.00 58.50 316 LYS A O 1
ATOM 2487 N N . LYS A 1 317 ? 23.224 -15.194 -42.864 1.00 63.84 317 LYS A N 1
ATOM 2488 C CA . LYS A 1 317 ? 24.369 -14.816 -42.019 1.00 63.84 317 LYS A CA 1
ATOM 2489 C C . LYS A 1 317 ? 24.136 -15.244 -40.572 1.00 63.84 317 LYS A C 1
ATOM 2491 O O . LYS A 1 317 ? 23.000 -15.286 -40.106 1.00 63.84 317 LYS A O 1
ATOM 2496 N N . GLU A 1 318 ? 25.217 -15.545 -39.852 1.00 67.25 318 GLU A N 1
ATOM 2497 C CA . GLU A 1 318 ? 25.136 -15.760 -38.406 1.00 67.25 318 GLU A CA 1
ATOM 2498 C C . GLU A 1 318 ? 24.549 -14.514 -37.732 1.00 67.25 318 GLU A C 1
ATOM 2500 O O . GLU A 1 318 ? 25.036 -13.396 -37.911 1.00 67.25 318 GLU A O 1
ATOM 2505 N N . THR A 1 319 ? 23.461 -14.704 -36.987 1.00 78.38 319 THR A N 1
ATOM 2506 C CA . THR A 1 319 ? 22.771 -13.616 -36.294 1.00 78.38 319 THR A CA 1
ATOM 2507 C C . THR A 1 319 ? 23.568 -13.209 -35.061 1.00 78.38 319 THR A C 1
ATOM 2509 O O . THR A 1 319 ? 23.795 -14.017 -34.160 1.00 78.38 319 THR A O 1
ATOM 2512 N N . PHE A 1 320 ? 23.988 -11.945 -35.004 1.00 84.88 320 PHE A N 1
ATOM 2513 C CA . PHE A 1 320 ? 24.691 -11.409 -33.845 1.00 84.88 320 PHE A CA 1
ATOM 2514 C C . PHE A 1 320 ? 23.705 -11.009 -32.744 1.00 84.88 320 PHE A C 1
ATOM 2516 O O . PHE A 1 320 ? 22.859 -10.132 -32.935 1.00 84.88 320 PHE A O 1
ATOM 2523 N N . TYR A 1 321 ? 23.857 -11.621 -31.570 1.00 91.25 321 TYR A N 1
ATOM 2524 C CA . TYR A 1 321 ? 23.066 -11.302 -30.387 1.00 91.25 321 TYR A CA 1
ATOM 2525 C C . TYR A 1 321 ? 23.839 -10.391 -29.433 1.00 91.25 321 TYR A C 1
ATOM 2527 O O . TYR A 1 321 ? 25.004 -10.637 -29.089 1.00 91.25 321 TYR A O 1
ATOM 2535 N N . LEU A 1 322 ? 23.156 -9.346 -28.976 1.00 92.25 322 LEU A N 1
ATOM 2536 C CA . LEU A 1 322 ? 23.644 -8.466 -27.928 1.00 92.25 322 LEU A CA 1
ATOM 2537 C C . LEU A 1 322 ? 23.665 -9.207 -26.588 1.00 92.25 322 LEU A C 1
ATOM 2539 O O . LEU A 1 322 ? 22.903 -10.147 -26.347 1.00 92.25 322 LEU A O 1
ATOM 2543 N N . LEU A 1 323 ? 24.544 -8.756 -25.703 1.00 91.94 323 LEU A N 1
ATOM 2544 C CA . LEU A 1 323 ? 24.606 -9.174 -24.312 1.00 91.94 323 LEU A CA 1
ATOM 2545 C C . LEU A 1 323 ? 24.232 -8.006 -23.392 1.00 91.94 323 LEU A C 1
ATOM 2547 O O . LEU A 1 323 ? 24.293 -6.842 -23.795 1.00 91.94 323 LEU A O 1
ATOM 2551 N N . PRO A 1 324 ? 23.859 -8.298 -22.133 1.00 90.56 324 PRO A N 1
ATOM 2552 C CA . PRO A 1 324 ? 23.647 -7.267 -21.133 1.00 90.56 324 PRO A CA 1
ATOM 2553 C C . PRO A 1 324 ? 24.822 -6.291 -21.054 1.00 90.56 324 PRO A C 1
ATOM 2555 O O . PRO A 1 324 ? 25.964 -6.716 -20.834 1.00 90.56 324 PRO A O 1
ATOM 2558 N N . PHE A 1 325 ? 24.496 -5.001 -21.101 1.00 91.69 325 PHE A N 1
ATOM 2559 C CA . PHE A 1 325 ? 25.397 -3.852 -20.992 1.00 91.69 325 PHE A CA 1
ATOM 2560 C C . PHE A 1 325 ? 26.338 -3.648 -22.182 1.00 91.69 325 PHE A C 1
ATOM 2562 O O . PHE A 1 325 ? 27.348 -2.963 -22.040 1.00 91.69 325 PHE A O 1
ATOM 2569 N N . ASP A 1 326 ? 26.018 -4.225 -23.341 1.00 94.12 326 ASP A N 1
ATOM 2570 C CA . ASP A 1 326 ? 26.676 -3.854 -24.593 1.00 94.12 326 ASP A CA 1
ATOM 2571 C C . ASP A 1 326 ? 26.360 -2.394 -24.959 1.00 94.12 326 ASP A C 1
ATOM 2573 O O . ASP A 1 326 ? 25.221 -1.930 -24.817 1.00 94.12 326 ASP A O 1
ATOM 2577 N N . GLU A 1 327 ? 27.367 -1.685 -25.472 1.00 94.69 327 GLU A N 1
ATOM 2578 C CA . GLU A 1 327 ? 27.231 -0.325 -25.996 1.00 94.69 327 GLU A CA 1
ATOM 2579 C C . GLU A 1 327 ? 27.492 -0.310 -27.504 1.00 94.69 327 GLU A C 1
ATOM 2581 O O . GLU A 1 327 ? 28.536 -0.754 -27.977 1.00 94.69 327 GLU A O 1
ATOM 2586 N N . VAL A 1 328 ? 26.521 0.181 -28.266 1.00 94.12 328 VAL A N 1
ATOM 2587 C CA . VAL A 1 328 ? 26.505 0.182 -29.727 1.00 94.12 328 VAL A CA 1
ATOM 2588 C C . VAL A 1 328 ? 26.727 1.598 -30.241 1.00 94.12 328 VAL A C 1
ATOM 2590 O O . VAL A 1 328 ? 26.010 2.530 -29.879 1.00 94.12 328 VAL A O 1
ATOM 2593 N N . PHE A 1 329 ? 27.697 1.761 -31.130 1.00 92.88 329 PHE A N 1
ATOM 2594 C CA . PHE A 1 329 ? 28.048 3.037 -31.735 1.00 92.88 329 PHE A CA 1
ATOM 2595 C C . PHE A 1 329 ? 27.743 3.009 -33.227 1.00 92.88 329 PHE A C 1
ATOM 2597 O O . PHE A 1 329 ? 28.382 2.286 -33.993 1.00 92.88 329 PHE A O 1
ATOM 2604 N N . ILE A 1 330 ? 26.807 3.855 -33.649 1.00 91.25 330 ILE A N 1
ATOM 2605 C CA . ILE A 1 330 ? 26.532 4.111 -35.061 1.00 91.25 330 ILE A CA 1
ATOM 2606 C C . ILE A 1 330 ? 27.318 5.354 -35.474 1.00 91.25 330 ILE A C 1
ATOM 2608 O O . ILE A 1 330 ? 26.989 6.472 -35.078 1.00 91.25 330 ILE A O 1
ATOM 2612 N N . ARG A 1 331 ? 28.376 5.188 -36.269 1.00 89.38 331 ARG A N 1
ATOM 2613 C CA . ARG A 1 331 ? 29.198 6.323 -36.715 1.00 89.38 331 ARG A CA 1
ATOM 2614 C C . ARG A 1 331 ? 28.487 7.125 -37.804 1.00 89.38 331 ARG A C 1
ATOM 2616 O O . ARG A 1 331 ? 27.694 6.583 -38.567 1.00 89.38 331 ARG A O 1
ATOM 2623 N N . THR A 1 332 ? 28.798 8.412 -37.904 1.00 87.94 332 THR A N 1
ATOM 2624 C CA . THR A 1 332 ? 28.400 9.237 -39.052 1.00 87.94 332 THR A CA 1
ATOM 2625 C C . THR A 1 332 ? 29.327 8.949 -40.228 1.00 87.94 332 THR A C 1
ATOM 2627 O O . THR A 1 332 ? 30.541 8.841 -40.053 1.00 87.94 332 THR A O 1
ATOM 2630 N N . SER A 1 333 ? 28.772 8.853 -41.431 1.00 87.81 333 SER A N 1
ATOM 2631 C CA . SER A 1 333 ? 29.525 8.711 -42.673 1.00 87.81 333 SER A CA 1
ATOM 2632 C C . SER A 1 333 ? 30.488 9.902 -42.851 1.00 87.81 333 SER A C 1
ATOM 2634 O O . SER A 1 333 ? 30.021 11.037 -42.949 1.00 87.81 333 SER A O 1
ATOM 2636 N N . PRO A 1 334 ? 31.820 9.698 -42.941 1.00 82.75 334 PRO A N 1
ATOM 2637 C CA . PRO A 1 334 ? 32.803 10.797 -42.957 1.00 82.75 334 PRO A CA 1
ATOM 2638 C C . PRO A 1 334 ? 32.637 11.808 -44.105 1.00 82.75 334 PRO A C 1
ATOM 2640 O O . PRO A 1 334 ? 33.013 12.975 -43.991 1.00 82.75 334 PRO A O 1
ATOM 2643 N N . ASN A 1 335 ? 32.068 11.360 -45.226 1.00 81.44 335 ASN A N 1
ATOM 2644 C CA . ASN A 1 335 ? 31.825 12.183 -46.411 1.00 81.44 335 ASN A CA 1
ATOM 2645 C C . ASN A 1 335 ? 30.392 12.722 -46.499 1.00 81.44 335 ASN A C 1
ATOM 2647 O O . ASN A 1 335 ? 30.066 13.378 -47.485 1.00 81.44 335 ASN A O 1
ATOM 2651 N N . TYR A 1 336 ? 29.548 12.465 -45.499 1.00 83.12 336 TYR A N 1
ATOM 2652 C CA . TYR A 1 336 ? 28.188 12.977 -45.488 1.00 83.12 336 TYR A CA 1
ATOM 2653 C C . TYR A 1 336 ? 28.182 14.474 -45.178 1.00 83.12 336 TYR A C 1
ATOM 2655 O O . TYR A 1 336 ? 28.653 14.916 -44.131 1.00 83.12 336 TYR A O 1
ATOM 2663 N N . GLU A 1 337 ? 27.617 15.254 -46.090 1.00 80.38 337 GLU A N 1
ATOM 2664 C CA . GLU A 1 337 ? 27.288 16.656 -45.878 1.00 80.38 337 GLU A CA 1
ATOM 2665 C C . GLU A 1 337 ? 25.874 16.891 -46.399 1.00 80.38 337 GLU A C 1
ATOM 2667 O O . GLU A 1 337 ? 25.504 16.393 -47.464 1.00 80.38 337 GLU A O 1
ATOM 2672 N N . LYS A 1 338 ? 25.081 17.668 -45.654 1.00 81.50 338 LYS A N 1
ATOM 2673 C CA . LYS A 1 338 ? 23.781 18.136 -46.145 1.00 81.50 338 LYS A CA 1
ATOM 2674 C C . LYS A 1 338 ? 23.988 18.968 -47.413 1.00 81.50 338 LYS A C 1
ATOM 2676 O O . LYS A 1 338 ? 25.034 19.596 -47.587 1.00 81.50 338 LYS A O 1
ATOM 2681 N N . GLN A 1 339 ? 22.987 18.990 -48.292 1.00 83.38 339 GLN A N 1
ATOM 2682 C CA . GLN A 1 339 ? 23.074 19.688 -49.572 1.00 83.38 339 GLN A CA 1
ATOM 2683 C C . GLN A 1 339 ? 23.373 21.178 -49.348 1.00 83.38 339 GLN A C 1
ATOM 2685 O O . GLN A 1 339 ? 22.545 21.935 -48.838 1.00 83.38 339 GLN A O 1
ATOM 2690 N N . ASN A 1 340 ? 24.572 21.595 -49.753 1.00 84.06 340 ASN A N 1
ATOM 2691 C CA . ASN A 1 340 ? 25.035 22.973 -49.666 1.00 84.06 340 ASN A CA 1
ATOM 2692 C C . ASN A 1 340 ? 24.841 23.683 -51.005 1.00 84.06 340 ASN A C 1
ATOM 2694 O O . ASN A 1 340 ? 24.973 23.081 -52.072 1.00 84.06 340 ASN A O 1
ATOM 2698 N N . PHE A 1 341 ? 24.569 24.985 -50.959 1.00 86.44 341 PHE A N 1
ATOM 2699 C CA . PHE A 1 341 ? 24.279 25.772 -52.153 1.00 86.44 341 PHE A CA 1
ATOM 2700 C C . PHE A 1 341 ? 25.054 27.086 -52.178 1.00 86.44 341 PHE A C 1
ATOM 2702 O O . PHE A 1 341 ? 25.290 27.705 -51.142 1.00 86.44 341 PHE A O 1
ATOM 2709 N N . VAL A 1 342 ? 25.385 27.537 -53.385 1.00 88.69 342 VAL A N 1
ATOM 2710 C CA . VAL A 1 342 ? 25.925 28.868 -53.678 1.00 88.69 342 VAL A CA 1
ATOM 2711 C C . VAL A 1 342 ? 24.918 29.617 -54.541 1.00 88.69 342 VAL A C 1
ATOM 2713 O O . VAL A 1 342 ? 24.319 29.041 -55.447 1.00 88.69 342 VAL A O 1
ATOM 2716 N N . ILE A 1 343 ? 24.714 30.901 -54.261 1.00 89.38 343 ILE A N 1
ATOM 2717 C CA . ILE A 1 343 ? 23.817 31.756 -55.042 1.00 89.38 343 ILE A CA 1
ATOM 2718 C C . ILE A 1 343 ? 24.674 32.673 -55.910 1.00 89.38 343 ILE A C 1
ATOM 2720 O O . ILE A 1 343 ? 25.477 33.444 -55.387 1.00 89.38 343 ILE A O 1
ATOM 2724 N N . LEU A 1 344 ? 24.491 32.590 -57.225 1.00 90.31 344 LEU A N 1
ATOM 2725 C CA . LEU A 1 344 ? 25.135 33.456 -58.207 1.00 90.31 344 LEU A CA 1
ATOM 2726 C C . LEU A 1 344 ? 24.152 34.554 -58.629 1.00 90.31 344 LEU A C 1
ATOM 2728 O O . LEU A 1 344 ? 23.039 34.253 -59.061 1.00 90.31 344 LEU A O 1
ATOM 2732 N N . LYS A 1 345 ? 24.558 35.820 -58.484 1.00 87.88 345 LYS A N 1
ATOM 2733 C CA . LYS A 1 345 ? 23.767 37.014 -58.829 1.00 87.88 345 LYS A CA 1
ATOM 2734 C C . LYS A 1 345 ? 24.589 37.961 -59.711 1.00 87.88 345 LYS A C 1
ATOM 2736 O O . LYS A 1 345 ? 25.811 37.988 -59.591 1.00 87.88 345 LYS A O 1
ATOM 2741 N N . GLY A 1 346 ? 23.910 38.762 -60.535 1.00 87.56 346 GLY A N 1
ATOM 2742 C CA . GLY A 1 346 ? 24.519 39.761 -61.424 1.00 87.56 346 GLY A CA 1
ATOM 2743 C C . GLY A 1 346 ? 24.606 39.307 -62.885 1.00 87.56 346 GLY A C 1
ATOM 2744 O O . GLY A 1 346 ? 23.853 38.436 -63.311 1.00 87.56 346 GLY A O 1
ATOM 2745 N N . GLU A 1 347 ? 25.536 39.907 -63.632 1.00 89.19 347 GLU A N 1
ATOM 2746 C CA . GLU A 1 347 ? 25.748 39.715 -65.077 1.00 89.19 347 GLU A CA 1
ATOM 2747 C C . GLU A 1 347 ? 26.410 38.362 -65.414 1.00 89.19 347 GLU A C 1
ATOM 2749 O O . GLU A 1 347 ? 27.579 38.269 -65.797 1.00 89.19 347 GLU A O 1
ATOM 2754 N N . ILE A 1 348 ? 25.645 37.285 -65.252 1.00 90.00 348 ILE A N 1
ATOM 2755 C CA . ILE A 1 348 ? 26.007 35.885 -65.521 1.00 90.00 348 ILE A CA 1
ATOM 2756 C C . ILE A 1 348 ? 24.936 35.312 -66.458 1.00 90.00 348 ILE A C 1
ATOM 2758 O O . ILE A 1 348 ? 23.783 35.719 -66.364 1.00 90.00 348 ILE A O 1
ATOM 2762 N N . ILE A 1 349 ? 25.285 34.385 -67.358 1.00 90.12 349 ILE A N 1
ATOM 2763 C CA . ILE A 1 349 ? 24.333 33.862 -68.359 1.00 90.12 349 ILE A CA 1
ATOM 2764 C C . ILE A 1 349 ? 23.113 33.191 -67.703 1.00 90.12 349 ILE A C 1
ATOM 2766 O O . ILE A 1 349 ? 21.980 33.452 -68.103 1.00 90.12 349 ILE A O 1
ATOM 2770 N N . PHE A 1 350 ? 23.330 32.371 -66.670 1.00 91.50 350 PHE A N 1
ATOM 2771 C CA . PHE A 1 350 ? 22.259 31.742 -65.891 1.00 91.50 350 PHE A CA 1
ATOM 2772 C C . PHE A 1 350 ? 22.430 32.027 -64.385 1.00 91.50 350 PHE A C 1
ATOM 2774 O O . PHE A 1 350 ? 23.027 31.216 -63.667 1.00 91.50 350 PHE A O 1
ATOM 2781 N N . PRO A 1 351 ? 21.938 33.166 -63.861 1.00 90.56 351 PRO A N 1
ATOM 2782 C CA . PRO A 1 351 ? 21.967 33.439 -62.425 1.00 90.56 351 PRO A CA 1
ATOM 2783 C C . PRO A 1 351 ? 21.022 32.487 -61.677 1.00 90.56 351 PRO A C 1
ATOM 2785 O O . PRO A 1 351 ? 20.002 32.053 -62.210 1.00 90.56 351 PRO A O 1
ATOM 2788 N N . GLY A 1 352 ? 21.345 32.147 -60.428 1.00 89.94 352 GLY A N 1
ATOM 2789 C CA . GLY A 1 352 ? 20.531 31.206 -59.658 1.00 89.94 352 GLY A CA 1
ATOM 2790 C C . GLY A 1 352 ? 21.261 30.502 -58.519 1.00 89.94 352 GLY A C 1
ATOM 2791 O O . GLY A 1 352 ? 22.386 30.848 -58.152 1.00 89.94 352 GLY A O 1
ATOM 2792 N N . LYS A 1 353 ? 20.586 29.505 -57.935 1.00 92.00 353 LYS A N 1
ATOM 2793 C CA . LYS A 1 353 ? 21.089 28.683 -56.829 1.00 92.00 353 LYS A CA 1
ATOM 2794 C C . LYS A 1 353 ? 21.715 27.402 -57.381 1.00 92.00 353 LYS A C 1
ATOM 2796 O O . LYS A 1 353 ? 21.030 26.579 -57.978 1.00 92.00 353 LYS A O 1
ATOM 2801 N N . TYR A 1 354 ? 23.005 27.219 -57.135 1.00 90.50 354 TYR A N 1
ATOM 2802 C CA . TYR A 1 354 ? 23.780 26.074 -57.596 1.00 90.50 354 TYR A CA 1
ATOM 2803 C C . TYR A 1 354 ? 24.186 25.203 -56.409 1.00 90.50 354 TYR A C 1
ATOM 2805 O O . TYR A 1 354 ? 24.779 25.689 -55.447 1.00 90.50 354 TYR A O 1
ATOM 2813 N N . GLY A 1 355 ? 23.851 23.913 -56.467 1.00 89.12 355 GLY A N 1
ATOM 2814 C CA . GLY A 1 355 ? 24.300 22.931 -55.479 1.00 89.12 355 GLY A CA 1
A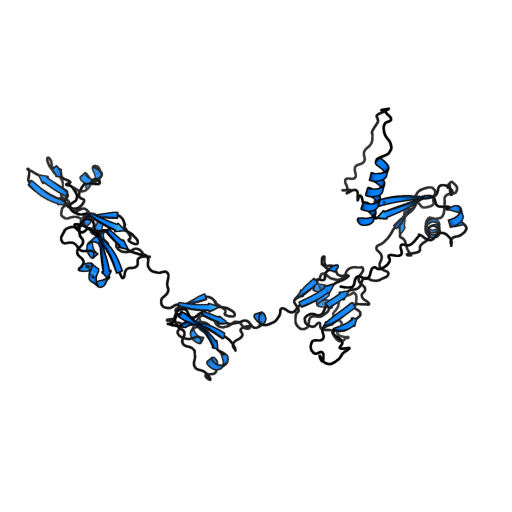TOM 2815 C C . GLY A 1 355 ? 25.799 22.663 -55.606 1.00 89.12 355 GLY A C 1
ATOM 2816 O O . GLY A 1 355 ? 26.304 22.526 -56.730 1.00 89.12 355 GLY A O 1
ATOM 2817 N N . ILE A 1 356 ? 26.482 22.590 -54.464 1.00 87.56 356 ILE A N 1
ATOM 2818 C CA . ILE A 1 356 ? 27.904 22.254 -54.378 1.00 87.56 356 ILE A CA 1
ATOM 2819 C C . ILE A 1 356 ? 28.066 20.748 -54.605 1.00 87.56 356 ILE A C 1
ATOM 2821 O O . ILE A 1 356 ? 27.439 19.946 -53.918 1.00 87.56 356 ILE A O 1
ATOM 2825 N N . LYS A 1 357 ? 28.893 20.367 -55.580 1.00 84.25 357 LYS A N 1
ATOM 2826 C CA . LYS A 1 357 ? 29.132 18.972 -55.975 1.00 84.25 357 LYS A CA 1
ATOM 2827 C C . LYS A 1 357 ? 30.323 18.348 -55.251 1.00 84.25 357 LYS A C 1
ATOM 2829 O O . LYS A 1 357 ? 30.284 17.167 -54.922 1.00 84.25 357 LYS A O 1
ATOM 2834 N N . TYR A 1 358 ? 31.377 19.125 -55.022 1.00 83.06 358 TYR A N 1
ATOM 2835 C CA . TYR A 1 358 ? 32.598 18.669 -54.360 1.00 83.06 358 TYR A CA 1
ATOM 2836 C C . TYR A 1 358 ? 32.929 19.594 -53.197 1.00 83.06 358 TYR A C 1
ATOM 2838 O O . TYR A 1 358 ? 32.716 20.803 -53.286 1.00 83.06 358 TYR A O 1
ATOM 2846 N N . LYS A 1 359 ? 33.486 19.034 -52.119 1.00 78.81 359 LYS A N 1
ATOM 2847 C CA . LYS A 1 359 ? 33.926 19.807 -50.948 1.00 78.81 359 LYS A CA 1
ATOM 2848 C C . LYS A 1 359 ? 34.862 20.954 -51.360 1.00 78.81 359 LYS A C 1
ATOM 2850 O O . LYS A 1 359 ? 34.733 22.076 -50.883 1.00 78.81 359 LYS A O 1
ATOM 2855 N N . ASP A 1 360 ? 35.740 20.704 -52.324 1.00 80.12 360 ASP A N 1
ATOM 2856 C CA . ASP A 1 360 ? 36.717 21.646 -52.866 1.00 80.12 360 ASP A CA 1
ATOM 2857 C C . ASP A 1 360 ? 36.283 22.350 -54.171 1.00 80.12 360 ASP A C 1
ATOM 2859 O O . ASP A 1 360 ? 37.137 22.883 -54.884 1.00 80.12 360 ASP A O 1
ATOM 2863 N N . GLU A 1 361 ? 34.979 22.394 -54.484 1.00 84.25 361 GLU A N 1
ATOM 2864 C CA . GLU A 1 361 ? 34.472 23.038 -55.705 1.00 84.25 361 GLU A CA 1
ATOM 2865 C C . GLU A 1 361 ? 34.855 24.525 -55.780 1.00 84.25 361 GLU A C 1
ATOM 2867 O O . GLU A 1 361 ? 34.716 25.291 -54.817 1.00 84.25 361 GLU A O 1
ATOM 2872 N N . LYS A 1 362 ? 35.355 24.946 -56.949 1.00 86.25 362 LYS A N 1
ATOM 2873 C CA . LYS A 1 362 ? 35.900 26.291 -57.148 1.00 86.25 362 LYS A CA 1
ATOM 2874 C C . LYS A 1 362 ? 34.866 27.248 -57.721 1.00 86.25 362 LYS A C 1
ATOM 2876 O O . LYS A 1 362 ? 33.927 26.864 -58.413 1.00 86.25 362 LYS A O 1
ATOM 2881 N N . ILE A 1 363 ? 35.112 28.543 -57.516 1.00 86.88 363 ILE A N 1
ATOM 2882 C CA . ILE A 1 363 ? 34.277 29.619 -58.072 1.00 86.88 363 ILE A CA 1
ATOM 2883 C C . ILE A 1 363 ? 34.252 29.548 -59.606 1.00 86.88 363 ILE A C 1
ATOM 2885 O O . ILE A 1 363 ? 33.192 29.702 -60.202 1.00 86.88 363 ILE A O 1
ATOM 2889 N N . SER A 1 364 ? 35.386 29.250 -60.248 1.00 86.75 364 SER A N 1
ATOM 2890 C CA . SER A 1 364 ? 35.462 29.061 -61.703 1.00 86.75 364 SER A CA 1
ATOM 2891 C C . SER A 1 364 ? 34.524 27.961 -62.201 1.00 86.75 364 SER A C 1
ATOM 2893 O O . SER A 1 364 ? 33.875 28.130 -63.228 1.00 86.75 364 SER A O 1
ATOM 2895 N N . ASP A 1 365 ? 34.421 26.857 -61.460 1.00 88.88 365 ASP A N 1
ATOM 2896 C CA . ASP A 1 365 ? 33.607 25.702 -61.843 1.00 88.88 365 ASP A CA 1
ATOM 2897 C C . ASP A 1 365 ? 32.118 26.057 -61.770 1.00 88.88 365 ASP A C 1
ATOM 2899 O O . ASP A 1 365 ? 31.351 25.723 -62.672 1.00 88.88 365 ASP A O 1
ATOM 2903 N N . LEU A 1 366 ? 31.728 26.830 -60.751 1.00 89.50 366 LEU A N 1
ATOM 2904 C CA . LEU A 1 366 ? 30.374 27.365 -60.609 1.00 89.50 366 LEU A CA 1
ATOM 2905 C C . LEU A 1 366 ? 30.025 28.370 -61.716 1.00 89.50 366 LEU A C 1
ATOM 2907 O O . LEU A 1 366 ? 28.940 28.287 -62.285 1.00 89.50 366 LEU A O 1
ATOM 2911 N N . ILE A 1 367 ? 30.938 29.284 -62.063 1.00 88.12 367 ILE A N 1
ATOM 2912 C CA . ILE A 1 367 ? 30.725 30.252 -63.153 1.00 88.12 367 ILE A CA 1
ATOM 2913 C C . ILE A 1 367 ? 30.608 29.541 -64.507 1.00 88.12 367 ILE A C 1
ATOM 2915 O O . ILE A 1 367 ? 29.725 29.873 -65.295 1.00 88.12 367 ILE A O 1
ATOM 2919 N N . ASN A 1 368 ? 31.429 28.519 -64.761 1.00 89.44 368 ASN A N 1
ATOM 2920 C CA . ASN A 1 368 ? 31.331 27.705 -65.975 1.00 89.44 368 ASN A CA 1
ATOM 2921 C C . ASN A 1 368 ? 30.002 26.940 -66.040 1.00 89.44 368 ASN A C 1
ATOM 2923 O O . ASN A 1 368 ? 29.348 26.928 -67.082 1.00 89.44 368 ASN A O 1
ATOM 2927 N N . ARG A 1 369 ? 29.560 26.349 -64.919 1.00 91.75 369 ARG A N 1
ATOM 2928 C CA . ARG A 1 369 ? 28.240 25.701 -64.807 1.00 91.75 369 ARG A CA 1
ATOM 2929 C C . ARG A 1 369 ? 27.085 26.675 -65.045 1.00 91.75 369 ARG A C 1
ATOM 2931 O O . ARG A 1 369 ? 26.045 26.251 -65.535 1.00 91.75 369 ARG A O 1
ATOM 2938 N N . ALA A 1 370 ? 27.278 27.954 -64.731 1.00 90.56 370 ALA A N 1
ATOM 2939 C CA . ALA A 1 370 ? 26.312 29.020 -64.974 1.00 90.56 370 ALA A CA 1
ATOM 2940 C C . ALA A 1 370 ? 26.354 29.597 -66.403 1.00 90.56 370 ALA A C 1
ATOM 2942 O O . ALA A 1 370 ? 25.698 30.600 -66.674 1.00 90.56 370 ALA A O 1
ATOM 2943 N N . GLY A 1 371 ? 27.108 28.978 -67.320 1.00 87.94 371 GLY A N 1
ATOM 2944 C CA . GLY A 1 371 ? 27.227 29.414 -68.714 1.00 87.94 371 GLY A CA 1
ATOM 2945 C C . GLY A 1 371 ? 28.249 30.531 -68.943 1.00 87.94 371 GLY A C 1
ATOM 2946 O O . GLY A 1 371 ? 28.343 31.044 -70.053 1.00 87.94 371 GLY A O 1
ATOM 2947 N N . GLY A 1 372 ? 29.034 30.890 -67.925 1.00 87.88 372 GLY A N 1
ATOM 2948 C CA . GLY A 1 372 ? 30.000 31.983 -67.984 1.00 87.88 372 GLY A CA 1
ATOM 2949 C C . GLY A 1 372 ? 29.398 33.346 -67.638 1.00 87.88 372 GLY A C 1
ATOM 2950 O O . GLY A 1 372 ? 28.241 33.475 -67.234 1.00 87.88 372 GLY A O 1
ATOM 2951 N N . LEU A 1 373 ? 30.225 34.383 -67.760 1.00 88.25 373 LEU A N 1
ATOM 2952 C CA . LEU A 1 373 ? 29.810 35.761 -67.513 1.00 88.25 373 LEU A CA 1
ATOM 2953 C C . LEU A 1 373 ? 29.134 36.360 -68.756 1.00 88.25 373 LEU A C 1
ATOM 2955 O O . LEU A 1 373 ? 29.503 36.035 -69.884 1.00 88.25 373 LEU A O 1
ATOM 2959 N N . SER A 1 374 ? 28.176 37.266 -68.551 1.00 86.38 374 SER A N 1
ATOM 2960 C CA . SER A 1 374 ? 27.573 38.057 -69.635 1.00 86.38 374 SER A CA 1
ATOM 2961 C C . SER A 1 374 ? 28.619 38.992 -70.277 1.00 86.38 374 SER A C 1
ATOM 2963 O O . SER A 1 374 ? 29.527 39.459 -69.576 1.00 86.38 374 SER A O 1
ATOM 2965 N N . PRO A 1 375 ? 28.511 39.331 -71.580 1.00 83.94 375 PRO A N 1
ATOM 2966 C CA . PRO A 1 375 ? 29.402 40.297 -72.233 1.00 83.94 375 PRO A CA 1
ATOM 2967 C C . PRO A 1 375 ? 29.424 41.686 -71.576 1.00 83.94 375 PRO A C 1
ATOM 2969 O O . PRO A 1 375 ? 30.387 42.426 -71.753 1.00 83.94 375 PRO A O 1
ATOM 2972 N N . GLN A 1 376 ? 28.379 42.041 -70.820 1.00 83.25 376 GLN A N 1
ATOM 2973 C CA . GLN A 1 376 ? 28.268 43.316 -70.098 1.00 83.25 376 GLN A CA 1
ATOM 2974 C C . GLN A 1 376 ? 28.775 43.238 -68.646 1.00 83.25 376 GLN A C 1
ATOM 2976 O O . GLN A 1 376 ? 28.669 44.203 -67.890 1.00 83.25 376 GLN A O 1
ATOM 2981 N N . SER A 1 377 ? 29.339 42.099 -68.234 1.00 85.12 377 SER A N 1
ATOM 2982 C CA . SER A 1 377 ? 29.783 41.882 -66.858 1.00 85.12 377 SER A CA 1
ATOM 2983 C C . SER A 1 377 ? 30.992 42.738 -66.465 1.00 85.12 377 SER A C 1
ATOM 2985 O O . SER A 1 377 ? 32.015 42.794 -67.150 1.00 85.12 377 SER A O 1
ATOM 2987 N N . TYR A 1 378 ? 30.914 43.366 -65.288 1.00 85.06 378 TYR A N 1
ATOM 2988 C CA . TYR A 1 378 ? 32.049 44.062 -64.687 1.00 85.06 378 TYR A CA 1
ATOM 2989 C C . TYR A 1 378 ? 32.834 43.125 -63.758 1.00 85.06 378 TYR A C 1
ATOM 2991 O O . TYR A 1 378 ? 32.610 43.073 -62.549 1.00 85.06 378 TYR A O 1
ATOM 2999 N N . ILE A 1 379 ? 33.783 42.383 -64.336 1.00 82.06 379 ILE A N 1
ATOM 3000 C CA . ILE A 1 379 ? 34.561 41.326 -63.654 1.00 82.06 379 ILE A CA 1
ATOM 3001 C C . ILE A 1 379 ? 35.290 41.843 -62.401 1.00 82.06 379 ILE A C 1
ATOM 3003 O O . ILE A 1 379 ? 35.379 41.142 -61.395 1.00 82.06 379 ILE A O 1
ATOM 3007 N N . LYS A 1 380 ? 35.779 43.090 -62.435 1.00 81.38 380 LYS A N 1
ATOM 3008 C CA . LYS A 1 380 ? 36.520 43.718 -61.326 1.00 81.38 380 LYS A CA 1
ATOM 3009 C C . LYS A 1 380 ? 35.648 44.067 -60.113 1.00 81.38 380 LYS A C 1
ATOM 3011 O O . LYS A 1 380 ? 36.193 44.390 -59.065 1.00 81.38 380 LYS A O 1
ATOM 3016 N N . GLY A 1 381 ? 34.321 44.025 -60.252 1.00 80.25 381 GLY A N 1
ATOM 3017 C CA . GLY A 1 38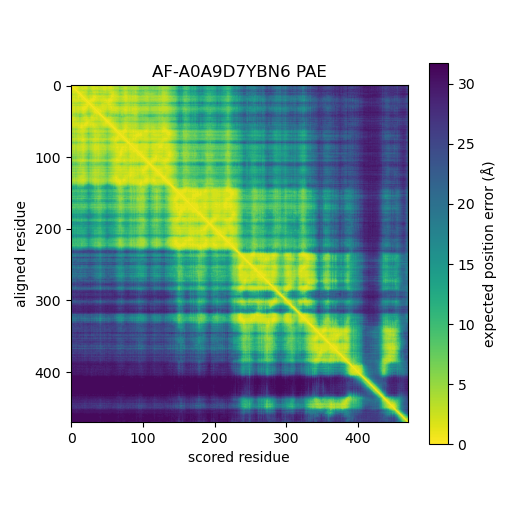1 ? 33.363 44.261 -59.167 1.00 80.25 381 GLY A CA 1
ATOM 3018 C C . GLY A 1 381 ? 32.848 42.984 -58.504 1.00 80.25 381 GLY A C 1
ATOM 3019 O O . GLY A 1 381 ? 31.862 43.038 -57.773 1.00 80.25 381 GLY A O 1
ATOM 3020 N N . ALA A 1 382 ? 33.453 41.830 -58.792 1.00 84.62 382 ALA A N 1
ATOM 3021 C CA . ALA A 1 382 ? 33.018 40.563 -58.230 1.00 84.62 382 ALA A CA 1
ATOM 3022 C C . ALA A 1 382 ? 33.288 40.487 -56.719 1.00 84.62 382 ALA A C 1
ATOM 3024 O O . ALA A 1 382 ? 34.402 40.716 -56.242 1.00 84.62 382 ALA A O 1
ATOM 3025 N N . THR A 1 383 ? 32.262 40.081 -55.976 1.00 83.69 383 THR A N 1
ATOM 3026 C CA . THR A 1 383 ? 32.302 39.992 -54.517 1.00 83.69 383 THR A CA 1
ATOM 3027 C C . THR A 1 383 ? 31.806 38.628 -54.073 1.00 83.69 383 THR A C 1
ATOM 3029 O O . THR A 1 383 ? 30.727 38.185 -54.469 1.00 83.69 383 THR A O 1
ATOM 3032 N N . LEU A 1 384 ? 32.585 37.963 -53.223 1.00 84.25 384 LEU A N 1
ATOM 3033 C CA . LEU A 1 384 ? 32.155 36.756 -52.538 1.00 84.25 384 LEU A CA 1
ATOM 3034 C C . LEU A 1 384 ? 31.532 37.151 -51.205 1.00 84.25 384 LEU A C 1
ATOM 3036 O O . LEU A 1 384 ? 32.218 37.637 -50.309 1.00 84.25 384 LEU A O 1
ATOM 3040 N N . VAL A 1 385 ? 30.242 36.874 -51.066 1.00 81.88 385 VAL A N 1
ATOM 3041 C CA . VAL A 1 385 ? 29.552 37.008 -49.788 1.00 81.88 385 VAL A CA 1
ATOM 3042 C C . VAL A 1 385 ? 29.565 35.658 -49.083 1.00 81.88 385 VAL A C 1
ATOM 3044 O O . VAL A 1 385 ? 29.044 34.668 -49.603 1.00 81.88 385 VAL A O 1
ATOM 3047 N N . ARG A 1 386 ? 30.173 35.602 -47.899 1.00 79.62 386 ARG A N 1
ATOM 3048 C CA . ARG A 1 386 ? 30.178 34.419 -47.038 1.00 79.62 386 ARG A CA 1
ATOM 3049 C C . ARG A 1 386 ? 29.336 34.703 -45.806 1.00 79.62 386 ARG A C 1
ATOM 3051 O O . ARG A 1 386 ? 29.525 35.715 -45.147 1.00 79.62 386 ARG A O 1
ATOM 3058 N N . LYS A 1 387 ? 28.445 33.771 -45.483 1.00 75.19 387 LYS A N 1
ATOM 3059 C CA . LYS A 1 387 ? 27.816 33.717 -44.166 1.00 75.19 387 LYS A CA 1
ATOM 3060 C C . LYS A 1 387 ? 28.702 32.869 -43.259 1.00 75.19 387 LYS A C 1
ATOM 3062 O O . LYS A 1 387 ? 28.921 31.695 -43.566 1.00 75.19 387 LYS A O 1
ATOM 3067 N N . THR A 1 388 ? 29.259 33.463 -42.214 1.00 68.38 388 THR A N 1
ATOM 3068 C CA . THR A 1 388 ? 29.979 32.761 -41.149 1.00 68.38 388 THR A CA 1
ATOM 3069 C C . THR A 1 388 ? 29.057 32.656 -39.940 1.00 68.38 388 THR A C 1
ATOM 3071 O O . THR A 1 388 ? 28.414 33.626 -39.547 1.00 68.38 388 THR A O 1
ATOM 3074 N N . LEU A 1 389 ? 28.934 31.450 -39.391 1.00 63.75 389 LEU A N 1
ATOM 3075 C CA . LEU A 1 389 ? 28.277 31.218 -38.108 1.00 63.75 389 LEU A CA 1
ATOM 3076 C C . LEU A 1 389 ? 29.366 31.305 -37.043 1.00 63.75 389 LEU A C 1
ATOM 3078 O O . LEU A 1 389 ? 30.308 30.515 -37.094 1.00 63.75 389 LEU A O 1
ATOM 3082 N N . LEU A 1 390 ? 29.263 32.280 -36.143 1.00 61.44 390 LEU A N 1
ATOM 3083 C CA . LEU A 1 390 ? 30.179 32.400 -35.012 1.00 61.44 390 LEU A CA 1
ATOM 3084 C C . LEU A 1 390 ? 29.804 31.395 -33.922 1.00 61.44 390 LEU A C 1
ATOM 3086 O O . LEU A 1 390 ? 28.622 31.210 -33.625 1.00 61.44 390 LEU A O 1
ATOM 3090 N N . SER A 1 391 ? 30.814 30.789 -33.298 1.00 63.88 391 SER A N 1
ATOM 3091 C CA . SER A 1 391 ? 30.635 30.126 -32.003 1.00 63.88 391 SER A CA 1
ATOM 3092 C C . SER A 1 391 ? 30.310 31.164 -30.922 1.00 63.88 391 SER A C 1
ATOM 3094 O O . SER A 1 391 ? 30.770 32.304 -31.004 1.00 63.88 391 SER A O 1
ATOM 3096 N N . ASP A 1 392 ? 29.583 30.777 -29.871 1.00 65.94 392 ASP A N 1
ATOM 3097 C CA . ASP A 1 392 ? 29.225 31.677 -28.761 1.00 65.94 392 AS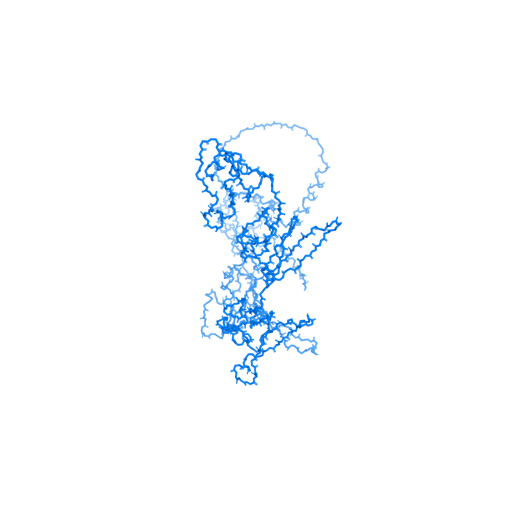P A CA 1
ATOM 3098 C C . ASP A 1 392 ? 30.463 32.326 -28.113 1.00 65.94 392 ASP A C 1
ATOM 3100 O O . ASP A 1 392 ? 30.437 33.486 -27.703 1.00 65.94 392 ASP A O 1
ATOM 3104 N N . TYR A 1 393 ? 31.596 31.616 -28.100 1.00 69.44 393 TYR A N 1
ATOM 3105 C CA . TYR A 1 393 ? 32.879 32.158 -27.647 1.00 69.44 393 TYR A CA 1
ATOM 3106 C C . TYR A 1 393 ? 33.410 33.283 -28.553 1.00 69.44 393 TYR A C 1
ATOM 3108 O O . TYR A 1 393 ? 33.875 34.315 -28.068 1.00 69.44 393 TYR A O 1
ATOM 3116 N N . GLU A 1 394 ? 33.343 33.098 -29.873 1.00 68.94 394 GLU A N 1
ATOM 3117 C CA . GLU A 1 394 ? 33.824 34.077 -30.855 1.00 68.94 394 GLU A CA 1
ATOM 3118 C C . GLU A 1 394 ? 32.911 35.308 -30.904 1.00 68.94 394 GLU A C 1
ATOM 3120 O O . GLU A 1 394 ? 33.391 36.428 -31.093 1.00 68.94 394 GLU A O 1
ATOM 3125 N N . LYS A 1 395 ? 31.608 35.114 -30.664 1.00 68.75 395 LYS A N 1
ATOM 3126 C CA . LYS A 1 395 ? 30.639 36.197 -30.485 1.00 68.75 395 LYS A CA 1
ATOM 3127 C C . LYS A 1 395 ? 30.993 37.071 -29.285 1.00 68.75 395 LYS A C 1
ATOM 3129 O O . LYS A 1 395 ? 31.134 38.278 -29.452 1.00 68.75 395 LYS A O 1
ATOM 3134 N N . ASN A 1 396 ? 31.229 36.464 -28.122 1.00 71.69 396 ASN A N 1
ATOM 3135 C CA . ASN A 1 396 ? 31.575 37.204 -26.906 1.00 71.69 396 ASN A CA 1
ATOM 3136 C C . ASN A 1 396 ? 32.872 38.012 -27.072 1.00 71.69 396 ASN A C 1
ATOM 3138 O O . ASN A 1 396 ? 32.914 39.188 -26.731 1.00 71.69 396 ASN A O 1
ATOM 3142 N N . GLN A 1 397 ? 33.904 37.425 -27.689 1.00 75.19 397 GLN A N 1
ATOM 3143 C CA . GLN A 1 397 ? 35.150 38.141 -28.000 1.00 75.19 397 GLN A CA 1
ATOM 3144 C C . GLN A 1 397 ? 34.919 39.342 -28.927 1.00 75.19 397 GLN A C 1
ATOM 3146 O O . GLN A 1 397 ? 35.498 40.411 -28.736 1.00 75.19 397 GLN A O 1
ATOM 3151 N N . ARG A 1 398 ? 34.066 39.187 -29.942 1.00 70.50 398 ARG A N 1
ATOM 3152 C CA . ARG A 1 398 ? 33.705 40.280 -30.847 1.00 70.50 398 ARG A CA 1
ATOM 3153 C C . ARG A 1 398 ? 32.934 41.382 -30.120 1.00 70.50 398 ARG A C 1
ATOM 3155 O O . ARG A 1 398 ? 33.217 42.557 -30.346 1.00 70.50 398 ARG A O 1
ATOM 3162 N N . ASP A 1 399 ? 31.983 41.019 -29.268 1.00 73.06 399 ASP A N 1
ATOM 3163 C CA . ASP A 1 399 ? 31.160 41.966 -28.511 1.00 73.06 399 ASP A CA 1
ATOM 3164 C C . ASP A 1 399 ? 32.009 42.748 -27.488 1.00 73.06 399 ASP A C 1
ATOM 3166 O O . ASP A 1 399 ? 31.842 43.963 -27.336 1.00 73.06 399 ASP A O 1
ATOM 3170 N N . ASP A 1 400 ? 33.017 42.108 -26.891 1.00 75.00 400 ASP A N 1
ATOM 3171 C CA . ASP A 1 400 ? 34.035 42.754 -26.049 1.00 75.00 400 ASP A CA 1
ATOM 3172 C C . ASP A 1 400 ? 34.907 43.751 -26.845 1.00 75.00 400 ASP A C 1
ATOM 3174 O O . ASP A 1 400 ? 35.213 44.862 -26.393 1.00 75.00 400 ASP A O 1
ATOM 3178 N N . VAL A 1 401 ? 35.280 43.411 -28.082 1.00 75.44 401 VAL A N 1
ATOM 3179 C CA . VAL A 1 401 ? 36.028 44.323 -28.968 1.00 75.44 401 VAL A CA 1
ATOM 3180 C C . VAL A 1 401 ? 35.155 45.497 -29.434 1.00 75.44 401 VAL A C 1
ATOM 3182 O O . VAL A 1 401 ? 35.605 46.641 -29.460 1.00 75.44 401 VAL A O 1
ATOM 3185 N N . LEU A 1 402 ? 33.887 45.262 -29.770 1.00 69.62 402 LEU A N 1
ATOM 3186 C CA . LEU A 1 402 ? 32.964 46.318 -30.200 1.00 69.62 402 LEU A CA 1
ATOM 3187 C C . LEU A 1 402 ? 32.598 47.275 -29.059 1.00 69.62 402 LEU A C 1
ATOM 3189 O O . LEU A 1 402 ? 32.519 48.488 -29.270 1.00 69.62 402 LEU A O 1
ATOM 3193 N N . SER A 1 403 ? 32.411 46.756 -27.846 1.00 70.31 403 SER A N 1
ATOM 3194 C CA . SER A 1 403 ? 32.152 47.577 -26.660 1.00 70.31 403 SER A CA 1
ATOM 3195 C C . SER A 1 403 ? 33.362 48.437 -26.275 1.00 70.31 403 SER A C 1
ATOM 3197 O O . SER A 1 403 ? 33.189 49.604 -25.921 1.00 70.31 403 SER A O 1
ATOM 3199 N N . SER A 1 404 ? 34.587 47.926 -26.438 1.00 68.88 404 SER A N 1
ATOM 3200 C CA . SER A 1 404 ? 35.815 48.700 -26.197 1.00 68.88 404 SER A CA 1
ATOM 3201 C C . SER A 1 404 ? 36.105 49.764 -27.268 1.00 68.88 404 SER A C 1
ATOM 3203 O O . SER A 1 404 ? 36.678 50.808 -26.949 1.00 68.88 404 SER A O 1
ATOM 3205 N N . LEU A 1 405 ? 35.653 49.575 -28.513 1.00 66.25 405 LEU A N 1
ATOM 3206 C CA . LEU A 1 405 ? 35.765 50.577 -29.585 1.00 66.25 405 LEU A CA 1
ATOM 3207 C C . LEU A 1 405 ? 34.768 51.744 -29.435 1.00 66.25 405 LEU A C 1
ATOM 3209 O O . LEU A 1 405 ? 35.083 52.874 -29.814 1.00 66.25 405 LEU A O 1
ATOM 3213 N N . ASN A 1 406 ? 33.595 51.508 -28.838 1.00 56.81 406 ASN A N 1
ATOM 3214 C CA . ASN A 1 406 ? 32.542 52.519 -28.654 1.00 56.81 406 ASN A CA 1
ATOM 3215 C C . ASN A 1 406 ? 32.789 53.516 -27.501 1.00 56.81 406 ASN A C 1
ATOM 3217 O O . ASN A 1 406 ? 31.984 54.424 -27.297 1.00 56.81 406 ASN A O 1
ATOM 3221 N N . LEU A 1 407 ? 33.903 53.407 -26.767 1.00 52.91 407 LEU A N 1
ATOM 3222 C CA . LEU A 1 407 ? 34.213 54.302 -25.642 1.00 52.91 407 LEU A CA 1
ATOM 3223 C C . LEU A 1 407 ? 34.976 55.589 -26.023 1.00 52.91 407 LEU A C 1
ATOM 3225 O O . LEU A 1 407 ? 35.164 56.435 -25.153 1.00 52.91 407 LEU A O 1
ATOM 3229 N N . ASN A 1 408 ? 35.363 55.798 -27.292 1.00 47.34 408 ASN A N 1
ATOM 3230 C CA . ASN A 1 408 ? 36.306 56.873 -27.660 1.00 47.34 408 ASN A CA 1
ATOM 3231 C C . ASN A 1 408 ? 35.878 57.878 -28.755 1.00 47.34 408 ASN A C 1
ATOM 3233 O O . ASN A 1 408 ? 36.744 58.569 -29.283 1.00 47.34 408 ASN A O 1
ATOM 3237 N N . ASN A 1 409 ? 34.588 58.075 -29.070 1.00 39.41 409 ASN A N 1
ATOM 3238 C CA . ASN A 1 409 ? 34.182 59.241 -29.883 1.00 39.41 409 ASN A CA 1
ATOM 3239 C C . ASN A 1 409 ? 32.864 59.882 -29.413 1.00 39.41 409 ASN A C 1
ATOM 3241 O O . ASN A 1 409 ? 31.791 59.289 -29.478 1.00 39.41 409 ASN A O 1
ATOM 3245 N N . THR A 1 410 ? 32.954 61.129 -28.939 1.00 43.66 410 THR A N 1
ATOM 3246 C CA . THR A 1 410 ? 31.845 61.950 -28.425 1.00 43.66 410 THR A CA 1
ATOM 3247 C C . THR A 1 410 ? 31.339 62.963 -29.469 1.00 43.66 410 THR A C 1
ATOM 3249 O O . THR A 1 410 ? 32.123 63.520 -30.224 1.00 43.66 410 THR A O 1
ATOM 3252 N N . LYS A 1 411 ? 30.024 63.254 -29.433 1.00 40.41 411 LYS A N 1
ATOM 3253 C CA . LYS A 1 411 ? 29.319 64.467 -29.930 1.00 40.41 411 LYS A CA 1
ATOM 3254 C C . LYS A 1 411 ? 29.618 64.982 -31.358 1.00 40.41 411 LYS A C 1
ATOM 3256 O O . LYS A 1 411 ? 30.493 65.823 -31.518 1.00 40.41 411 LYS A O 1
ATOM 3261 N N . ILE A 1 412 ? 28.705 64.730 -32.310 1.00 33.06 412 ILE A N 1
ATOM 3262 C CA . ILE A 1 412 ? 28.307 65.694 -33.367 1.00 33.06 412 ILE A CA 1
ATOM 3263 C C . ILE A 1 412 ? 26.779 65.597 -33.590 1.00 33.06 412 ILE A C 1
ATOM 3265 O O . ILE A 1 412 ? 26.225 64.507 -33.681 1.00 33.06 412 ILE A O 1
ATOM 3269 N N . LYS A 1 413 ? 26.099 66.755 -33.601 1.00 31.86 413 LYS A N 1
ATOM 3270 C CA . LYS A 1 413 ? 24.662 66.972 -33.884 1.00 31.86 413 LYS A CA 1
ATOM 3271 C C . LYS A 1 413 ? 24.394 67.088 -35.401 1.00 31.86 413 LYS A C 1
ATOM 3273 O O . LYS A 1 413 ? 25.302 67.450 -36.138 1.00 31.86 413 LYS A O 1
ATOM 3278 N N . SER A 1 414 ? 23.103 67.011 -35.769 1.00 27.91 414 SER A N 1
ATOM 3279 C CA . SER A 1 414 ? 22.448 67.366 -37.058 1.00 27.91 414 SER A CA 1
ATOM 3280 C C . SER A 1 414 ? 22.439 66.240 -38.111 1.00 27.91 414 SER A C 1
ATOM 3282 O O . SER A 1 414 ? 23.433 65.547 -38.247 1.00 27.91 414 SER A O 1
ATOM 3284 N N . THR A 1 415 ? 21.365 65.934 -38.850 1.00 26.70 415 THR A N 1
ATOM 3285 C CA . THR A 1 415 ? 20.050 66.576 -39.038 1.00 26.70 415 THR A CA 1
ATOM 3286 C C . THR A 1 415 ? 19.066 65.539 -39.598 1.00 26.70 415 THR A C 1
ATOM 3288 O O . THR A 1 415 ? 19.462 64.594 -40.271 1.00 26.70 415 THR A O 1
ATOM 3291 N N . THR A 1 416 ? 17.786 65.742 -39.308 1.00 30.41 416 THR A N 1
ATOM 3292 C CA . THR A 1 416 ? 16.598 65.110 -39.900 1.00 30.41 416 THR A CA 1
ATOM 3293 C C . THR A 1 416 ? 16.545 65.177 -41.427 1.00 30.41 416 THR A C 1
ATOM 3295 O O . THR A 1 416 ? 16.780 66.253 -41.962 1.00 30.41 416 THR A O 1
ATOM 3298 N N . GLU A 1 417 ? 16.044 64.118 -42.073 1.00 26.80 417 GLU A N 1
ATOM 3299 C CA . GLU A 1 417 ? 14.972 64.214 -43.081 1.00 26.80 417 GLU A CA 1
ATOM 3300 C C . GLU A 1 417 ? 14.228 62.868 -43.216 1.00 26.80 417 GLU A C 1
ATOM 3302 O O . GLU A 1 417 ? 14.830 61.797 -43.195 1.00 26.80 417 GLU A O 1
ATOM 3307 N N . LYS A 1 418 ? 12.891 62.945 -43.239 1.00 27.47 418 LYS A N 1
ATOM 3308 C CA . LYS A 1 418 ? 11.927 61.834 -43.274 1.00 27.47 418 LYS A CA 1
ATOM 3309 C C . LYS A 1 418 ? 11.373 61.657 -44.699 1.00 27.47 418 LYS A C 1
ATOM 3311 O O . LYS A 1 418 ? 11.032 62.663 -45.311 1.00 27.47 418 LYS A O 1
ATOM 3316 N N . ALA A 1 419 ? 11.093 60.388 -45.039 1.00 25.75 419 ALA A N 1
ATOM 3317 C CA . ALA A 1 419 ? 10.008 59.858 -45.897 1.00 25.75 419 ALA A CA 1
ATOM 3318 C C . ALA A 1 419 ? 10.135 59.993 -47.443 1.00 25.75 419 ALA A C 1
ATOM 3320 O O . ALA A 1 419 ? 10.766 60.942 -47.901 1.00 25.75 419 ALA A O 1
ATOM 3321 N N . PRO A 1 420 ? 9.521 59.085 -48.254 1.00 34.97 420 PRO A N 1
ATOM 3322 C CA . PRO A 1 420 ? 8.396 58.205 -47.895 1.00 34.97 420 PRO A CA 1
ATOM 3323 C C . PRO A 1 420 ? 8.516 56.694 -48.183 1.00 34.97 420 PRO A C 1
ATOM 3325 O O . PRO A 1 420 ? 9.354 56.223 -48.947 1.00 34.97 420 PRO A O 1
ATOM 3328 N N . GLU A 1 421 ? 7.621 55.987 -47.487 1.00 35.88 421 GLU A N 1
ATOM 3329 C CA . GLU A 1 421 ? 7.174 54.596 -47.632 1.00 35.88 421 GLU A CA 1
ATOM 3330 C C . GLU A 1 421 ? 6.377 54.351 -48.934 1.00 35.88 421 GLU A C 1
ATOM 3332 O O . GLU A 1 421 ? 6.029 55.305 -49.627 1.00 35.88 421 GLU A O 1
ATOM 3337 N N . GLU A 1 422 ? 6.047 53.064 -49.149 1.00 27.11 422 GLU A N 1
ATOM 3338 C CA . GLU A 1 422 ? 5.197 52.383 -50.160 1.00 27.11 422 GLU A CA 1
ATOM 3339 C C . GLU A 1 422 ? 6.035 51.499 -51.121 1.00 27.11 422 GLU A C 1
ATOM 3341 O O . GLU A 1 422 ? 6.962 51.981 -51.762 1.00 27.11 422 GLU A O 1
ATOM 3346 N N . ILE A 1 423 ? 5.841 50.175 -51.264 1.00 29.89 423 ILE A N 1
ATOM 3347 C CA . ILE A 1 423 ? 4.655 49.304 -51.123 1.00 29.89 423 ILE A CA 1
ATOM 3348 C C . ILE A 1 423 ? 5.058 47.922 -50.552 1.00 29.89 423 ILE A C 1
ATOM 3350 O O . ILE A 1 423 ? 6.116 47.384 -50.879 1.00 29.89 423 ILE A O 1
ATOM 3354 N N . GLU A 1 424 ? 4.179 47.362 -49.717 1.00 28.08 424 GLU A N 1
ATOM 3355 C CA . GLU A 1 424 ? 4.202 46.011 -49.141 1.00 28.08 424 GLU A CA 1
ATOM 3356 C C . GLU A 1 424 ? 4.091 44.890 -50.193 1.00 28.08 424 GLU A C 1
ATOM 3358 O O . GLU A 1 424 ? 3.232 44.943 -51.066 1.00 28.08 424 GLU A O 1
ATOM 3363 N N . GLU A 1 425 ? 4.824 43.790 -50.002 1.00 25.50 425 GLU A N 1
ATOM 3364 C CA . GLU A 1 425 ? 4.237 42.456 -50.175 1.00 25.50 425 GLU A CA 1
ATOM 3365 C C . GLU A 1 425 ? 4.687 41.556 -49.020 1.00 25.50 425 GLU A C 1
ATOM 3367 O O . GLU A 1 425 ? 5.868 41.368 -48.728 1.00 25.50 425 GLU A O 1
ATOM 3372 N N . THR A 1 426 ? 3.682 41.062 -48.313 1.00 27.38 426 THR A N 1
ATOM 3373 C CA . THR A 1 426 ? 3.732 40.282 -47.086 1.00 27.38 426 THR A CA 1
ATOM 3374 C C . THR A 1 426 ? 4.197 38.853 -47.374 1.00 27.38 426 THR A C 1
ATOM 3376 O O . THR A 1 426 ? 3.508 38.090 -48.042 1.00 27.38 426 THR A O 1
ATOM 3379 N N . PHE A 1 427 ? 5.322 38.445 -46.783 1.00 26.52 427 PHE A N 1
ATOM 3380 C CA . PHE A 1 427 ? 5.570 37.049 -46.421 1.00 26.52 427 PHE A CA 1
ATOM 3381 C C . PHE A 1 427 ? 5.818 36.998 -44.916 1.00 26.52 427 PHE A C 1
ATOM 3383 O O . PHE A 1 427 ? 6.902 37.300 -44.427 1.00 26.52 427 PHE A O 1
ATOM 3390 N N . THR A 1 428 ? 4.777 36.635 -44.172 1.00 32.59 428 THR A N 1
ATOM 3391 C CA . THR A 1 428 ? 4.892 36.203 -42.782 1.00 32.59 428 THR A CA 1
ATOM 3392 C C . THR A 1 428 ? 5.627 34.867 -42.752 1.00 32.59 428 THR A C 1
ATOM 3394 O O . THR A 1 428 ? 5.036 33.818 -43.008 1.00 32.59 428 THR A O 1
ATOM 3397 N N . ALA A 1 429 ? 6.917 34.914 -42.451 1.00 30.53 429 ALA A N 1
ATOM 3398 C CA . ALA A 1 429 ? 7.661 33.804 -41.888 1.00 30.53 429 ALA A CA 1
ATOM 3399 C C . ALA A 1 429 ? 8.462 34.367 -40.716 1.00 30.53 429 ALA A C 1
ATOM 3401 O O . ALA A 1 429 ? 9.091 35.416 -40.832 1.00 30.53 429 ALA A O 1
ATOM 3402 N N . GLU A 1 430 ? 8.365 33.693 -39.581 1.00 29.44 430 GLU A N 1
ATOM 3403 C CA . GLU A 1 430 ? 9.126 33.946 -38.366 1.00 29.44 430 GLU A CA 1
ATOM 3404 C C . GLU A 1 430 ? 10.632 33.922 -38.688 1.00 29.44 430 GLU A C 1
ATOM 3406 O O . GLU A 1 430 ? 11.261 32.868 -38.707 1.00 29.44 430 GLU A O 1
ATOM 3411 N N . GLU A 1 431 ? 11.230 35.078 -38.975 1.00 29.92 431 GLU A N 1
ATOM 3412 C CA . GLU A 1 431 ? 12.677 35.246 -38.877 1.00 29.92 431 GLU A CA 1
ATOM 3413 C C . GLU A 1 431 ? 12.995 35.653 -37.437 1.00 29.92 431 GLU A C 1
ATOM 3415 O O . GLU A 1 431 ? 13.059 36.832 -37.087 1.00 29.92 431 GLU A O 1
ATOM 3420 N N . GLU A 1 432 ? 13.239 34.651 -36.589 1.00 29.20 432 GLU A N 1
ATOM 3421 C CA . GLU A 1 432 ? 14.280 34.814 -35.579 1.00 29.20 432 GLU A CA 1
ATOM 3422 C C . GLU A 1 432 ? 15.553 35.222 -36.326 1.00 29.20 432 GLU A C 1
ATOM 3424 O O . GLU A 1 432 ? 16.194 34.415 -37.008 1.00 29.20 432 GLU A O 1
ATOM 3429 N N . VAL A 1 433 ? 15.906 36.503 -36.251 1.00 36.00 433 VAL A N 1
ATOM 3430 C CA . VAL A 1 433 ? 17.203 36.985 -36.715 1.00 36.00 433 VAL A CA 1
ATOM 3431 C C . VAL A 1 433 ? 18.248 36.301 -35.840 1.00 36.00 433 VAL A C 1
ATOM 3433 O O . VAL A 1 433 ? 18.476 36.690 -34.697 1.00 36.00 433 VAL A O 1
ATOM 3436 N N . LEU A 1 434 ? 18.843 35.228 -36.363 1.00 41.41 434 LEU A N 1
ATOM 3437 C CA . LEU A 1 434 ? 19.909 34.491 -35.702 1.00 41.41 434 LEU A CA 1
ATOM 3438 C C . LEU A 1 434 ? 21.123 35.429 -35.576 1.00 41.41 434 LEU A C 1
ATOM 3440 O O . LEU A 1 434 ? 21.935 35.545 -36.496 1.00 41.41 434 LEU A O 1
ATOM 3444 N N . ASP A 1 435 ? 21.250 36.088 -34.425 1.00 50.03 435 ASP A N 1
ATOM 3445 C CA . ASP A 1 435 ? 22.277 37.077 -34.047 1.00 50.03 435 ASP A CA 1
ATOM 3446 C C . ASP A 1 435 ? 23.724 36.508 -34.010 1.00 50.03 435 ASP A C 1
ATOM 3448 O O . ASP A 1 435 ? 24.654 37.122 -33.494 1.00 50.03 435 ASP A O 1
ATOM 3452 N N . ASN A 1 436 ? 23.927 35.307 -34.565 1.00 53.31 436 ASN A N 1
ATOM 3453 C CA . ASN A 1 436 ? 25.202 34.592 -34.666 1.00 53.31 436 ASN A CA 1
ATOM 3454 C C . ASN A 1 436 ? 25.705 34.468 -36.123 1.00 53.31 436 ASN A C 1
ATOM 3456 O O . ASN A 1 436 ? 26.717 33.806 -36.363 1.00 53.31 436 ASN A O 1
ATOM 3460 N N . GLN A 1 437 ? 25.021 35.064 -37.112 1.00 56.78 437 GLN A N 1
ATOM 3461 C CA . GLN A 1 437 ? 25.453 35.043 -38.518 1.00 56.78 437 GLN A CA 1
ATOM 3462 C C . GLN A 1 437 ? 26.108 36.363 -38.935 1.00 56.78 437 GLN A C 1
ATOM 3464 O O . GLN A 1 437 ? 25.440 37.389 -39.046 1.00 56.78 437 GLN A O 1
ATOM 3469 N N . ILE A 1 438 ? 27.403 36.328 -39.257 1.00 63.25 438 ILE A N 1
ATOM 3470 C CA . ILE A 1 438 ? 28.093 37.456 -39.891 1.00 63.25 438 ILE A CA 1
ATOM 3471 C C . ILE A 1 438 ? 28.088 37.259 -41.402 1.00 63.25 438 ILE A C 1
ATOM 3473 O O . ILE A 1 438 ? 28.380 36.183 -41.927 1.00 63.25 438 ILE A O 1
ATOM 3477 N N . ILE A 1 439 ? 27.749 38.329 -42.115 1.00 64.31 439 ILE A N 1
ATOM 3478 C CA . ILE A 1 439 ? 27.859 38.399 -43.565 1.00 64.31 439 ILE A CA 1
ATOM 3479 C C . ILE A 1 439 ? 29.160 39.129 -43.889 1.00 64.31 439 ILE A C 1
ATOM 3481 O O . ILE A 1 439 ? 29.248 40.349 -43.774 1.00 64.31 439 ILE A O 1
ATOM 3485 N N . GLU A 1 440 ? 30.175 38.377 -44.298 1.00 70.44 440 GLU A N 1
ATOM 3486 C CA . GLU A 1 440 ? 31.451 38.931 -44.737 1.00 70.44 440 GLU A CA 1
ATOM 3487 C C . GLU A 1 440 ? 31.452 39.089 -46.254 1.00 70.44 440 GLU A C 1
ATOM 3489 O O . GLU A 1 440 ? 31.201 38.143 -47.008 1.00 70.44 440 GLU A O 1
ATOM 3494 N N . SER A 1 441 ? 31.755 40.302 -46.702 1.00 72.25 441 SER A N 1
ATOM 3495 C CA . SER A 1 441 ? 31.945 40.627 -48.109 1.00 72.25 441 SER A CA 1
ATOM 3496 C C . SER A 1 441 ? 33.437 40.650 -48.414 1.00 72.25 441 SER A C 1
ATOM 3498 O O . SER A 1 441 ? 34.146 41.567 -48.003 1.00 72.25 441 SER A O 1
ATOM 3500 N N . VAL A 1 442 ? 33.918 39.652 -49.152 1.00 76.12 442 VAL A N 1
ATOM 3501 C CA . VAL A 1 442 ? 35.315 39.562 -49.585 1.00 76.12 442 VAL A CA 1
ATOM 3502 C C . VAL A 1 442 ? 35.395 39.929 -51.063 1.00 76.12 442 VAL A C 1
ATOM 3504 O O . VAL A 1 442 ? 34.812 39.249 -51.911 1.00 76.12 442 VAL A O 1
ATOM 3507 N N . GLY A 1 443 ? 36.126 41.001 -51.380 1.00 70.19 443 GLY A N 1
ATOM 3508 C CA . GLY A 1 443 ? 36.439 41.356 -52.765 1.00 70.19 443 GLY A CA 1
ATOM 3509 C C . GLY A 1 443 ? 37.303 40.268 -53.399 1.00 70.19 443 GLY A C 1
ATOM 3510 O O . GLY A 1 443 ? 38.332 39.891 -52.837 1.00 70.19 443 GLY A O 1
ATOM 3511 N N . ILE A 1 444 ? 36.877 39.736 -54.545 1.00 79.69 444 ILE A N 1
ATOM 3512 C CA . ILE A 1 444 ? 37.599 38.671 -55.247 1.00 79.69 444 ILE A CA 1
ATOM 3513 C C . ILE A 1 444 ? 38.130 39.177 -56.586 1.00 79.69 444 ILE A C 1
ATOM 3515 O O . ILE A 1 444 ? 37.430 39.840 -57.346 1.00 79.69 444 ILE A O 1
ATOM 3519 N N . ASP A 1 445 ? 39.370 38.815 -56.913 1.00 81.88 445 ASP A N 1
ATOM 3520 C CA . ASP A 1 445 ? 39.927 39.041 -58.249 1.00 81.88 445 ASP A CA 1
ATOM 3521 C C . ASP A 1 445 ? 39.439 37.936 -59.196 1.00 81.88 445 ASP A C 1
ATOM 3523 O O . ASP A 1 445 ? 40.126 36.943 -59.457 1.00 81.88 445 ASP A O 1
ATOM 3527 N N . LEU A 1 446 ? 38.198 38.079 -59.666 1.00 80.50 446 LEU A N 1
ATOM 3528 C CA . LEU A 1 446 ? 37.553 37.085 -60.522 1.00 80.50 446 LEU A CA 1
ATOM 3529 C C . LEU A 1 446 ? 38.272 36.924 -61.871 1.00 80.50 446 LEU A C 1
ATOM 3531 O O . LEU A 1 446 ? 38.286 35.828 -62.428 1.00 80.50 446 LEU A O 1
ATOM 3535 N N . GLU A 1 447 ? 38.941 37.969 -62.363 1.00 79.88 447 GLU A N 1
ATOM 3536 C CA . GLU A 1 447 ? 39.715 37.918 -63.605 1.00 79.88 447 GLU A CA 1
ATOM 3537 C C . GLU A 1 447 ? 40.892 36.940 -63.477 1.00 79.88 447 GLU A C 1
ATOM 3539 O O . GLU A 1 447 ? 41.115 36.092 -64.347 1.00 79.88 447 GLU A O 1
ATOM 3544 N N . LYS A 1 448 ? 41.608 36.994 -62.349 1.00 79.00 448 LYS A N 1
ATOM 3545 C CA . LYS A 1 448 ? 42.699 36.064 -62.043 1.00 79.00 448 LYS A CA 1
ATOM 3546 C C . LYS A 1 448 ? 42.202 34.644 -61.758 1.00 79.00 448 LYS A C 1
ATOM 3548 O O . LYS A 1 448 ? 42.878 33.688 -62.137 1.00 79.00 448 LYS A O 1
ATOM 3553 N N . ILE A 1 449 ? 41.031 34.497 -61.135 1.00 78.88 449 ILE A N 1
ATOM 3554 C CA . ILE A 1 449 ? 40.401 33.196 -60.837 1.00 78.88 449 ILE A CA 1
ATOM 3555 C C . ILE A 1 449 ? 39.992 32.464 -62.119 1.00 78.88 449 ILE A C 1
ATOM 3557 O O . ILE A 1 449 ? 40.198 31.257 -62.223 1.00 78.88 449 ILE A O 1
ATOM 3561 N N . LEU A 1 450 ? 39.449 33.187 -63.102 1.00 77.56 450 LEU A N 1
ATOM 3562 C CA . LEU A 1 450 ? 39.052 32.615 -64.390 1.00 77.56 450 LEU A CA 1
ATOM 3563 C C . LEU A 1 450 ? 40.261 32.306 -65.288 1.00 77.56 450 LEU A C 1
ATOM 3565 O O . LEU A 1 450 ? 40.261 31.283 -65.967 1.00 77.56 450 LEU A O 1
ATOM 3569 N N . LYS A 1 451 ? 41.313 33.142 -65.263 1.00 76.31 451 LYS A N 1
ATOM 3570 C CA . LYS A 1 451 ? 42.558 32.914 -66.028 1.00 76.31 451 LYS A CA 1
ATOM 3571 C C . LYS A 1 451 ? 43.422 31.789 -65.455 1.00 76.31 451 LYS A C 1
ATOM 3573 O O . LYS A 1 451 ? 44.076 31.081 -66.211 1.00 76.31 451 LYS A O 1
ATOM 3578 N N . ASN A 1 452 ? 43.419 31.619 -64.134 1.00 73.19 452 ASN A N 1
ATOM 3579 C CA . ASN A 1 452 ? 44.127 30.548 -63.442 1.00 73.19 452 ASN A CA 1
ATOM 3580 C C . ASN A 1 452 ? 43.158 29.767 -62.542 1.00 73.19 452 ASN A C 1
ATOM 3582 O O . ASN A 1 452 ? 43.132 29.991 -61.324 1.00 73.19 452 ASN A O 1
ATOM 3586 N N . PRO A 1 453 ? 42.429 28.780 -63.093 1.00 60.31 453 PRO A N 1
ATOM 3587 C CA . PRO A 1 453 ? 41.441 27.996 -62.347 1.00 60.31 453 PRO A CA 1
ATOM 3588 C C . PRO A 1 453 ? 42.043 27.173 -61.189 1.00 60.31 453 PRO A C 1
ATOM 3590 O O . PRO A 1 453 ? 41.329 26.488 -60.464 1.00 60.31 453 PRO A O 1
ATOM 3593 N N . GLY A 1 454 ? 43.362 27.203 -60.968 1.00 55.94 454 GLY A N 1
ATOM 3594 C CA . GLY A 1 454 ? 44.040 26.574 -59.830 1.00 55.94 454 GLY A CA 1
ATOM 3595 C C . GLY A 1 454 ? 44.137 27.418 -58.548 1.00 55.94 454 GLY A C 1
ATOM 3596 O O . GLY A 1 454 ? 44.364 26.840 -57.488 1.00 55.94 454 GLY A O 1
ATOM 3597 N N . LEU A 1 455 ? 43.985 28.749 -58.618 1.00 47.00 455 LEU A N 1
ATOM 3598 C CA . LEU A 1 455 ? 44.538 29.664 -57.600 1.00 47.00 455 LEU A CA 1
ATOM 3599 C C . LEU A 1 455 ? 43.597 30.063 -56.451 1.00 47.00 455 LEU A C 1
ATOM 3601 O O . LEU A 1 455 ? 44.087 30.494 -55.411 1.00 47.00 455 LEU A O 1
ATOM 3605 N N . CYS A 1 456 ? 42.278 29.916 -56.586 1.00 47.22 456 CYS A N 1
ATOM 3606 C CA . CYS A 1 456 ? 41.341 30.316 -55.531 1.00 47.22 456 CYS A CA 1
ATOM 3607 C C . CYS A 1 456 ? 40.528 29.117 -55.051 1.00 47.22 456 CYS A C 1
ATOM 3609 O O . CYS A 1 456 ? 39.437 28.821 -55.535 1.00 47.22 456 CYS A O 1
ATOM 3611 N N . ARG A 1 457 ? 41.122 28.396 -54.099 1.00 50.38 457 ARG A N 1
ATOM 3612 C CA . ARG A 1 457 ? 40.402 27.450 -53.250 1.00 50.38 457 ARG A CA 1
ATOM 3613 C C . ARG A 1 457 ? 39.680 28.251 -52.172 1.00 50.38 457 ARG A C 1
ATOM 3615 O O . ARG A 1 457 ? 40.222 29.227 -51.654 1.00 50.38 457 ARG A O 1
ATOM 3622 N N . ARG A 1 458 ? 38.474 27.827 -51.801 1.00 42.03 458 ARG A N 1
ATOM 3623 C CA . ARG A 1 458 ? 37.823 28.297 -50.573 1.00 42.03 458 ARG A CA 1
ATOM 3624 C C . ARG A 1 458 ? 38.812 28.062 -49.409 1.00 42.03 458 ARG A C 1
ATOM 3626 O O . ARG A 1 458 ? 39.318 26.944 -49.315 1.00 42.03 458 ARG A O 1
ATOM 3633 N N . PRO A 1 459 ? 39.135 29.042 -48.541 1.00 36.78 459 PRO A N 1
ATOM 3634 C CA . PRO A 1 459 ? 39.875 28.730 -47.322 1.00 36.78 459 PRO A CA 1
ATOM 3635 C C . PRO A 1 459 ? 39.017 27.781 -46.480 1.00 36.78 459 PRO A C 1
ATOM 3637 O O . PRO A 1 459 ? 37.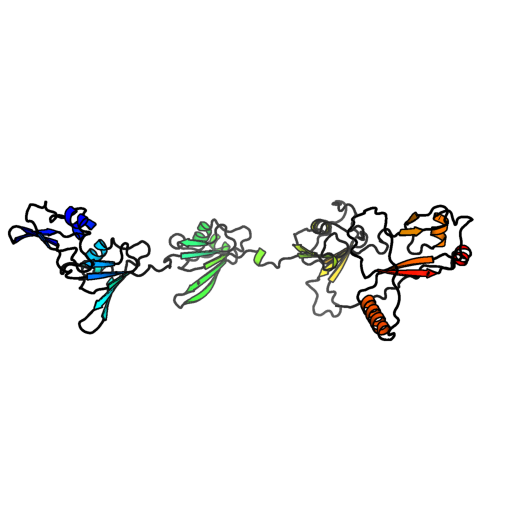911 28.149 -46.072 1.00 36.78 459 PRO A O 1
ATOM 3640 N N . TYR A 1 460 ? 39.506 26.549 -46.314 1.00 34.47 460 TYR A N 1
ATOM 3641 C CA . TYR A 1 460 ? 38.925 25.525 -45.454 1.00 34.47 460 TYR A CA 1
ATOM 3642 C C . TYR A 1 460 ? 39.382 25.736 -44.012 1.00 34.47 460 TYR A C 1
ATOM 3644 O O . TYR A 1 460 ? 40.555 25.993 -43.746 1.00 34.47 460 TYR A O 1
ATOM 3652 N N . PHE A 1 461 ? 38.431 25.586 -43.098 1.00 30.09 461 PHE A N 1
ATOM 3653 C CA . PHE A 1 461 ? 38.633 25.499 -41.660 1.00 30.09 461 PHE A CA 1
ATOM 3654 C C . PHE A 1 461 ? 39.332 24.169 -41.335 1.00 30.09 461 PHE A C 1
ATOM 3656 O O . PHE A 1 461 ? 38.780 23.100 -41.595 1.00 30.09 461 PHE A O 1
ATOM 3663 N N . THR A 1 462 ? 40.527 24.207 -40.746 1.00 26.62 462 THR A N 1
ATOM 3664 C CA . THR A 1 462 ? 41.032 23.080 -39.954 1.00 26.62 462 THR A CA 1
ATOM 3665 C C . THR A 1 462 ? 40.483 23.241 -38.544 1.00 26.62 462 THR A C 1
ATOM 3667 O O . THR A 1 462 ? 41.034 24.008 -37.754 1.00 26.62 462 THR A O 1
ATOM 3670 N N . GLY A 1 463 ? 39.400 22.538 -38.219 1.00 27.47 463 GLY A N 1
ATOM 3671 C CA . GLY A 1 463 ? 39.053 22.299 -36.822 1.00 27.47 463 GLY A CA 1
ATOM 3672 C C . GLY A 1 463 ? 40.183 21.488 -36.193 1.00 27.47 463 GLY A C 1
ATOM 3673 O O . GLY A 1 463 ? 40.348 20.310 -36.503 1.00 27.47 463 GLY A O 1
ATOM 3674 N N . ARG A 1 464 ? 41.017 22.128 -35.368 1.00 25.72 464 ARG A N 1
ATOM 3675 C CA . ARG A 1 464 ? 41.949 21.412 -34.496 1.00 25.72 464 ARG A CA 1
ATOM 3676 C C . ARG A 1 464 ? 41.106 20.605 -33.514 1.00 25.72 464 ARG A C 1
ATOM 3678 O O . ARG A 1 464 ? 40.362 21.180 -32.728 1.00 25.72 464 ARG A O 1
ATOM 3685 N N . GLY A 1 465 ? 41.212 19.282 -33.593 1.00 24.02 465 GLY A N 1
ATOM 3686 C CA . GLY A 1 465 ? 40.618 18.382 -32.618 1.00 24.02 465 GLY A CA 1
ATOM 3687 C C . GLY A 1 465 ? 41.217 18.647 -31.242 1.00 24.02 465 GLY A C 1
ATOM 3688 O O . GLY A 1 465 ? 42.403 18.407 -31.020 1.00 24.02 465 GLY A O 1
ATOM 3689 N N . HIS A 1 466 ? 40.393 19.138 -30.324 1.00 23.95 466 HIS A N 1
ATOM 3690 C CA . HIS A 1 466 ? 40.644 18.976 -28.904 1.00 23.95 466 HIS A CA 1
ATOM 3691 C C . HIS A 1 466 ? 40.145 17.586 -28.513 1.00 23.95 466 HIS A C 1
ATOM 3693 O O . HIS A 1 466 ? 38.945 17.349 -28.416 1.00 23.95 466 HIS A O 1
ATOM 3699 N N . TYR A 1 467 ? 41.080 16.658 -28.325 1.00 25.81 467 TYR A N 1
ATOM 3700 C CA . TYR A 1 467 ? 40.814 15.442 -27.568 1.00 25.81 467 TYR A CA 1
ATOM 3701 C C . TYR A 1 467 ? 40.804 15.823 -26.086 1.00 25.81 467 TYR A C 1
ATOM 3703 O O . TYR A 1 467 ? 41.854 16.114 -25.515 1.00 25.81 467 TYR A O 1
ATOM 3711 N N . GLN A 1 468 ? 39.622 15.847 -25.477 1.00 23.66 468 GLN A N 1
ATOM 3712 C CA . GLN A 1 468 ? 39.485 15.666 -24.036 1.00 23.66 468 GLN A CA 1
ATOM 3713 C C . GLN A 1 468 ? 39.179 14.187 -23.803 1.00 23.66 468 GLN A C 1
ATOM 3715 O O . GLN A 1 468 ? 38.175 13.675 -24.290 1.00 23.66 468 GLN A O 1
ATOM 3720 N N . TYR A 1 469 ? 40.091 13.503 -23.115 1.00 26.33 469 TYR A N 1
ATOM 3721 C CA . TYR A 1 469 ? 39.803 12.218 -22.488 1.00 26.33 469 TYR A CA 1
ATOM 3722 C C . TYR A 1 469 ? 39.001 12.480 -21.211 1.00 26.33 469 TYR A C 1
ATOM 3724 O O . TYR A 1 469 ? 39.369 13.371 -20.439 1.00 26.33 469 TYR A O 1
ATOM 3732 N N . SER A 1 470 ? 37.929 11.710 -21.028 1.00 30.98 470 SER A N 1
ATOM 3733 C CA . SER A 1 470 ? 37.228 11.530 -19.753 1.00 30.98 470 SER A CA 1
ATOM 3734 C C . SER A 1 470 ? 37.896 10.437 -18.936 1.00 30.98 470 SER A C 1
ATOM 3736 O O . SER A 1 470 ? 38.252 9.407 -19.558 1.00 30.98 470 SER A O 1
#

Sequence (470 aa):
MLNALYACGGPNEIGTYREIKLIRNNRVVSTLDLYDVFTKGFSKGDMLLKEQDNIQVGPYVSRVAVEGYMKRSGLFEVLPHENLSQLMNYAGGFNQYAYSDRIKIYRNTPTERKILDVKSDEFNKTAIQSGDSLVVGKILDRFENIVSISGAVFRPGEYSLDNNKTLTSLIKSAEGLKEESLQGRINIIRTNDDLSIQNISVNLAEINSGRVSDIFLKRLDEVFVPSIFELTETSFVKIQGAINNPLASEGVQVPFVKNMTIQDLIVKVGGLTEAASLSKVEVVRRKRNVDPKQIDAQISDIIEFEIQSDLLVDNKKETFYLLPFDEVFIRTSPNYEKQNFVILKGEIIFPGKYGIKYKDEKISDLINRAGGLSPQSYIKGATLVRKTLLSDYEKNQRDDVLSSLNLNNTKIKSTTEKAPEEIEETFTAEEEVLDNQIIESVGIDLEKILKNPGLCRRPYFTGRGHYQYS

Secondary structure (DSSP, 8-state):
-HHHHHHTT---TTEEEEEEEEEETTEEEEEE-HHHHHHHS--TT-PPP-TT-EEEEEE-S-EEEEEESBSS-EEEE--TT-BHHHHHHHTTSB-TTB--SEEEEEEE-SSSEEEEEEEGGGTTT-B--TT-EEEEPBPPS--SSEEEEEESBSS-EEEETTT--BHHHHHHHTT-B-TTB-TT-EEEEEE-TTS-EEEEEE-HHHHHTTSSPPPBP-TT-EEEE-BTTTTS---EEEEEESBSSTTTTT-EEEE--TT-BHHHHHHHTT-B-TTEEEEEEEEEEE-S---TT-TT---EEEEEE---TT----TTSPPPBP-TT-EEEEEEPTT-----EEEE-SSBSS-EEEE--STT--HHHHHHHTT-B-TT--GGG-EEEEEEEPPHHHHHHHHHHHHHHTTS--------------------------TTEEEEEEE--HHHHHH-TTS---------------

Mean predicted aligned error: 16.26 Å

Solvent-accessible surface area (backbone atoms only — not comparable to full-atom values): 27904 Å² total; per-residue (Å²): 67,63,68,58,38,56,76,68,70,46,67,56,100,59,32,22,61,55,64,27,32,36,30,46,93,94,36,79,78,37,54,28,35,49,60,40,34,78,74,71,72,51,44,95,30,60,44,85,81,60,90,84,55,43,80,46,66,45,68,54,90,30,44,27,39,37,40,65,32,39,65,45,62,48,78,42,78,56,57,93,90,41,28,43,48,57,54,37,54,76,25,65,32,68,35,99,53,32,32,72,64,47,37,39,33,43,32,70,55,102,87,50,78,46,81,42,82,44,44,56,92,44,32,79,73,38,74,58,56,68,62,24,33,39,42,31,46,66,47,72,99,67,77,86,40,32,29,35,39,39,65,30,38,71,48,59,47,79,44,55,31,86,80,25,46,27,53,67,46,41,39,53,76,18,74,30,68,40,93,56,34,36,50,73,52,28,38,34,42,35,64,45,97,87,68,48,80,44,80,48,78,39,42,50,63,42,34,78,71,66,79,37,80,77,49,74,58,52,65,64,25,37,36,40,31,43,40,54,67,81,75,44,82,85,43,30,30,35,40,28,45,30,41,50,39,96,48,15,87,85,40,43,78,40,80,54,54,93,80,34,33,65,58,59,52,37,56,75,45,63,33,66,36,93,49,36,27,45,77,46,29,40,37,41,35,72,55,88,86,62,63,89,84,50,90,84,57,71,59,57,50,79,47,76,47,68,55,66,96,80,66,68,89,61,90,88,54,90,82,66,61,61,56,75,60,26,36,35,40,35,37,60,35,90,84,63,71,79,93,45,72,48,77,48,81,69,57,36,66,50,58,44,80,44,72,63,88,47,99,79,62,37,66,50,58,55,40,54,75,24,70,29,70,33,97,84,41,64,51,86,73,37,68,49,76,43,80,43,76,54,53,75,68,58,45,50,55,49,52,55,52,53,58,64,61,70,74,78,81,82,89,86,84,88,79,90,87,82,87,84,88,89,82,90,80,91,75,95,65,91,72,76,77,65,91,45,64,46,79,46,79,43,83,39,66,45,62,59,31,64,75,36,76,82,74,59,66,74,88,76,83,79,78,77,82,78,83,77,85,131

Nearest PDB structures (foldseek):
  2j58-assembly1_F  TM=3.359E-01  e=2.823E-10  Escherichia coli
  3p42-assembly1_A  TM=3.550E-01  e=4.126E-03  Escherichia coli O127:H6 str. E2348/69
  4a3p-assembly1_A  TM=3.645E-01  e=1.826E-01  Homo sapiens
  4mjs-assembly12_W  TM=3.829E-01  e=2.243E+00  Rattus norvegicus
  3kud-assembly1_B  TM=4.390E-01  e=6.837E+00  Homo sapiens

Radius of gyration: 49.15 Å; Cα contacts (8 Å, |Δi|>4): 758; chains: 1; bounding box: 110×100×121 Å

Foldseek 3Di:
DVVVCVVVVHADPFWDQQFKFKADPNDTPFGDRCLCCVQVVDTPRDDDDDPPIDIDTHGADAWEFEDDFFCAGDIDGDDQPAFQVVVCVSSVHGHPFWPQQWKWKWDDDPPDIDIDTDGNVCRRVHGDGGPIYIYTYGDDPDDPFWEFEDEQFQAGGIDGCVQVQFPVSVCVVSVHGHPQWPLQWKWKWDQDPVRDTDIDTDRNVCCVVVVDPTDGDDPHIYIYTYGNVVVDDQFWEWEAEFAPAPCRHVTDTGGDDPQDAVLNVRVVRPHGHPQWDQQWKWKWAADPDWDPPDPPTDGTDIDTDGHDPVSDPDPPDDTDGDDGHIYMYTYGDPPDDDWDWDFADDQAQAGGIDTDDDPFDFPLNVSVVSVHGHPPDPLQQDKDKDKDFDDPVRVVVVVVVVVVVVPPDDDDDDDDDDDDDDDDDDDDDDPPPPPRIDIDIDRDNRVVCNVDVPPDTDPDDDPDDDDDDD